Protein AF-0000000079682772 (afdb_homodimer)

InterPro domains:
  IPR018971 Protein of unknown function DUF1997 [PF09366] (91-247)

Organism: Gossypium tomentosum (NCBI:txid34277)

Secondary structure (DSSP, 8-state):
------------------------------------------------------TT-EEEEEEEEEEEEEEPPP----S--SSS-S-TT-HHHHHHSHHHHHHHHTGGG-SEEEEEETTEEEEEPPPEEETTEEEEEEEEEEEEE-SSEEEEEEEEEEEEESHHHHHGGGGEEEEEEEEEEEE-SSSS-EEEEEEEEEEEEEE-STTGGGS-THHHHHHHHHHHHHHHHHHHHHHHHHHHHHHHHHHHHHHHHH-/------------------------------------------------------TT-EEEEEEEEEEEEEEPPP----S--SSS-S-TT-HHHHHHSHHHHHHHHTGGG-SEEEEEETTEEEEEPPPEEETTEEEEEEEEEEEEE-SSEEEEEEEEEEEEESHHHHHGGGGEEEEEEEEEEEE-SSSS-EEEEEEEEEEEEEE-STTGGGS-THHHHHHHHHHHHHHHHHHHHHHHHHHHHHHHHHHHHHHHHH-

Nearest PDB structures (foldseek):
  3p9v-assembly1_B-2  TM=6.094E-01  e=1.409E-07  Marinobacter nauticus VT8
  2ns9-assembly1_B  TM=6.885E-01  e=2.352E-06  Aeropyrum pernix
  5or6-assembly1_A  TM=5.157E-01  e=6.584E-05  Arabidopsis thaliana
  5mmq-assembly1_B  TM=5.093E-01  e=4.664E-05  Citrus sinensis
  3zvu-assembly1_A  TM=5.557E-01  e=3.289E-04  Arabidopsis thaliana

Structure (mmCIF, N/CA/C/O backbone):
data_AF-0000000079682772-model_v1
#
loop_
_entity.id
_entity.type
_entity.pdbx_description
1 polymer 'DUF1997 family protein'
#
loop_
_atom_site.group_PDB
_atom_site.id
_atom_site.type_symbol
_atom_site.label_atom_id
_atom_site.label_alt_id
_atom_site.label_comp_id
_atom_site.label_asym_id
_atom_site.label_entity_id
_atom_site.label_seq_id
_atom_site.pdbx_PDB_ins_code
_atom_site.Cartn_x
_atom_site.Cartn_y
_atom_site.Cartn_z
_atom_site.occupancy
_atom_site.B_iso_or_equiv
_atom_site.auth_seq_id
_atom_site.auth_comp_id
_atom_site.auth_asym_id
_atom_site.auth_atom_id
_atom_site.pdbx_PDB_model_num
ATOM 1 N N . MET A 1 1 ? 11.797 18.703 -49 1 19.67 1 MET A N 1
ATOM 2 C CA . MET A 1 1 ? 10.508 18.078 -49.25 1 19.67 1 MET A CA 1
ATOM 3 C C . MET A 1 1 ? 9.664 18.062 -47.969 1 19.67 1 MET A C 1
ATOM 5 O O . MET A 1 1 ? 10.102 17.562 -46.938 1 19.67 1 MET A O 1
ATOM 9 N N . LYS A 1 2 ? 8.648 19.094 -47.844 1 18.64 2 LYS A N 1
ATOM 10 C CA . LYS A 1 2 ? 7.965 19.734 -46.719 1 18.64 2 LYS A CA 1
ATOM 11 C C . LYS A 1 2 ? 6.953 18.781 -46.094 1 18.64 2 LYS A C 1
ATOM 13 O O . LYS A 1 2 ? 5.887 18.531 -46.656 1 18.64 2 LYS A O 1
ATOM 18 N N . ILE A 1 3 ? 7.434 17.594 -45.688 1 20.61 3 ILE A N 1
ATOM 19 C CA . ILE A 1 3 ? 6.504 16.5 -45.375 1 20.61 3 ILE A CA 1
ATOM 20 C C . ILE A 1 3 ? 5.531 16.938 -44.281 1 20.61 3 ILE A C 1
ATOM 22 O O . ILE A 1 3 ? 5.945 17.266 -43.188 1 20.61 3 ILE A O 1
ATOM 26 N N . VAL A 1 4 ? 4.398 17.578 -44.594 1 19.28 4 VAL A N 1
ATOM 27 C CA . VAL A 1 4 ? 3.309 18.266 -43.906 1 19.28 4 VAL A CA 1
ATOM 28 C C . VAL A 1 4 ? 2.562 17.281 -43 1 19.28 4 VAL A C 1
ATOM 30 O O . VAL A 1 4 ? 1.869 16.391 -43.5 1 19.28 4 VAL A O 1
ATOM 33 N N . ALA A 1 5 ? 3.203 16.547 -42.094 1 19.89 5 ALA A N 1
ATOM 34 C CA . ALA A 1 5 ? 2.592 15.445 -41.344 1 19.89 5 ALA A CA 1
ATOM 35 C C . ALA A 1 5 ? 1.388 15.938 -40.531 1 19.89 5 ALA A C 1
ATOM 37 O O . ALA A 1 5 ? 1.523 16.797 -39.656 1 19.89 5 ALA A O 1
ATOM 38 N N . THR A 1 6 ? 0.292 16.234 -41.125 1 17.83 6 THR A N 1
ATOM 39 C CA . THR A 1 6 ? -0.917 16.891 -40.625 1 17.83 6 THR A CA 1
ATOM 40 C C . THR A 1 6 ? -1.566 16.078 -39.531 1 17.83 6 THR A C 1
ATOM 42 O O . THR A 1 6 ? -2.18 15.039 -39.781 1 17.83 6 THR A O 1
ATOM 45 N N . ALA A 1 7 ? -0.787 15.586 -38.562 1 21.83 7 ALA A N 1
ATOM 46 C CA . ALA A 1 7 ? -1.278 14.641 -37.562 1 21.83 7 ALA A CA 1
ATOM 47 C C . ALA A 1 7 ? -2.492 15.203 -36.844 1 21.83 7 ALA A C 1
ATOM 49 O O . ALA A 1 7 ? -2.463 16.344 -36.344 1 21.83 7 ALA A O 1
ATOM 50 N N . SER A 1 8 ? -3.691 14.891 -37.312 1 19.47 8 SER A N 1
ATOM 51 C CA . SER A 1 8 ? -5.027 15.352 -36.938 1 19.47 8 SER A CA 1
ATOM 52 C C . SER A 1 8 ? -5.246 15.328 -35.438 1 19.47 8 SER A C 1
ATOM 54 O O . SER A 1 8 ? -4.906 14.344 -34.781 1 19.47 8 SER A O 1
ATOM 56 N N . ASN A 1 9 ? -5.301 16.453 -34.75 1 19.47 9 ASN A N 1
ATOM 57 C CA . ASN A 1 9 ? -5.195 17.125 -33.469 1 19.47 9 ASN A CA 1
ATOM 58 C C . ASN A 1 9 ? -6.379 16.781 -32.562 1 19.47 9 ASN A C 1
ATOM 60 O O . ASN A 1 9 ? -7.289 17.594 -32.375 1 19.47 9 ASN A O 1
ATOM 64 N N . ASN A 1 10 ? -7.066 15.633 -32.906 1 21.36 10 ASN A N 1
ATOM 65 C CA . ASN A 1 10 ? -8.359 15.57 -32.219 1 21.36 10 ASN A CA 1
ATOM 66 C C . ASN A 1 10 ? -8.195 15.719 -30.703 1 21.36 10 ASN A C 1
ATOM 68 O O . ASN A 1 10 ? -7.598 14.859 -30.047 1 21.36 10 ASN A O 1
ATOM 72 N N . GLY A 1 11 ? -7.879 16.906 -30.234 1 19.22 11 GLY A N 1
ATOM 73 C CA . GLY A 1 11 ? -7.453 17.469 -28.969 1 19.22 11 GLY A CA 1
ATOM 74 C C . GLY A 1 11 ? -8.492 17.312 -27.875 1 19.22 11 GLY A C 1
ATOM 75 O O . GLY A 1 11 ? -9.672 17.578 -28.094 1 19.22 11 GLY A O 1
ATOM 76 N N . TRP A 1 12 ? -8.359 16.297 -27.156 1 20 12 TRP A N 1
ATOM 77 C CA . TRP A 1 12 ? -9.266 15.977 -26.047 1 20 12 TRP A CA 1
ATOM 78 C C . TRP A 1 12 ? -9.328 17.125 -25.047 1 20 12 TRP A C 1
ATOM 80 O O . TRP A 1 12 ? -8.297 17.594 -24.578 1 20 12 TRP A O 1
ATOM 90 N N . ARG A 1 13 ? -10.211 18.094 -25.297 1 22.19 13 ARG A N 1
ATOM 91 C CA . ARG A 1 13 ? -10.344 19.359 -24.578 1 22.19 13 ARG A CA 1
ATOM 92 C C . ARG A 1 13 ? -10.719 19.141 -23.125 1 22.19 13 ARG A C 1
ATOM 94 O O . ARG A 1 13 ? -11.719 18.484 -22.828 1 22.19 13 ARG A O 1
ATOM 101 N N . TRP A 1 14 ? -9.75 19.109 -22.328 1 19.59 14 TRP A N 1
ATOM 102 C CA . TRP A 1 14 ? -9.844 19.031 -20.875 1 19.59 14 TRP A CA 1
ATOM 103 C C . TRP A 1 14 ? -10.523 20.281 -20.312 1 19.59 14 TRP A C 1
ATOM 105 O O . TRP A 1 14 ? -10.031 21.391 -20.484 1 19.59 14 TRP A O 1
ATOM 115 N N . SER A 1 15 ? -11.805 20.422 -20.516 1 20.22 15 SER A N 1
ATOM 116 C CA . SER A 1 15 ? -12.391 21.703 -20.125 1 20.22 15 SER A CA 1
ATOM 117 C C . SER A 1 15 ? -12.438 21.844 -18.609 1 20.22 15 SER A C 1
ATOM 119 O O . SER A 1 15 ? -12.977 20.984 -17.906 1 20.22 15 SER A O 1
ATOM 121 N N . PHE A 1 16 ? -11.359 22.25 -18.047 1 20.81 16 PHE A N 1
ATOM 122 C CA . PHE A 1 16 ? -11.336 22.688 -16.656 1 20.81 16 PHE A CA 1
ATOM 123 C C . PHE A 1 16 ? -12.359 23.797 -16.422 1 20.81 16 PHE A C 1
ATOM 125 O O . PHE A 1 16 ? -12.273 24.859 -17.031 1 20.81 16 PHE A O 1
ATOM 132 N N . LEU A 1 17 ? -13.578 23.422 -16.312 1 21.62 17 LEU A N 1
ATOM 133 C CA . LEU A 1 17 ? -14.5 24.547 -16.109 1 21.62 17 LEU A CA 1
ATOM 134 C C . LEU A 1 17 ? -14.219 25.234 -14.781 1 21.62 17 LEU A C 1
ATOM 136 O O . LEU A 1 17 ? -14.109 24.578 -13.742 1 21.62 17 LEU A O 1
ATOM 140 N N . PHE A 1 18 ? -13.391 26.172 -14.75 1 20.78 18 PHE A N 1
ATOM 141 C CA . PHE A 1 18 ? -13.586 27.141 -13.68 1 20.78 18 PHE A CA 1
ATOM 142 C C . PHE A 1 18 ? -15.039 27.609 -13.633 1 20.78 18 PHE A C 1
ATOM 144 O O . PHE A 1 18 ? -15.656 27.844 -14.68 1 20.78 18 PHE A O 1
ATOM 151 N N . PRO A 1 19 ? -15.789 27.266 -12.547 1 23.33 19 PRO A N 1
ATOM 152 C CA . PRO A 1 19 ? -17.172 27.75 -12.445 1 23.33 19 PRO A CA 1
ATOM 153 C C . PRO A 1 19 ? -17.297 29.219 -12.828 1 23.33 19 PRO A C 1
ATOM 155 O O . PRO A 1 19 ? -16.672 30.094 -12.219 1 23.33 19 PRO A O 1
ATOM 158 N N . HIS A 1 20 ? -17.125 29.516 -14.125 1 20.5 20 HIS A N 1
ATOM 159 C CA . HIS A 1 20 ? -17.703 30.844 -14.281 1 20.5 20 HIS A CA 1
ATOM 160 C C . HIS A 1 20 ? -19.188 30.844 -13.875 1 20.5 20 HIS A C 1
ATOM 162 O O . HIS A 1 20 ? -19.875 29.844 -14.016 1 20.5 20 HIS A O 1
ATOM 168 N N . LEU A 1 21 ? -19.688 31.906 -13.125 1 20.95 21 LEU A N 1
ATOM 169 C CA . LEU A 1 21 ? -20.938 32.312 -12.508 1 20.95 21 LEU A CA 1
ATOM 170 C C . LEU A 1 21 ? -22.062 32.344 -13.523 1 20.95 21 LEU A C 1
ATOM 172 O O . LEU A 1 21 ? -23.188 32.75 -13.211 1 20.95 21 LEU A O 1
ATOM 176 N N . SER A 1 22 ? -21.797 31.828 -14.836 1 19.27 22 SER A N 1
ATOM 177 C CA . SER A 1 22 ? -22.875 32.469 -15.609 1 19.27 22 SER A CA 1
ATOM 178 C C . SER A 1 22 ? -24.219 31.828 -15.305 1 19.27 22 SER A C 1
ATOM 180 O O . SER A 1 22 ? -24.281 30.688 -14.82 1 19.27 22 SER A O 1
ATOM 182 N N . SER A 1 23 ? -25.359 32.562 -15.719 1 19.03 23 SER A N 1
ATOM 183 C CA . SER A 1 23 ? -26.781 32.75 -15.469 1 19.03 23 SER A CA 1
ATOM 184 C C . SER A 1 23 ? -27.594 31.547 -15.953 1 19.03 23 SER A C 1
ATOM 186 O O . SER A 1 23 ? -28.406 31 -15.203 1 19.03 23 SER A O 1
ATOM 188 N N . SER A 1 24 ? -27.875 31.438 -17.328 1 17.55 24 SER A N 1
ATOM 189 C CA . SER A 1 24 ? -29.281 31.5 -17.719 1 17.55 24 SER A CA 1
ATOM 190 C C . SER A 1 24 ? -29.906 30.125 -17.75 1 17.55 24 SER A C 1
ATOM 192 O O . SER A 1 24 ? -30.984 29.922 -17.188 1 17.55 24 SER A O 1
ATOM 194 N N . SER A 1 25 ? -29.719 29.234 -18.906 1 19.33 25 SER A N 1
ATOM 195 C CA . SER A 1 25 ? -30.844 28.844 -19.734 1 19.33 25 SER A CA 1
ATOM 196 C C . SER A 1 25 ? -31.516 27.578 -19.219 1 19.33 25 SER A C 1
ATOM 198 O O . SER A 1 25 ? -30.875 26.781 -18.531 1 19.33 25 SER A O 1
ATOM 200 N N . ARG A 1 26 ? -32.875 27.406 -19.547 1 22.16 26 ARG A N 1
ATOM 201 C CA . ARG A 1 26 ? -34.094 26.719 -19.234 1 22.16 26 ARG A CA 1
ATOM 202 C C . ARG A 1 26 ? -34.062 25.266 -19.719 1 22.16 26 ARG A C 1
ATOM 204 O O . ARG A 1 26 ? -34.219 24.984 -20.906 1 22.16 26 ARG A O 1
ATOM 211 N N . PHE A 1 27 ? -32.969 24.5 -19.422 1 20.09 27 PHE A N 1
ATOM 212 C CA . PHE A 1 27 ? -32.875 23.219 -20.109 1 20.09 27 PHE A CA 1
ATOM 213 C C . PHE A 1 27 ? -34.062 22.328 -19.766 1 20.09 27 PHE A C 1
ATOM 215 O O . PHE A 1 27 ? -34.375 22.125 -18.578 1 20.09 27 PHE A O 1
ATOM 222 N N . ILE A 1 28 ? -35 22.219 -20.75 1 19.92 28 ILE A N 1
ATOM 223 C CA . ILE A 1 28 ? -36.281 21.484 -20.828 1 19.92 28 ILE A CA 1
ATOM 224 C C . ILE A 1 28 ? -36.031 20 -20.594 1 19.92 28 ILE A C 1
ATOM 226 O O . ILE A 1 28 ? -35.188 19.391 -21.281 1 19.92 28 ILE A O 1
ATOM 230 N N . LEU A 1 29 ? -36.312 19.578 -19.484 1 19.27 29 LEU A N 1
ATOM 231 C CA . LEU A 1 29 ? -36.156 18.266 -18.859 1 19.27 29 LEU A CA 1
ATOM 232 C C . LEU A 1 29 ? -37.062 17.25 -19.531 1 19.27 29 LEU A C 1
ATOM 234 O O . LEU A 1 29 ? -38.281 17.281 -19.344 1 19.27 29 LEU A O 1
ATOM 238 N N . ARG A 1 30 ? -36.969 17.125 -21 1 19.11 30 ARG A N 1
ATOM 239 C CA . ARG A 1 30 ? -37.906 16.156 -21.516 1 19.11 30 ARG A CA 1
ATOM 240 C C . ARG A 1 30 ? -37.781 14.82 -20.797 1 19.11 30 ARG A C 1
ATOM 242 O O . ARG A 1 30 ? -36.656 14.406 -20.469 1 19.11 30 ARG A O 1
ATOM 249 N N . LYS A 1 31 ? -38.844 14.242 -20.406 1 20.31 31 LYS A N 1
ATOM 250 C CA . LYS A 1 31 ? -39.281 13.117 -19.578 1 20.31 31 LYS A CA 1
ATOM 251 C C . LYS A 1 31 ? -39 11.781 -20.266 1 20.31 31 LYS A C 1
ATOM 253 O O . LYS A 1 31 ? -39.75 11.344 -21.125 1 20.31 31 LYS A O 1
ATOM 258 N N . ALA A 1 32 ? -37.812 11.617 -21 1 19.3 32 ALA A N 1
ATOM 259 C CA . ALA A 1 32 ? -37.812 10.383 -21.766 1 19.3 32 ALA A CA 1
ATOM 260 C C . ALA A 1 32 ? -38.062 9.172 -20.875 1 19.3 32 ALA A C 1
ATOM 262 O O . ALA A 1 32 ? -37.531 9.086 -19.766 1 19.3 32 ALA A O 1
ATOM 263 N N . THR A 1 33 ? -39.219 8.539 -21.094 1 20.7 33 THR A N 1
ATOM 264 C CA . THR A 1 33 ? -39.875 7.41 -20.438 1 20.7 33 THR A CA 1
ATOM 265 C C . THR A 1 33 ? -39.062 6.129 -20.641 1 20.7 33 THR A C 1
ATOM 267 O O . THR A 1 33 ? -38.875 5.672 -21.766 1 20.7 33 THR A O 1
ATOM 270 N N . LEU A 1 34 ? -37.844 6.16 -20.25 1 20.44 34 LEU A N 1
ATOM 271 C CA . LEU A 1 34 ? -37 5.008 -20.531 1 20.44 34 LEU A CA 1
ATOM 272 C C . LEU A 1 34 ? -37.656 3.717 -20.062 1 20.44 34 LEU A C 1
ATOM 274 O O . LEU A 1 34 ? -38.219 3.674 -18.953 1 20.44 34 LEU A O 1
ATOM 278 N N . PRO A 1 35 ? -37.875 2.832 -21.047 1 21.14 35 PRO A N 1
ATOM 279 C CA . PRO A 1 35 ? -38.656 1.595 -21.031 1 21.14 35 PRO A CA 1
ATOM 280 C C . PRO A 1 35 ? -38.25 0.656 -19.891 1 21.14 35 PRO A C 1
ATOM 282 O O . PRO A 1 35 ? -37.281 0.914 -19.188 1 21.14 35 PRO A O 1
ATOM 285 N N . LEU A 1 36 ? -38.188 -0.676 -20.344 1 22.08 36 LEU A N 1
ATOM 286 C CA . LEU A 1 36 ? -38.688 -1.95 -19.875 1 22.08 36 LEU A CA 1
ATOM 287 C C . LEU A 1 36 ? -37.781 -2.547 -18.797 1 22.08 36 LEU A C 1
ATOM 289 O O . LEU A 1 36 ? -36.562 -2.482 -18.906 1 22.08 36 LEU A O 1
ATOM 293 N N . PRO A 1 37 ? -38.344 -2.77 -17.656 1 21.67 37 PRO A N 1
ATOM 294 C CA . PRO A 1 37 ? -37.656 -3.139 -16.422 1 21.67 37 PRO A CA 1
ATOM 295 C C . PRO A 1 37 ? -37.031 -4.531 -16.484 1 21.67 37 PRO A C 1
ATOM 297 O O . PRO A 1 37 ? -37.719 -5.504 -16.812 1 21.67 37 PRO A O 1
ATOM 300 N N . ILE A 1 38 ? -36 -4.762 -17.344 1 19.55 38 ILE A N 1
ATOM 301 C CA . ILE A 1 38 ? -35.438 -6.105 -17.281 1 19.55 38 ILE A CA 1
ATOM 302 C C . ILE A 1 38 ? -35.219 -6.516 -15.836 1 19.55 38 ILE A C 1
ATOM 304 O O . ILE A 1 38 ? -34.5 -5.828 -15.086 1 19.55 38 ILE A O 1
ATOM 308 N N . LYS A 1 39 ? -36.156 -7.176 -15.414 1 22.23 39 LYS A N 1
ATOM 309 C CA . LYS A 1 39 ? -36.062 -7.746 -14.07 1 22.23 39 LYS A CA 1
ATOM 310 C C . LYS A 1 39 ? -34.844 -8.625 -13.93 1 22.23 39 LYS A C 1
ATOM 312 O O . LYS A 1 39 ? -34.719 -9.672 -14.562 1 22.23 39 LYS A O 1
ATOM 317 N N . LEU A 1 40 ? -33.688 -8 -14.078 1 19.48 40 LEU A N 1
ATOM 318 C CA . LEU A 1 40 ? -32.5 -8.797 -13.797 1 19.48 40 LEU A CA 1
ATOM 319 C C . LEU A 1 40 ? -32.625 -9.508 -12.453 1 19.48 40 LEU A C 1
ATOM 321 O O . LEU A 1 40 ? -32.906 -8.883 -11.438 1 19.48 40 LEU A O 1
ATOM 325 N N . ARG A 1 41 ? -33.188 -10.75 -12.57 1 24.44 41 ARG A N 1
ATOM 326 C CA . ARG A 1 41 ? -33.188 -11.555 -11.359 1 24.44 41 ARG A CA 1
ATOM 327 C C . ARG A 1 41 ? -31.797 -11.578 -10.719 1 24.44 41 ARG A C 1
ATOM 329 O O . ARG A 1 41 ? -30.875 -12.156 -11.273 1 24.44 41 ARG A O 1
ATOM 336 N N . LEU A 1 42 ? -31.453 -10.359 -10.344 1 21.97 42 LEU A N 1
ATOM 337 C CA . LEU A 1 42 ? -30.234 -10.312 -9.539 1 21.97 42 LEU A CA 1
ATOM 338 C C . LEU A 1 42 ? -30.328 -11.273 -8.359 1 21.97 42 LEU A C 1
ATOM 340 O O . LEU A 1 42 ? -31.203 -11.117 -7.5 1 21.97 42 LEU A O 1
ATOM 344 N N . HIS A 1 43 ? -30.266 -12.547 -8.703 1 23.47 43 HIS A N 1
ATOM 345 C CA . HIS A 1 43 ? -30.125 -13.305 -7.465 1 23.47 43 HIS A CA 1
ATOM 346 C C . HIS A 1 43 ? -29.094 -12.672 -6.547 1 23.47 43 HIS A C 1
ATOM 348 O O . HIS A 1 43 ? -28.031 -12.234 -7.008 1 23.47 43 HIS A O 1
ATOM 354 N N . PRO A 1 44 ? -29.625 -12.148 -5.539 1 24.84 44 PRO A N 1
ATOM 355 C CA . PRO A 1 44 ? -28.719 -11.492 -4.598 1 24.84 44 PRO A CA 1
ATOM 356 C C . PRO A 1 44 ? -27.484 -12.328 -4.285 1 24.84 44 PRO A C 1
ATOM 358 O O . PRO A 1 44 ? -27.594 -13.5 -3.928 1 24.84 44 PRO A O 1
ATOM 361 N N . PHE A 1 45 ? -26.516 -12.391 -5.227 1 26.23 45 PHE A N 1
ATOM 362 C CA . PHE A 1 45 ? -25.234 -12.953 -4.793 1 26.23 45 PHE A CA 1
ATOM 363 C C . PHE A 1 45 ? -24.938 -12.555 -3.352 1 26.23 45 PHE A C 1
ATOM 365 O O . PHE A 1 45 ? -24.859 -11.367 -3.031 1 26.23 45 PHE A O 1
ATOM 372 N N . LYS A 1 46 ? -25.5 -13.43 -2.484 1 26.56 46 LYS A N 1
ATOM 373 C CA . LYS A 1 46 ? -25.062 -13.25 -1.104 1 26.56 46 LYS A CA 1
ATOM 374 C C . LYS A 1 46 ? -23.547 -13.195 -1.016 1 26.56 46 LYS A C 1
ATOM 376 O O . LYS A 1 46 ? -22.859 -14.18 -1.293 1 26.56 46 LYS A O 1
ATOM 381 N N . ALA A 1 47 ? -22.922 -12.227 -1.52 1 30.2 47 ALA A N 1
ATOM 382 C CA . ALA A 1 47 ? -21.547 -11.906 -1.2 1 30.2 47 ALA A CA 1
ATOM 383 C C . ALA A 1 47 ? -21.219 -12.273 0.246 1 30.2 47 ALA A C 1
ATOM 385 O O . ALA A 1 47 ? -21.719 -11.648 1.18 1 30.2 47 ALA A O 1
ATOM 386 N N . ASN A 1 48 ? -21.094 -13.562 0.512 1 29.08 48 ASN A N 1
ATOM 387 C CA . ASN A 1 48 ? -20.578 -13.906 1.836 1 29.08 48 ASN A CA 1
ATOM 388 C C . ASN A 1 48 ? -19.359 -13.07 2.199 1 29.08 48 ASN A C 1
ATOM 390 O O . ASN A 1 48 ? -18.312 -13.195 1.575 1 29.08 48 ASN A O 1
ATOM 394 N N . ASN A 1 49 ? -19.531 -11.797 2.439 1 31.17 49 ASN A N 1
ATOM 395 C CA . ASN A 1 49 ? -18.594 -10.922 3.135 1 31.17 49 ASN A CA 1
ATOM 396 C C . ASN A 1 49 ? -17.922 -11.633 4.309 1 31.17 49 ASN A C 1
ATOM 398 O O . ASN A 1 49 ? -18.5 -11.727 5.395 1 31.17 49 ASN A O 1
ATOM 402 N N . ASN A 1 50 ? -17.406 -12.859 4.109 1 31.09 50 ASN A N 1
ATOM 403 C CA . ASN A 1 50 ? -16.703 -13.5 5.219 1 31.09 50 ASN A CA 1
ATOM 404 C C . ASN A 1 50 ? -15.703 -12.547 5.871 1 31.09 50 ASN A C 1
ATOM 406 O O . ASN A 1 50 ? -14.531 -12.508 5.488 1 31.09 50 ASN A O 1
ATOM 410 N N . ILE A 1 51 ? -16.062 -11.328 6.168 1 36.31 51 ILE A N 1
ATOM 411 C CA . ILE A 1 51 ? -15.359 -10.57 7.199 1 36.31 51 ILE A CA 1
ATOM 412 C C . ILE A 1 51 ? -15.312 -11.375 8.492 1 36.31 51 ILE A C 1
ATOM 414 O O . ILE A 1 51 ? -16.359 -11.664 9.086 1 36.31 51 ILE A O 1
ATOM 418 N N . VAL A 1 52 ? -14.516 -12.438 8.703 1 31.64 52 VAL A N 1
ATOM 419 C CA . VAL A 1 52 ? -14.273 -12.984 10.031 1 31.64 52 VAL A CA 1
ATOM 420 C C . VAL A 1 52 ? -13.969 -11.844 11.008 1 31.64 52 VAL A C 1
ATOM 422 O O . VAL A 1 52 ? -12.922 -11.203 10.914 1 31.64 52 VAL A O 1
ATOM 425 N N . ALA A 1 53 ? -14.82 -11.117 11.469 1 35.38 53 ALA A N 1
ATOM 426 C CA . ALA A 1 53 ? -14.703 -10.242 12.633 1 35.38 53 ALA A CA 1
ATOM 427 C C . ALA A 1 53 ? -14.148 -11 13.836 1 35.38 53 ALA A C 1
ATOM 429 O O . ALA A 1 53 ? -14.914 -11.57 14.625 1 35.38 53 ALA A O 1
ATOM 430 N N . SER A 1 54 ? -13.312 -12.094 13.875 1 38.28 54 SER A N 1
ATOM 431 C CA . SER A 1 54 ? -12.875 -12.594 15.172 1 38.28 54 SER A CA 1
ATOM 432 C C . SER A 1 54 ? -12.133 -11.523 15.961 1 38.28 54 SER A C 1
ATOM 434 O O . SER A 1 54 ? -11.477 -10.664 15.375 1 38.28 54 SER A O 1
ATOM 436 N N . SER A 1 55 ? -12.516 -11.234 17.234 1 48.59 55 SER A N 1
ATOM 437 C CA . SER A 1 55 ? -11.891 -10.539 18.359 1 48.59 55 SER A CA 1
ATOM 438 C C . SER A 1 55 ? -10.375 -10.461 18.188 1 48.59 55 SER A C 1
ATOM 440 O O . SER A 1 55 ? -9.734 -9.547 18.703 1 48.59 55 SER A O 1
ATOM 442 N N . ASN A 1 56 ? -9.781 -11.383 17.375 1 60.44 56 ASN A N 1
ATOM 443 C CA . ASN A 1 56 ? -8.328 -11.438 17.359 1 60.44 56 ASN A CA 1
ATOM 444 C C . ASN A 1 56 ? -7.766 -10.961 16.031 1 60.44 56 ASN A C 1
ATOM 446 O O . ASN A 1 56 ? -6.805 -11.531 15.508 1 60.44 56 ASN A O 1
ATOM 450 N N . ALA A 1 57 ? -8.453 -9.938 15.453 1 75.19 57 ALA A N 1
ATOM 451 C CA . ALA A 1 57 ? -7.883 -9.469 14.188 1 75.19 57 ALA A CA 1
ATOM 452 C C . ALA A 1 57 ? -6.488 -8.891 14.406 1 75.19 57 ALA A C 1
ATOM 454 O O . ALA A 1 57 ? -6.238 -8.195 15.398 1 75.19 57 ALA A O 1
ATOM 455 N N . LYS A 1 58 ? -5.66 -9.227 13.508 1 90.19 58 LYS A N 1
ATOM 456 C CA . LYS A 1 58 ? -4.309 -8.68 13.523 1 90.19 58 LYS A CA 1
ATOM 457 C C . LYS A 1 58 ? -4.328 -7.164 13.328 1 90.19 58 LYS A C 1
ATOM 459 O O . LYS A 1 58 ? -5.16 -6.641 12.586 1 90.19 58 LYS A O 1
ATOM 464 N N . GLN A 1 59 ? -3.6 -6.531 14.188 1 94.62 59 GLN A N 1
ATOM 465 C CA . GLN A 1 59 ? -3.48 -5.082 14.078 1 94.62 59 GLN A CA 1
ATOM 466 C C . GLN A 1 59 ? -2.104 -4.68 13.555 1 94.62 59 GLN A C 1
ATOM 468 O O . GLN A 1 59 ? -1.083 -5.172 14.047 1 94.62 59 GLN A O 1
ATOM 473 N N . ALA A 1 60 ? -2.139 -3.883 12.547 1 95.88 60 ALA A N 1
ATOM 474 C CA . ALA A 1 60 ? -0.898 -3.293 12.047 1 95.88 60 ALA A CA 1
ATOM 475 C C . ALA A 1 60 ? -0.717 -1.871 12.57 1 95.88 60 ALA A C 1
ATOM 477 O O . ALA A 1 60 ? -1.65 -1.066 12.531 1 95.88 60 ALA A O 1
ATOM 478 N N . ASN A 1 61 ? 0.475 -1.591 13.086 1 97.62 61 ASN A N 1
ATOM 479 C CA . ASN A 1 61 ? 0.797 -0.257 13.578 1 97.62 61 ASN A CA 1
ATOM 480 C C . ASN A 1 61 ? 1.826 0.437 12.695 1 97.62 61 ASN A C 1
ATOM 482 O O . ASN A 1 61 ? 2.898 -0.113 12.43 1 97.62 61 ASN A O 1
ATOM 486 N N . LEU A 1 62 ? 1.455 1.571 12.227 1 97.19 62 LEU A N 1
ATOM 487 C CA . LEU A 1 62 ? 2.334 2.387 11.398 1 97.19 62 LEU A CA 1
ATOM 488 C C . LEU A 1 62 ? 2.801 3.627 12.148 1 97.19 62 LEU A C 1
ATOM 490 O O . LEU A 1 62 ? 2.086 4.137 13.016 1 97.19 62 LEU A O 1
ATOM 494 N N . PHE A 1 63 ? 3.992 4.047 11.812 1 98.31 63 PHE A N 1
ATOM 495 C CA . PHE A 1 63 ? 4.57 5.219 12.461 1 98.31 63 PHE A CA 1
ATOM 496 C C . PHE A 1 63 ? 5.398 6.031 11.469 1 98.31 63 PHE A C 1
ATOM 498 O O . PHE A 1 63 ? 6.074 5.465 10.609 1 98.31 63 PHE A O 1
ATOM 505 N N . ALA A 1 64 ? 5.266 7.355 11.547 1 97.88 64 ALA A N 1
ATOM 506 C CA . ALA A 1 64 ? 6.109 8.273 10.789 1 97.88 64 ALA A CA 1
ATOM 507 C C . ALA A 1 64 ? 6.395 9.547 11.594 1 97.88 64 ALA A C 1
ATOM 509 O O . ALA A 1 64 ? 5.605 9.93 12.453 1 97.88 64 ALA A O 1
ATOM 510 N N . SER A 1 65 ? 7.531 10.141 11.352 1 98.62 65 SER A N 1
ATOM 511 C CA . SER A 1 65 ? 7.895 11.383 12.031 1 98.62 65 SER A CA 1
ATOM 512 C C . SER A 1 65 ? 8.789 12.25 11.148 1 98.62 65 SER A C 1
ATOM 514 O O . SER A 1 65 ? 9.461 11.742 10.242 1 98.62 65 SER A O 1
ATOM 516 N N . ARG A 1 66 ? 8.688 13.555 11.398 1 98.31 66 ARG A N 1
ATOM 517 C CA . ARG A 1 66 ? 9.531 14.492 10.664 1 98.31 66 ARG A CA 1
ATOM 518 C C . ARG A 1 66 ? 9.727 15.781 11.453 1 98.31 66 ARG A C 1
ATOM 520 O O . ARG A 1 66 ? 8.758 16.359 11.945 1 98.31 66 ARG A O 1
ATOM 527 N N . THR A 1 67 ? 10.938 16.109 11.609 1 98.44 67 THR A N 1
ATOM 528 C CA . THR A 1 67 ? 11.305 17.406 12.148 1 98.44 67 THR A CA 1
ATOM 529 C C . THR A 1 67 ? 11.82 18.328 11.047 1 98.44 67 THR A C 1
ATOM 531 O O . THR A 1 67 ? 12.586 17.891 10.18 1 98.44 67 THR A O 1
ATOM 534 N N . GLN A 1 68 ? 11.281 19.562 11.023 1 98.12 68 GLN A N 1
ATOM 535 C CA . GLN A 1 68 ? 11.656 20.516 9.984 1 98.12 68 GLN A CA 1
ATOM 536 C C . GLN A 1 68 ? 11.844 21.922 10.562 1 98.12 68 GLN A C 1
ATOM 538 O O . GLN A 1 68 ? 11.07 22.344 11.422 1 98.12 68 GLN A O 1
ATOM 543 N N . ARG A 1 69 ? 12.898 22.547 10.078 1 97.31 69 ARG A N 1
ATOM 544 C CA . ARG A 1 69 ? 13.195 23.922 10.477 1 97.31 69 ARG A CA 1
ATOM 545 C C . ARG A 1 69 ? 13.203 24.859 9.273 1 97.31 69 ARG A C 1
ATOM 547 O O . ARG A 1 69 ? 13.633 24.469 8.188 1 97.31 69 ARG A O 1
ATOM 554 N N . VAL A 1 70 ? 12.695 26 9.484 1 97.62 70 VAL A N 1
ATOM 555 C CA . VAL A 1 70 ? 12.727 27.016 8.445 1 97.62 70 VAL A CA 1
ATOM 556 C C . VAL A 1 70 ? 13.102 28.375 9.047 1 97.62 70 VAL A C 1
ATOM 558 O O . VAL A 1 70 ? 12.859 28.625 10.234 1 97.62 70 VAL A O 1
ATOM 561 N N . LYS A 1 71 ? 13.711 29.219 8.297 1 96.12 71 LYS A N 1
ATOM 562 C CA . LYS A 1 71 ? 14.102 30.562 8.742 1 96.12 71 LYS A CA 1
ATOM 563 C C . LYS A 1 71 ? 12.875 31.453 8.938 1 96.12 71 LYS A C 1
ATOM 565 O O . LYS A 1 71 ? 11.953 31.422 8.125 1 96.12 71 LYS A O 1
ATOM 570 N N . LEU A 1 72 ? 12.922 32.188 10.016 1 94.69 72 LEU A N 1
ATOM 571 C CA . LEU A 1 72 ? 11.883 33.156 10.281 1 94.69 72 LEU A CA 1
ATOM 572 C C . LEU A 1 72 ? 12.336 34.562 9.82 1 94.69 72 LEU A C 1
ATOM 574 O O . LEU A 1 72 ? 13.492 34.938 10.016 1 94.69 72 LEU A O 1
ATOM 578 N N . PRO A 1 73 ? 11.43 35.219 9.156 1 91.12 73 PRO A N 1
ATOM 579 C CA . PRO A 1 73 ? 11.781 36.594 8.82 1 91.12 73 PRO A CA 1
ATOM 580 C C . PRO A 1 73 ? 11.953 37.469 10.055 1 91.12 73 PRO A C 1
ATOM 582 O O . PRO A 1 73 ? 11.266 37.281 11.062 1 91.12 73 PRO A O 1
ATOM 585 N N . VAL A 1 74 ? 12.898 38.469 9.953 1 84.62 74 VAL A N 1
ATOM 586 C CA . VAL A 1 74 ? 13.141 39.406 11.023 1 84.62 74 VAL A CA 1
ATOM 587 C C . VAL A 1 74 ? 12.492 40.75 10.672 1 84.62 74 VAL A C 1
ATOM 589 O O . VAL A 1 74 ? 12.664 41.281 9.57 1 84.62 74 VAL A O 1
ATOM 592 N N . TYR A 1 75 ? 11.68 41.156 11.5 1 81.12 75 TYR A N 1
ATOM 593 C CA . TYR A 1 75 ? 11.031 42.438 11.25 1 81.12 75 TYR A CA 1
ATOM 594 C C . TYR A 1 75 ? 11.523 43.5 12.234 1 81.12 75 TYR A C 1
ATOM 596 O O . TYR A 1 75 ? 11.766 43.188 13.406 1 81.12 75 TYR A O 1
ATOM 604 N N . ASP A 1 76 ? 12.328 44.594 11.758 1 65.31 76 ASP A N 1
ATOM 605 C CA . ASP A 1 76 ? 12.891 45.719 12.516 1 65.31 76 ASP A CA 1
ATOM 606 C C . ASP A 1 76 ? 11.844 46.312 13.445 1 65.31 76 ASP A C 1
ATOM 608 O O . ASP A 1 76 ? 10.664 46.406 13.086 1 65.31 76 ASP A O 1
ATOM 612 N N . ASP A 1 77 ? 12.008 46.125 14.742 1 55.59 77 ASP A N 1
ATOM 613 C CA . ASP A 1 77 ? 11.234 46.75 15.82 1 55.59 77 ASP A CA 1
ATOM 614 C C . ASP A 1 77 ? 11.062 48.25 15.586 1 55.59 77 ASP A C 1
ATOM 616 O O . ASP A 1 77 ? 11.227 49.031 16.5 1 55.59 77 ASP A O 1
ATOM 620 N N . THR A 1 78 ? 11.25 48.812 14.5 1 49.62 78 THR A N 1
ATOM 621 C CA . THR A 1 78 ? 11.18 50.281 14.602 1 49.62 78 THR A CA 1
ATOM 622 C C . THR A 1 78 ? 9.914 50.688 15.344 1 49.62 78 THR A C 1
ATOM 624 O O . THR A 1 78 ? 9.781 51.844 15.734 1 49.62 78 THR A O 1
ATOM 627 N N . PHE A 1 79 ? 8.805 50.062 15.172 1 47.88 79 PHE A N 1
ATOM 628 C CA . PHE A 1 79 ? 7.668 50.594 15.906 1 47.88 79 PHE A CA 1
ATOM 629 C C . PHE A 1 79 ? 7.621 50.031 17.328 1 47.88 79 PHE A C 1
ATOM 631 O O . PHE A 1 79 ? 7.121 48.938 17.547 1 47.88 79 PHE A O 1
ATOM 638 N N . ARG A 1 80 ? 8.641 50.219 18.062 1 46.94 80 ARG A N 1
ATOM 639 C CA . ARG A 1 80 ? 8.578 50.031 19.516 1 46.94 80 ARG A CA 1
ATOM 640 C C . ARG A 1 80 ? 7.297 50.625 20.094 1 46.94 80 ARG A C 1
ATOM 642 O O . ARG A 1 80 ? 7.102 51.812 20.078 1 46.94 80 ARG A O 1
ATOM 649 N N . ASP A 1 81 ? 6.176 50.062 19.875 1 45.88 81 ASP A N 1
ATOM 650 C CA . ASP A 1 81 ? 5.176 50.594 20.781 1 45.88 81 ASP A CA 1
ATOM 651 C C . ASP A 1 81 ? 5.715 50.719 22.203 1 45.88 81 ASP A C 1
ATOM 653 O O . ASP A 1 81 ? 6.469 49.844 22.656 1 45.88 81 ASP A O 1
ATOM 657 N N . LYS A 1 82 ? 5.754 51.875 22.766 1 47.16 82 LYS A N 1
ATOM 658 C CA . LYS A 1 82 ? 6.168 52.312 24.094 1 47.16 82 LYS A CA 1
ATOM 659 C C . LYS A 1 82 ? 5.887 51.25 25.156 1 47.16 82 LYS A C 1
ATOM 661 O O . LYS A 1 82 ? 6.473 51.281 26.234 1 47.16 82 LYS A O 1
ATOM 666 N N . GLY A 1 83 ? 4.59 50.719 25.219 1 41.97 83 GLY A N 1
ATOM 667 C CA . GLY A 1 83 ? 4.234 50.156 26.5 1 41.97 83 GLY A CA 1
ATOM 668 C C . GLY A 1 83 ? 4.914 48.812 26.781 1 41.97 83 GLY A C 1
ATOM 669 O O . GLY A 1 83 ? 6.004 48.781 27.359 1 41.97 83 GLY A O 1
ATOM 670 N N . ASP A 1 84 ? 4.172 47.625 26.688 1 44.88 84 ASP A N 1
ATOM 671 C CA . ASP A 1 84 ? 4.426 46.406 27.438 1 44.88 84 ASP A CA 1
ATOM 672 C C . ASP A 1 84 ? 5.555 45.594 26.797 1 44.88 84 ASP A C 1
ATOM 674 O O . ASP A 1 84 ? 5.324 44.812 25.859 1 44.88 84 ASP A O 1
ATOM 678 N N . GLY A 1 85 ? 6.867 46.031 26.594 1 50.06 85 GLY A N 1
ATOM 679 C CA . GLY A 1 85 ? 8.18 45.469 26.359 1 50.06 85 GLY A CA 1
ATOM 680 C C . GLY A 1 85 ? 8.188 44.375 25.281 1 50.06 85 GLY A C 1
ATOM 681 O O . GLY A 1 85 ? 9.219 43.75 25.047 1 50.06 85 GLY A O 1
ATOM 682 N N . GLY A 1 86 ? 7.172 43.75 24.781 1 56.59 86 GLY A N 1
ATOM 683 C CA . GLY A 1 86 ? 7.336 42.594 2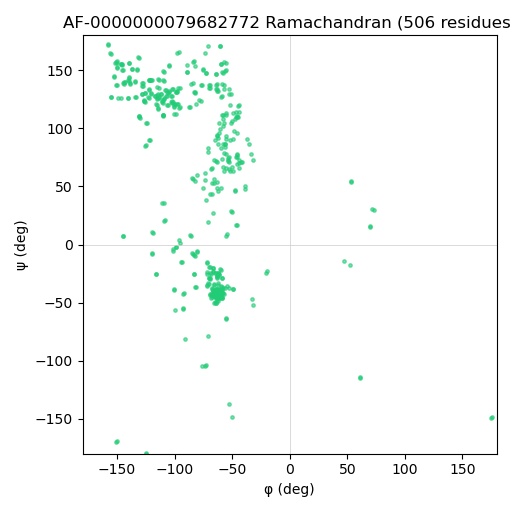3.906 1 56.59 86 GLY A CA 1
ATOM 684 C C . GLY A 1 86 ? 7.535 42.969 22.453 1 56.59 86 GLY A C 1
ATOM 685 O O . GLY A 1 86 ? 7.281 44.125 22.062 1 56.59 86 GLY A O 1
ATOM 686 N N . GLN A 1 87 ? 8.453 42.344 21.656 1 63.28 87 GLN A N 1
ATOM 687 C CA . GLN A 1 87 ? 8.703 42.531 20.234 1 63.28 87 GLN A CA 1
ATOM 688 C C . GLN A 1 87 ? 7.402 42.594 19.453 1 63.28 87 GLN A C 1
ATOM 690 O O . GLN A 1 87 ? 6.562 41.719 19.531 1 63.28 87 GLN A O 1
ATOM 695 N N . PRO A 1 88 ? 7.098 43.812 18.844 1 77.94 88 PRO A N 1
ATOM 696 C CA . PRO A 1 88 ? 5.898 43.938 18.016 1 77.94 88 PRO A CA 1
ATOM 697 C C . PRO A 1 88 ? 5.836 42.844 16.938 1 77.94 88 PRO A C 1
ATOM 699 O O . PRO A 1 88 ? 6.871 42.406 16.422 1 77.94 88 PRO A O 1
ATOM 702 N N . TYR A 1 89 ? 4.73 42.125 16.812 1 87.06 89 TYR A N 1
ATOM 703 C CA . TYR A 1 89 ? 4.379 41.156 15.773 1 87.06 89 TYR A CA 1
ATOM 704 C C . TYR A 1 89 ? 5.172 39.875 15.945 1 87.06 89 TYR A C 1
ATOM 706 O O . TYR A 1 89 ? 5.684 39.312 14.969 1 87.06 89 TYR A O 1
ATOM 714 N N . HIS A 1 90 ? 5.504 39.562 17.109 1 91.06 90 HIS A N 1
ATOM 715 C CA . HIS A 1 90 ? 6.203 38.312 17.422 1 91.06 90 HIS A CA 1
ATOM 716 C C . HIS A 1 90 ? 5.43 37.125 16.906 1 91.06 90 HIS A C 1
ATOM 718 O O . HIS A 1 90 ? 4.195 37.125 16.906 1 91.06 90 HIS A O 1
ATOM 724 N N . ILE A 1 91 ? 6.09 36 16.531 1 95.19 91 ILE A N 1
ATOM 725 C CA . ILE A 1 91 ? 5.508 34.781 15.969 1 95.19 91 ILE A CA 1
ATOM 726 C C . ILE A 1 91 ? 4.508 34.188 16.953 1 95.19 91 ILE A C 1
ATOM 728 O O . ILE A 1 91 ? 3.484 33.625 16.547 1 95.19 91 ILE A O 1
ATOM 732 N N . SER A 1 92 ? 4.809 34.312 18.25 1 95.06 92 SER A N 1
ATOM 733 C CA . SER A 1 92 ? 3.902 33.781 19.266 1 95.06 92 SER A CA 1
ATOM 734 C C . SER A 1 92 ? 2.549 34.469 19.219 1 95.06 92 SER A C 1
ATOM 736 O O . SER A 1 92 ? 1.513 33.844 19.453 1 95.06 92 SER A O 1
ATOM 738 N N . GLN A 1 93 ? 2.527 35.75 18.906 1 94.31 93 GLN A N 1
ATOM 739 C CA . GLN A 1 93 ? 1.28 36.5 18.766 1 94.31 93 GLN A CA 1
ATOM 740 C C . GLN A 1 93 ? 0.471 36 17.578 1 94.31 93 GLN A C 1
ATOM 742 O O . GLN A 1 93 ? -0.749 35.844 17.656 1 94.31 93 GLN A O 1
ATOM 747 N N . PHE A 1 94 ? 1.2 35.781 16.562 1 96.56 94 PHE A N 1
ATOM 748 C CA . PHE A 1 94 ? 0.554 35.281 15.352 1 96.56 94 PHE A CA 1
ATOM 749 C C . PHE A 1 94 ? -0.06 33.906 15.609 1 96.56 94 PHE A C 1
ATOM 751 O O . PHE A 1 94 ? -1.224 33.656 15.281 1 96.56 94 PHE A O 1
ATOM 758 N N . LEU A 1 95 ? 0.681 32.969 16.234 1 97.31 95 LEU A N 1
ATOM 759 C CA . LEU A 1 95 ? 0.238 31.594 16.422 1 97.31 95 LEU A CA 1
ATOM 760 C C . LEU A 1 95 ? -0.946 31.531 17.375 1 97.31 95 LEU A C 1
ATOM 762 O O . LEU A 1 95 ? -1.691 30.547 17.391 1 97.31 95 LEU A O 1
ATOM 766 N N . SER A 1 96 ? -1.087 32.625 18.188 1 95.56 96 SER A N 1
ATOM 767 C CA . SER A 1 96 ? -2.223 32.688 19.094 1 95.56 96 SER A CA 1
ATOM 768 C C . SER A 1 96 ? -3.391 33.438 18.469 1 95.56 96 SER A C 1
ATOM 770 O O . SER A 1 96 ? -4.504 33.438 19 1 95.56 96 SER A O 1
ATOM 772 N N . HIS A 1 97 ? -3.133 34.156 17.391 1 94.62 97 HIS A N 1
ATOM 773 C CA . HIS A 1 97 ? -4.145 34.938 16.688 1 94.62 97 HIS A CA 1
ATOM 774 C C . HIS A 1 97 ? -5.055 34.031 15.867 1 94.62 97 HIS A C 1
ATOM 776 O O . HIS A 1 97 ? -4.621 33 15.375 1 94.62 97 HIS A O 1
ATOM 782 N N . PRO A 1 98 ? -6.309 34.438 15.664 1 94.56 98 PRO A N 1
ATOM 783 C CA . PRO A 1 98 ? -7.215 33.625 14.828 1 94.56 98 PRO A CA 1
ATOM 784 C C . PRO A 1 98 ? -6.641 33.344 13.438 1 94.56 98 PRO A C 1
ATOM 786 O O . PRO A 1 98 ? -6.789 32.25 12.93 1 94.56 98 PRO A O 1
ATOM 789 N N . SER A 1 99 ? -5.949 34.312 12.914 1 95.69 99 SER A N 1
ATOM 790 C CA . SER A 1 99 ? -5.34 34.094 11.602 1 95.69 99 SER A CA 1
ATOM 791 C C . SER A 1 99 ? -4.238 33.062 11.664 1 95.69 99 SER A C 1
ATOM 793 O O . SER A 1 99 ? -4.035 32.281 10.711 1 95.69 99 SER A O 1
ATOM 795 N N . GLY A 1 100 ? -3.473 33.062 12.742 1 97.19 100 GLY A N 1
ATOM 796 C CA . GLY A 1 100 ? -2.443 32.062 12.93 1 97.19 100 GLY A CA 1
ATOM 797 C C . GLY A 1 100 ? -3 30.656 13.078 1 97.19 100 GLY A C 1
ATOM 798 O O . GLY A 1 100 ? -2.463 29.703 12.5 1 97.19 100 GLY A O 1
ATOM 799 N N . ILE A 1 101 ? -4.102 30.531 13.836 1 96.69 101 ILE A N 1
ATOM 800 C CA . ILE A 1 101 ? -4.766 29.25 14.023 1 96.69 101 ILE A CA 1
ATOM 801 C C . ILE A 1 101 ? -5.25 28.703 12.68 1 96.69 101 ILE A C 1
ATOM 803 O O . ILE A 1 101 ? -5.051 27.531 12.359 1 96.69 101 ILE A O 1
ATOM 807 N N . GLN A 1 102 ? -5.848 29.562 11.922 1 96.69 102 GLN A N 1
ATOM 808 C CA . GLN A 1 102 ? -6.309 29.188 10.594 1 96.69 102 GLN A CA 1
ATOM 809 C C . GLN A 1 102 ? -5.141 28.75 9.711 1 96.69 102 GLN A C 1
ATOM 811 O O . GLN A 1 102 ? -5.273 27.844 8.898 1 96.69 102 GLN A O 1
ATOM 816 N N . ALA A 1 103 ? -4.023 29.438 9.82 1 97.56 103 ALA A N 1
ATOM 817 C CA . ALA A 1 103 ? -2.83 29.094 9.047 1 97.56 103 ALA A CA 1
ATOM 818 C C . ALA A 1 103 ? -2.285 27.719 9.453 1 97.56 103 ALA A C 1
ATOM 820 O O . ALA A 1 103 ? -1.91 26.922 8.602 1 97.56 103 ALA A O 1
ATOM 821 N N . ILE A 1 104 ? -2.234 27.469 10.781 1 97.88 104 ILE A N 1
ATOM 822 C CA . ILE A 1 104 ? -1.75 26.203 11.312 1 97.88 104 ILE A CA 1
ATOM 823 C C . ILE A 1 104 ? -2.604 25.062 10.781 1 97.88 104 ILE A C 1
ATOM 825 O O . ILE A 1 104 ? -2.076 24.016 10.383 1 97.88 104 ILE A O 1
ATOM 829 N N . LEU A 1 105 ? -3.938 25.281 10.727 1 97.19 105 LEU A N 1
ATOM 830 C CA . LEU A 1 105 ? -4.883 24.266 10.289 1 97.19 105 LEU A CA 1
ATOM 831 C C . LEU A 1 105 ? -4.973 24.219 8.766 1 97.19 105 LEU A C 1
ATOM 833 O O . LEU A 1 105 ? -5.547 23.281 8.203 1 97.19 105 LEU A O 1
ATOM 837 N N . ASN A 1 106 ? -4.402 25.141 8.133 1 95.94 106 ASN A N 1
ATOM 838 C CA . ASN A 1 106 ? -4.465 25.266 6.684 1 95.94 106 ASN A CA 1
ATOM 839 C C . ASN A 1 106 ? -5.906 25.25 6.18 1 95.94 106 ASN A C 1
ATOM 841 O O . ASN A 1 106 ? -6.262 24.453 5.309 1 95.94 106 ASN A O 1
ATOM 845 N N . THR A 1 107 ? -6.742 26.109 6.68 1 95.44 107 THR A N 1
ATOM 846 C CA . THR A 1 107 ? -8.18 26.109 6.43 1 95.44 107 THR A CA 1
ATOM 847 C C . THR A 1 107 ? -8.469 26.359 4.953 1 95.44 107 THR A C 1
ATOM 849 O O . THR A 1 107 ? -9.5 25.922 4.434 1 95.44 107 THR A O 1
ATOM 852 N N . ARG A 1 108 ? -7.625 27.047 4.199 1 92 108 ARG A N 1
ATOM 853 C CA . ARG A 1 108 ? -7.828 27.344 2.785 1 92 108 ARG A CA 1
ATOM 854 C C . ARG A 1 108 ? -7.891 26.062 1.96 1 92 108 ARG A C 1
ATOM 856 O O . ARG A 1 108 ? -8.508 26.031 0.896 1 92 108 ARG A O 1
ATOM 863 N N . ALA A 1 109 ? -7.301 25.031 2.459 1 91.19 109 ALA A N 1
ATOM 864 C CA . ALA A 1 109 ? -7.227 23.781 1.71 1 91.19 109 ALA A CA 1
ATOM 865 C C . ALA A 1 109 ? -8.305 22.797 2.172 1 91.19 109 ALA A C 1
ATOM 867 O O . ALA A 1 109 ? -8.422 21.703 1.635 1 91.19 109 ALA A O 1
ATOM 868 N N . LEU A 1 110 ? -9.055 23.156 3.125 1 94.75 110 LEU A N 1
ATOM 869 C CA . LEU A 1 110 ? -10.055 22.266 3.697 1 94.75 110 LEU A CA 1
ATOM 870 C C . LEU A 1 110 ? -11.383 22.391 2.957 1 94.75 110 LEU A C 1
ATOM 872 O O . LEU A 1 110 ? -11.68 23.438 2.371 1 94.75 110 LEU A O 1
ATOM 876 N N . GLU A 1 111 ? -12.07 21.312 2.914 1 94.94 111 GLU A N 1
ATOM 877 C CA . GLU A 1 111 ? -13.453 21.359 2.441 1 94.94 111 GLU A CA 1
ATOM 878 C C . GLU A 1 111 ? -14.344 22.094 3.436 1 94.94 111 GLU A C 1
ATOM 880 O O . GLU A 1 111 ? -15.258 22.828 3.039 1 94.94 111 GLU A O 1
ATOM 885 N N . ASN A 1 112 ? -14.172 21.828 4.66 1 95.38 112 ASN A N 1
ATOM 886 C CA . ASN A 1 112 ? -14.93 22.469 5.734 1 95.38 112 ASN A CA 1
ATOM 887 C C . ASN A 1 112 ? -14.117 22.562 7.02 1 95.38 112 ASN A C 1
ATOM 889 O O . ASN A 1 112 ? -13.156 21.812 7.207 1 95.38 112 ASN A O 1
ATOM 893 N N . PHE A 1 113 ? -14.523 23.531 7.836 1 93.12 113 PHE A N 1
ATOM 894 C CA . PHE A 1 113 ? -13.844 23.812 9.102 1 93.12 113 PHE A CA 1
ATOM 895 C C . PHE A 1 113 ? -14.844 24.281 10.148 1 93.12 113 PHE A C 1
ATOM 897 O O . PHE A 1 113 ? -15.641 25.188 9.891 1 93.12 113 PHE A O 1
ATOM 904 N N . GLU A 1 114 ? -14.82 23.594 11.281 1 95.81 114 GLU A N 1
ATOM 905 C CA . GLU A 1 114 ? -15.766 24 12.328 1 95.81 114 GLU A CA 1
ATOM 906 C C . GLU A 1 114 ? -15.109 23.953 13.703 1 95.81 114 GLU A C 1
ATOM 908 O O . GLU A 1 114 ? -14.289 23.078 13.977 1 95.81 114 GLU A O 1
ATOM 913 N N . LEU A 1 115 ? -15.453 24.859 14.578 1 95.12 115 LEU A N 1
ATOM 914 C CA . LEU A 1 115 ? -15.031 24.844 15.977 1 95.12 115 LEU A CA 1
ATOM 915 C C . LEU A 1 115 ? -15.852 23.859 16.797 1 95.12 115 LEU A C 1
ATOM 917 O O . LEU A 1 115 ? -17.078 23.875 16.75 1 95.12 115 LEU A O 1
ATOM 921 N N . LEU A 1 116 ? -15.219 22.969 17.438 1 95.31 116 LEU A N 1
ATOM 922 C CA . LEU A 1 116 ? -15.898 21.953 18.25 1 95.31 116 LEU A CA 1
ATOM 923 C C . LEU A 1 116 ? -16.016 22.406 19.688 1 95.31 116 LEU A C 1
ATOM 925 O O . LEU A 1 116 ? -17.094 22.297 20.297 1 95.31 116 LEU A O 1
ATOM 929 N N . ASP A 1 117 ? -14.984 22.75 20.328 1 89.44 117 ASP A N 1
ATOM 930 C CA . ASP A 1 117 ? -14.836 23.188 21.703 1 89.44 117 ASP A CA 1
ATOM 931 C C . ASP A 1 117 ? -13.648 24.141 21.859 1 89.44 117 ASP A C 1
ATOM 933 O O . ASP A 1 117 ? -13.078 24.594 20.859 1 89.44 117 ASP A O 1
ATOM 937 N N . THR A 1 118 ? -13.375 24.375 23.188 1 89 118 THR A N 1
ATOM 938 C CA . THR A 1 118 ? -12.25 25.266 23.438 1 89 118 THR A CA 1
ATOM 939 C C . THR A 1 118 ? -10.977 24.734 22.797 1 89 118 THR A C 1
ATOM 941 O O . THR A 1 118 ? -10.484 23.672 23.188 1 89 118 THR A O 1
ATOM 944 N N . ASN A 1 119 ? -10.469 25.375 21.781 1 92.81 119 ASN A N 1
ATOM 945 C CA . ASN A 1 119 ? -9.227 25.109 21.062 1 92.81 119 ASN A CA 1
ATOM 946 C C . ASN A 1 119 ? -9.297 23.828 20.25 1 92.81 119 ASN A C 1
ATOM 948 O O . ASN A 1 119 ? -8.273 23.219 19.938 1 92.81 119 ASN A O 1
ATOM 952 N N . ALA A 1 120 ? -10.523 23.281 20.031 1 97.5 120 ALA A N 1
ATOM 953 C CA . ALA A 1 120 ? -10.711 22.062 19.25 1 97.5 120 ALA A CA 1
ATOM 954 C C . ALA A 1 120 ? -11.477 22.344 17.953 1 97.5 120 ALA A C 1
ATOM 956 O O . ALA A 1 120 ? -12.477 23.062 17.969 1 97.5 120 ALA A O 1
ATOM 957 N N . TYR A 1 121 ? -10.984 21.781 16.891 1 98.12 121 TYR A N 1
ATOM 958 C CA . TYR A 1 121 ? -11.523 22.078 15.562 1 98.12 121 TYR A CA 1
ATOM 959 C C . TYR A 1 121 ? -11.727 20.812 14.758 1 98.12 121 TYR A C 1
ATOM 961 O O . TYR A 1 121 ? -10.906 19.891 14.82 1 98.12 121 TYR A O 1
ATOM 969 N N . ARG A 1 122 ? -12.812 20.75 14.031 1 98.38 122 ARG A N 1
ATOM 970 C CA . ARG A 1 122 ? -13.039 19.688 13.055 1 98.38 122 ARG A CA 1
ATOM 971 C C . ARG A 1 122 ? -12.719 20.172 11.648 1 98.38 122 ARG A C 1
ATOM 973 O O . ARG A 1 122 ? -13.32 21.125 11.156 1 98.38 122 ARG A O 1
ATOM 980 N N . CYS A 1 123 ? -11.781 19.469 11.07 1 98.19 123 CYS A N 1
ATOM 981 C CA . CYS A 1 123 ? -11.32 19.812 9.734 1 98.19 123 CYS A CA 1
ATOM 982 C C . CYS A 1 123 ? -11.664 18.719 8.734 1 98.19 123 CYS A C 1
ATOM 984 O O . CYS A 1 123 ? -11.219 17.578 8.875 1 98.19 123 CYS A O 1
ATOM 986 N N . THR A 1 124 ? -12.477 19.031 7.766 1 97.75 124 THR A N 1
ATOM 987 C CA . THR A 1 124 ? -12.805 18.094 6.699 1 97.75 124 THR A CA 1
ATOM 988 C C . THR A 1 124 ? -11.945 18.359 5.465 1 97.75 124 THR A C 1
ATOM 990 O O . THR A 1 124 ? -11.977 19.453 4.902 1 97.75 124 THR A O 1
ATOM 993 N N . LEU A 1 125 ? -11.195 17.312 5.09 1 95.62 125 LEU A N 1
ATOM 994 C CA . LEU A 1 125 ? -10.336 17.438 3.918 1 95.62 125 LEU A CA 1
ATOM 995 C C . LEU A 1 125 ? -11.125 17.172 2.639 1 95.62 125 LEU A C 1
ATOM 997 O O . LEU A 1 125 ? -12.203 16.578 2.678 1 95.62 125 LEU A O 1
ATOM 1001 N N . PRO A 1 126 ? -10.602 17.719 1.527 1 91.06 126 PRO A N 1
ATOM 1002 C CA . PRO A 1 126 ? -11.227 17.375 0.251 1 91.06 126 PRO A CA 1
ATOM 1003 C C . PRO A 1 126 ? -11.297 15.867 0.013 1 91.06 126 PRO A C 1
ATOM 1005 O O . PRO A 1 126 ? -10.461 15.117 0.528 1 91.06 126 PRO A O 1
ATOM 1008 N N . LYS A 1 127 ? -12.211 15.547 -0.79 1 89.88 127 LYS A N 1
ATOM 1009 C CA . LYS A 1 127 ? -12.453 14.141 -1.102 1 89.88 127 LYS A CA 1
ATOM 1010 C C . LYS A 1 127 ? -11.242 13.516 -1.8 1 89.88 127 LYS A C 1
ATOM 1012 O O . LYS A 1 127 ? -10.656 14.133 -2.693 1 89.88 127 LYS A O 1
ATOM 1017 N N . LEU A 1 128 ? -10.93 12.375 -1.298 1 85.69 128 LEU A N 1
ATOM 1018 C CA . LEU A 1 128 ? -9.922 11.539 -1.949 1 85.69 128 LEU A CA 1
ATOM 1019 C C . LEU A 1 128 ? -10.586 10.422 -2.754 1 85.69 128 LEU A C 1
ATOM 1021 O O . LEU A 1 128 ? -11.586 9.844 -2.316 1 85.69 128 LEU A O 1
ATOM 1025 N N . ALA A 1 129 ? -10.102 10.258 -3.951 1 77.88 129 ALA A N 1
ATOM 1026 C CA . ALA A 1 129 ? -10.664 9.203 -4.797 1 77.88 129 ALA A CA 1
ATOM 1027 C C . ALA A 1 129 ? -9.625 8.133 -5.105 1 77.88 129 ALA A C 1
ATOM 1029 O O . ALA A 1 129 ? -8.484 8.445 -5.449 1 77.88 129 ALA A O 1
ATOM 1030 N N . LEU A 1 130 ? -9.93 6.934 -4.832 1 74.5 130 LEU A N 1
ATOM 1031 C CA . LEU A 1 130 ? -9.133 5.766 -5.199 1 74.5 130 LEU A CA 1
ATOM 1032 C C . LEU A 1 130 ? -10.008 4.699 -5.855 1 74.5 130 LEU A C 1
ATOM 1034 O O . LEU A 1 130 ? -10.805 4.039 -5.184 1 74.5 130 LEU A O 1
ATOM 1038 N N . PHE A 1 131 ? -9.789 4.52 -7.133 1 70.31 131 PHE A N 1
ATOM 1039 C CA . PHE A 1 131 ? -10.648 3.643 -7.914 1 70.31 131 PHE A CA 1
ATOM 1040 C C . PHE A 1 131 ? -12.086 4.145 -7.898 1 70.31 131 PHE A C 1
ATOM 1042 O O . PHE A 1 131 ? -12.367 5.258 -8.344 1 70.31 131 PHE A O 1
ATOM 1049 N N . ASN A 1 132 ? -12.969 3.355 -7.293 1 66.25 132 ASN A N 1
ATOM 1050 C CA . ASN A 1 132 ? -14.367 3.785 -7.32 1 66.25 132 ASN A CA 1
ATOM 1051 C C . ASN A 1 132 ? -14.836 4.25 -5.949 1 66.25 132 ASN A C 1
ATOM 1053 O O . ASN A 1 132 ? -16.047 4.309 -5.688 1 66.25 132 ASN A O 1
ATOM 1057 N N . PHE A 1 133 ? -13.844 4.574 -5.223 1 74.75 133 PHE A N 1
ATOM 1058 C CA . PHE A 1 133 ? -14.164 5.059 -3.885 1 74.75 133 PHE A CA 1
ATOM 1059 C C . PHE A 1 133 ? -13.867 6.547 -3.762 1 74.75 133 PHE A C 1
ATOM 1061 O O . PHE A 1 133 ? -12.891 7.039 -4.34 1 74.75 133 PHE A O 1
ATOM 1068 N N . GLU A 1 134 ? -14.773 7.082 -3.064 1 84.38 134 GLU A N 1
ATOM 1069 C CA . GLU A 1 134 ? -14.547 8.469 -2.664 1 84.38 134 GLU A CA 1
ATOM 1070 C C . GLU A 1 134 ? -14.734 8.648 -1.16 1 84.38 134 GLU A C 1
ATOM 1072 O O . GLU A 1 134 ? -15.695 8.125 -0.582 1 84.38 134 GLU A O 1
ATOM 1077 N N . ALA A 1 135 ? -13.742 9.273 -0.574 1 89.94 135 ALA A N 1
ATOM 1078 C CA . ALA A 1 135 ? -13.805 9.484 0.87 1 89.94 135 ALA A CA 1
ATOM 1079 C C . ALA A 1 135 ? -13.219 10.836 1.257 1 89.94 135 ALA A C 1
ATOM 1081 O O . ALA A 1 135 ? -12.211 11.266 0.686 1 89.94 135 ALA A O 1
ATOM 1082 N N . SER A 1 136 ? -13.875 11.445 2.186 1 94.5 136 SER A N 1
ATOM 1083 C CA . SER A 1 136 ? -13.336 12.672 2.758 1 94.5 136 SER A CA 1
ATOM 1084 C C . SER A 1 136 ? -12.797 12.438 4.164 1 94.5 136 SER A C 1
ATOM 1086 O O . SER A 1 136 ? -13.547 12.055 5.066 1 94.5 136 SER A O 1
ATOM 1088 N N . PRO A 1 137 ? -11.578 12.664 4.387 1 95.62 137 PRO A N 1
ATOM 1089 C CA . PRO A 1 137 ? -11.07 12.562 5.754 1 95.62 137 PRO A CA 1
ATOM 1090 C C . PRO A 1 137 ? -11.578 13.68 6.66 1 95.62 137 PRO A C 1
ATOM 1092 O O . PRO A 1 137 ? -11.617 14.844 6.25 1 95.62 137 PRO A O 1
ATOM 1095 N N . VAL A 1 138 ? -11.969 13.336 7.762 1 98 138 VAL A N 1
ATOM 1096 C CA . VAL A 1 138 ? -12.398 14.273 8.789 1 98 138 VAL A CA 1
ATOM 1097 C C . VAL A 1 138 ? -11.453 14.195 9.992 1 98 138 VAL A C 1
ATOM 1099 O O . VAL A 1 138 ? -11.336 13.148 10.625 1 98 138 VAL A O 1
ATOM 1102 N N . LEU A 1 139 ? -10.844 15.289 10.297 1 98.38 139 LEU A N 1
ATOM 1103 C CA . LEU A 1 139 ? -9.859 15.359 11.367 1 98.38 139 LEU A CA 1
ATOM 1104 C C . LEU A 1 139 ? -10.352 16.25 12.508 1 98.38 139 LEU A C 1
ATOM 1106 O O . LEU A 1 139 ? -10.789 17.375 12.281 1 98.38 139 LEU A O 1
ATOM 1110 N N . ASP A 1 140 ? -10.297 15.766 13.719 1 98.31 140 ASP A N 1
ATOM 1111 C CA . ASP A 1 140 ? -10.484 16.594 14.898 1 98.31 140 ASP A CA 1
ATOM 1112 C C . ASP A 1 140 ? -9.148 16.953 15.539 1 98.31 140 ASP A C 1
ATOM 1114 O O . ASP A 1 140 ? -8.422 16.062 16 1 98.31 140 ASP A O 1
ATOM 1118 N N . LEU A 1 141 ? -8.898 18.219 15.562 1 98.5 141 LEU A N 1
ATOM 1119 C CA . LEU A 1 141 ? -7.594 18.719 15.984 1 98.5 141 LEU A CA 1
ATOM 1120 C C . LEU A 1 141 ? -7.73 19.672 17.172 1 98.5 141 LEU A C 1
ATOM 1122 O O . LEU A 1 141 ? -8.68 20.453 17.234 1 98.5 141 LEU A O 1
ATOM 1126 N N . ARG A 1 142 ? -6.809 19.594 18.094 1 98.12 142 ARG A N 1
ATOM 1127 C CA . ARG A 1 142 ? -6.668 20.562 19.188 1 98.12 142 ARG A CA 1
ATOM 1128 C C . ARG A 1 142 ? -5.43 21.422 19 1 98.12 142 ARG A C 1
ATOM 1130 O O . ARG A 1 142 ? -4.344 20.906 18.719 1 98.12 142 ARG A O 1
ATOM 1137 N N . VAL A 1 143 ? -5.633 22.688 19.016 1 98.06 143 VAL A N 1
ATOM 1138 C CA . VAL A 1 143 ? -4.535 23.641 18.859 1 98.06 143 VAL A CA 1
ATOM 1139 C C . VAL A 1 143 ? -4.301 24.375 20.188 1 98.06 143 VAL A C 1
ATOM 1141 O O . VAL A 1 143 ? -5.199 25.047 20.688 1 98.06 143 VAL A O 1
ATOM 1144 N N . ILE A 1 144 ? -3.047 24.281 20.734 1 97.62 144 ILE A N 1
ATOM 1145 C CA . ILE A 1 144 ? -2.729 24.859 22.047 1 97.62 144 ILE A CA 1
ATOM 1146 C C . ILE A 1 144 ? -1.53 25.797 21.922 1 97.62 144 ILE A C 1
ATOM 1148 O O . ILE A 1 144 ? -0.394 25.391 22.188 1 97.62 144 ILE A O 1
ATOM 1152 N N . PRO A 1 145 ? -1.807 27.016 21.547 1 97.06 145 PRO A N 1
ATOM 1153 C CA . PRO A 1 145 ? -0.718 27.984 21.5 1 97.06 145 PRO A CA 1
ATOM 1154 C C . PRO A 1 145 ? -0.307 28.484 22.875 1 97.06 145 PRO A C 1
ATOM 1156 O O . PRO A 1 145 ? -1.158 28.656 23.75 1 97.06 145 PRO A O 1
ATOM 1159 N N . THR A 1 146 ? 0.979 28.609 23.141 1 95.38 146 THR A N 1
ATOM 1160 C CA . THR A 1 146 ? 1.538 29.281 24.312 1 95.38 146 THR A CA 1
ATOM 1161 C C . THR A 1 146 ? 2.527 30.359 23.906 1 95.38 146 THR A C 1
ATOM 1163 O O . THR A 1 146 ? 2.66 30.672 22.719 1 95.38 146 THR A O 1
ATOM 1166 N N . LYS A 1 147 ? 3.131 31.062 24.922 1 92.88 147 LYS A N 1
ATOM 1167 C CA . LYS A 1 147 ? 4.125 32.094 24.625 1 92.88 147 LYS A CA 1
ATOM 1168 C C . LYS A 1 147 ? 5.43 31.469 24.141 1 92.88 147 LYS A C 1
ATOM 1170 O O . LYS A 1 147 ? 6.25 32.156 23.516 1 92.88 147 LYS A O 1
ATOM 1175 N N . GLU A 1 148 ? 5.621 30.141 24.344 1 94.25 148 GLU A N 1
ATOM 1176 C CA . GLU A 1 148 ? 6.91 29.516 24.047 1 94.25 148 GLU A CA 1
ATOM 1177 C C . GLU A 1 148 ? 6.785 28.484 22.938 1 94.25 148 GLU A C 1
ATOM 1179 O O . GLU A 1 148 ? 7.777 28.141 22.281 1 94.25 148 GLU A O 1
ATOM 1184 N N . ASP A 1 149 ? 5.625 27.938 22.766 1 97.81 149 ASP A N 1
ATOM 1185 C CA . ASP A 1 149 ? 5.418 26.906 21.75 1 97.81 149 ASP A CA 1
ATOM 1186 C C . ASP A 1 149 ? 3.943 26.812 21.375 1 97.81 149 ASP A C 1
ATOM 1188 O O . ASP A 1 149 ? 3.115 27.578 21.859 1 97.81 149 ASP A O 1
ATOM 1192 N N . CYS A 1 150 ? 3.645 26.031 20.344 1 98.44 150 CYS A N 1
ATOM 1193 C CA . CYS A 1 150 ? 2.293 25.672 19.938 1 98.44 150 CYS A CA 1
ATOM 1194 C C . CYS A 1 150 ? 2.197 24.172 19.656 1 98.44 150 CYS A C 1
ATOM 1196 O O . CYS A 1 150 ? 3.006 23.625 18.906 1 98.44 150 CYS A O 1
ATOM 1198 N N . ILE A 1 151 ? 1.239 23.516 20.281 1 98.5 151 ILE A N 1
ATOM 1199 C CA . ILE A 1 151 ? 1.056 22.078 20.094 1 98.5 151 ILE A CA 1
ATOM 1200 C C . ILE A 1 151 ? -0.249 21.828 19.344 1 98.5 151 ILE A C 1
ATOM 1202 O O . ILE A 1 151 ? -1.294 22.375 19.688 1 98.5 151 ILE A O 1
ATOM 1206 N N . VAL A 1 152 ? -0.17 21.047 18.312 1 98.56 152 VAL A N 1
ATOM 1207 C CA . VAL A 1 152 ? -1.343 20.594 17.562 1 98.56 152 VAL A CA 1
ATOM 1208 C C . VAL A 1 152 ? -1.503 19.078 17.734 1 98.56 152 VAL A C 1
ATOM 1210 O O . VAL A 1 152 ? -0.576 18.312 17.453 1 98.56 152 VAL A O 1
ATOM 1213 N N . GLU A 1 153 ? -2.662 18.719 18.156 1 98.38 153 GLU A N 1
ATOM 1214 C CA . GLU A 1 153 ? -2.92 17.312 18.422 1 98.38 153 GLU A CA 1
ATOM 1215 C C . GLU A 1 153 ? -4.102 16.797 17.594 1 98.38 153 GLU A C 1
ATOM 1217 O O . GLU A 1 153 ? -5.188 17.375 17.641 1 98.38 153 GLU A O 1
ATOM 1222 N N . LEU A 1 154 ? -3.889 15.703 16.828 1 98.56 154 LEU A N 1
ATOM 1223 C CA . LEU A 1 154 ? -4.973 14.945 16.203 1 98.56 154 LEU A CA 1
ATOM 1224 C C . LEU A 1 154 ? -5.512 13.883 17.156 1 98.56 154 LEU A C 1
ATOM 1226 O O . LEU A 1 154 ? -4.797 12.945 17.516 1 98.56 154 LEU A O 1
ATOM 1230 N N . PHE A 1 155 ? -6.77 14.047 17.469 1 95.69 155 PHE A N 1
ATOM 1231 C CA . PHE A 1 155 ? -7.262 13.094 18.469 1 95.69 155 PHE A CA 1
ATOM 1232 C C . PHE A 1 155 ? -8.406 12.266 17.906 1 95.69 155 PHE A C 1
ATOM 1234 O O . PHE A 1 155 ? -8.859 11.305 18.531 1 95.69 155 PHE A O 1
ATOM 1241 N N . SER A 1 156 ? -8.914 12.57 16.734 1 96.94 156 SER A N 1
ATOM 1242 C CA . SER A 1 156 ? -9.891 11.758 16.016 1 96.94 156 SER A CA 1
ATOM 1243 C C . SER A 1 156 ? -9.734 11.914 14.516 1 96.94 156 SER A C 1
ATOM 1245 O O . SER A 1 156 ? -9.484 13.016 14.016 1 96.94 156 SER A O 1
ATOM 1247 N N . CYS A 1 157 ? -9.828 10.797 13.836 1 97.81 157 CYS A N 1
ATOM 1248 C CA . CYS A 1 157 ? -9.773 10.781 12.383 1 97.81 157 CYS A CA 1
ATOM 1249 C C . CYS A 1 157 ? -10.773 9.773 11.812 1 97.81 157 CYS A C 1
ATOM 1251 O O . CYS A 1 157 ? -10.734 8.594 12.156 1 97.81 157 CYS A O 1
ATOM 1253 N N . LYS A 1 158 ? -11.594 10.281 10.922 1 97.06 158 LYS A N 1
ATOM 1254 C CA . LYS A 1 158 ? -12.609 9.438 10.297 1 97.06 158 LYS A CA 1
ATOM 1255 C C . LYS A 1 158 ? -12.742 9.766 8.805 1 97.06 158 LYS A C 1
ATOM 1257 O O . LYS A 1 158 ? -12.391 10.859 8.375 1 97.06 158 LYS A O 1
ATOM 1262 N N . PHE A 1 159 ? -13.234 8.758 8.078 1 94.62 159 PHE A N 1
ATOM 1263 C CA . PHE A 1 159 ? -13.555 8.984 6.676 1 94.62 159 PHE A CA 1
ATOM 1264 C C . PHE A 1 159 ? -15.062 9.148 6.492 1 94.62 159 PHE A C 1
ATOM 1266 O O . PHE A 1 159 ? -15.844 8.344 7 1 94.62 159 PHE A O 1
ATOM 1273 N N . LYS A 1 160 ? -15.375 10.219 5.844 1 96.12 160 LYS A N 1
ATOM 1274 C CA . LYS A 1 160 ? -16.766 10.422 5.426 1 96.12 160 LYS A CA 1
ATOM 1275 C C . LYS A 1 160 ? -16.969 10.016 3.971 1 96.12 160 LYS A C 1
ATOM 1277 O O . LYS A 1 160 ? -16.141 10.336 3.111 1 96.12 160 LYS A O 1
ATOM 1282 N N . GLY A 1 161 ? -17.984 9.234 3.656 1 92.94 161 GLY A N 1
ATOM 1283 C CA . GLY A 1 161 ? -18.297 8.766 2.314 1 92.94 161 GLY A CA 1
ATOM 1284 C C . GLY A 1 161 ? -19.453 7.797 2.273 1 92.94 161 GLY A C 1
ATOM 1285 O O . GLY A 1 161 ? -20.453 7.977 2.992 1 92.94 161 GLY A O 1
ATOM 1286 N N . SER A 1 162 ? -19.375 6.855 1.274 1 88.94 162 SER A N 1
ATOM 1287 C CA . SER A 1 162 ? -20.391 5.812 1.185 1 88.94 162 SER A CA 1
ATOM 1288 C C . SER A 1 162 ? -20.422 4.953 2.445 1 88.94 162 SER A C 1
ATOM 1290 O O . SER A 1 162 ? -19.516 5.047 3.283 1 88.94 162 SER A O 1
ATOM 1292 N N . GLU A 1 163 ? -21.406 4.141 2.518 1 88.88 163 GLU A N 1
ATOM 1293 C CA . GLU A 1 163 ? -21.531 3.252 3.666 1 88.88 163 GLU A CA 1
ATOM 1294 C C . GLU A 1 163 ? -20.312 2.344 3.807 1 88.88 163 GLU A C 1
ATOM 1296 O O . GLU A 1 163 ? -19.812 2.133 4.914 1 88.88 163 GLU A O 1
ATOM 1301 N N . VAL A 1 164 ? -19.938 1.907 2.746 1 82.81 164 VAL A N 1
ATOM 1302 C CA . VAL A 1 164 ? -18.797 1.004 2.74 1 82.81 164 VAL A CA 1
ATOM 1303 C C . VAL A 1 164 ? -17.562 1.734 3.26 1 82.81 164 VAL A C 1
ATOM 1305 O O . VAL A 1 164 ? -16.75 1.158 3.992 1 82.81 164 VAL A O 1
ATOM 1308 N N . VAL A 1 165 ? -17.406 2.914 2.914 1 87 165 VAL A N 1
ATOM 1309 C CA . VAL A 1 165 ? -16.281 3.734 3.355 1 87 165 VAL A CA 1
ATOM 1310 C C . VAL A 1 165 ? -16.391 3.994 4.855 1 87 165 VAL A C 1
ATOM 1312 O O . VAL A 1 165 ? -15.414 3.828 5.594 1 87 165 VAL A O 1
ATOM 1315 N N . GLU A 1 166 ? -17.484 4.316 5.273 1 92 166 GLU A N 1
ATOM 1316 C CA . GLU A 1 166 ? -17.672 4.703 6.668 1 92 166 GLU A CA 1
ATOM 1317 C C . GLU A 1 166 ? -17.516 3.502 7.598 1 92 166 GLU A C 1
ATOM 1319 O O . GLU A 1 166 ? -17.109 3.65 8.75 1 92 166 GLU A O 1
ATOM 1324 N N . ARG A 1 167 ? -17.812 2.375 7.105 1 88.25 167 ARG A N 1
ATOM 1325 C CA . ARG A 1 167 ? -17.609 1.168 7.902 1 88.25 167 ARG A CA 1
ATOM 1326 C C . ARG A 1 167 ? -16.125 0.942 8.195 1 88.25 167 ARG A C 1
ATOM 1328 O O . ARG A 1 167 ? -15.773 0.346 9.219 1 88.25 167 ARG A O 1
ATOM 1335 N N . GLN A 1 168 ? -15.328 1.456 7.379 1 88.44 168 GLN A N 1
ATOM 1336 C CA . GLN A 1 168 ? -13.898 1.295 7.586 1 88.44 168 GLN A CA 1
ATOM 1337 C C . GLN A 1 168 ? -13.438 2.031 8.844 1 88.44 168 GLN A C 1
ATOM 1339 O O . GLN A 1 168 ? -12.391 1.707 9.406 1 88.44 168 GLN A O 1
ATOM 1344 N N . ASN A 1 169 ? -14.148 2.963 9.219 1 94.12 169 ASN A N 1
ATOM 1345 C CA . ASN A 1 169 ? -13.773 3.76 10.375 1 94.12 169 ASN A CA 1
ATOM 1346 C C . ASN A 1 169 ? -13.664 2.902 11.633 1 94.12 169 ASN A C 1
ATOM 1348 O O . ASN A 1 169 ? -12.977 3.275 12.586 1 94.12 169 ASN A O 1
ATOM 1352 N N . ASP A 1 170 ? -14.289 1.802 11.633 1 92.69 170 ASP A N 1
ATOM 1353 C CA . ASP A 1 170 ? -14.242 0.902 12.781 1 92.69 170 ASP A CA 1
ATOM 1354 C C . ASP A 1 170 ? -12.961 0.076 12.781 1 92.69 170 ASP A C 1
ATOM 1356 O O . ASP A 1 170 ? -12.648 -0.607 13.758 1 92.69 170 ASP A O 1
ATOM 1360 N N . HIS A 1 171 ? -12.211 0.221 11.695 1 91.31 171 HIS A N 1
ATOM 1361 C CA . HIS A 1 171 ? -11.086 -0.695 11.523 1 91.31 171 HIS A CA 1
ATOM 1362 C C . HIS A 1 171 ? -9.758 0.057 11.492 1 91.31 171 HIS A C 1
ATOM 1364 O O . HIS A 1 171 ? -8.727 -0.514 11.133 1 91.31 171 HIS A O 1
ATOM 1370 N N . PHE A 1 172 ? -9.82 1.311 11.82 1 94.19 172 PHE A N 1
ATOM 1371 C CA . PHE A 1 172 ? -8.547 2.012 11.906 1 94.19 172 PHE A CA 1
ATOM 1372 C C . PHE A 1 172 ? -8.648 3.207 12.844 1 94.19 172 PHE A C 1
ATOM 1374 O O . PHE A 1 172 ? -9.75 3.637 13.195 1 94.19 172 PHE A O 1
ATOM 1381 N N . SER A 1 173 ? -7.473 3.721 13.258 1 96.38 173 SER A N 1
ATOM 1382 C CA . SER A 1 173 ? -7.355 4.953 14.023 1 96.38 173 SER A CA 1
ATOM 1383 C C . SER A 1 173 ? -6.023 5.648 13.75 1 96.38 173 SER A C 1
ATOM 1385 O O . SER A 1 173 ? -5.066 5.016 13.305 1 96.38 173 SER A O 1
ATOM 1387 N N . ALA A 1 174 ? -6.074 6.93 14.008 1 97.69 174 ALA A N 1
ATOM 1388 C CA . ALA A 1 174 ? -4.867 7.73 13.812 1 97.69 174 ALA A CA 1
ATOM 1389 C C . ALA A 1 174 ? -4.703 8.766 14.922 1 97.69 174 ALA A C 1
ATOM 1391 O O . ALA A 1 174 ? -5.691 9.344 15.383 1 97.69 174 ALA A O 1
ATOM 1392 N N . THR A 1 175 ? -3.479 8.977 15.344 1 98.06 175 THR A N 1
ATOM 1393 C CA . THR A 1 175 ? -3.113 10.047 16.266 1 98.06 175 THR A CA 1
ATOM 1394 C C . THR A 1 175 ? -1.879 10.797 15.758 1 98.06 175 THR A C 1
ATOM 1396 O O . THR A 1 175 ? -1.041 10.219 15.062 1 98.06 175 THR A O 1
ATOM 1399 N N . MET A 1 176 ? -1.806 12.023 16.094 1 98.62 176 MET A N 1
ATOM 1400 C CA . MET A 1 176 ? -0.667 12.828 15.664 1 98.62 176 MET A CA 1
ATOM 1401 C C . MET A 1 176 ? -0.397 13.961 16.656 1 98.62 176 MET A C 1
ATOM 1403 O O . MET A 1 176 ? -1.33 14.531 17.219 1 98.62 176 MET A O 1
ATOM 1407 N N . ILE A 1 177 ? 0.893 14.281 16.828 1 98.75 177 ILE A N 1
ATOM 1408 C CA . ILE A 1 177 ? 1.322 15.461 17.562 1 98.75 177 ILE A CA 1
ATOM 1409 C C . ILE A 1 177 ? 2.27 16.297 16.703 1 98.75 177 ILE A C 1
ATOM 1411 O O . ILE A 1 177 ? 3.229 15.766 16.141 1 98.75 177 ILE A O 1
ATOM 1415 N N . ASN A 1 178 ? 1.961 17.453 16.516 1 98.69 178 ASN A N 1
ATOM 1416 C CA . ASN A 1 178 ? 2.83 18.453 15.906 1 98.69 178 ASN A CA 1
ATOM 1417 C C . ASN A 1 178 ? 3.281 19.5 16.922 1 98.69 178 ASN A C 1
ATOM 1419 O O . ASN A 1 178 ? 2.471 20.297 17.391 1 98.69 178 ASN A O 1
ATOM 1423 N N . HIS A 1 179 ? 4.516 19.5 17.25 1 98.88 179 HIS A N 1
ATOM 1424 C CA . HIS A 1 179 ? 5.09 20.453 18.188 1 98.88 179 HIS A CA 1
ATOM 1425 C C . HIS A 1 179 ? 5.816 21.578 17.438 1 98.88 179 HIS A C 1
ATOM 1427 O O . HIS A 1 179 ? 6.867 21.344 16.844 1 98.88 179 HIS A O 1
ATOM 1433 N N . ILE A 1 180 ? 5.301 22.766 17.516 1 98.62 180 ILE A N 1
ATOM 1434 C CA . ILE A 1 180 ? 5.859 23.922 16.844 1 98.62 180 ILE A CA 1
ATOM 1435 C C . ILE A 1 180 ? 6.641 24.781 17.844 1 98.62 180 ILE A C 1
ATOM 1437 O O . ILE A 1 180 ? 6.102 25.188 18.875 1 98.62 180 ILE A O 1
ATOM 1441 N N . THR A 1 181 ? 7.855 25.016 17.562 1 98.25 181 THR A N 1
ATOM 1442 C CA . THR A 1 181 ? 8.719 25.844 18.391 1 98.25 181 THR A CA 1
ATOM 1443 C C . THR A 1 181 ? 9.461 26.859 17.547 1 98.25 181 THR A C 1
ATOM 1445 O O . THR A 1 181 ? 9.469 26.781 16.312 1 98.25 181 THR A O 1
ATOM 1448 N N . TRP A 1 182 ? 9.969 27.906 18.188 1 97.06 182 TRP A N 1
ATOM 1449 C CA . TRP A 1 182 ? 10.727 28.953 17.5 1 97.06 182 TRP A CA 1
ATOM 1450 C C . TRP A 1 182 ? 11.828 29.516 18.391 1 97.06 182 TRP A C 1
ATOM 1452 O O . TRP A 1 182 ? 11.812 29.312 19.609 1 97.06 182 TRP A O 1
ATOM 1462 N N . ASP A 1 183 ? 12.828 30.047 17.797 1 94.25 183 ASP A N 1
ATOM 1463 C CA . ASP A 1 183 ? 13.859 30.844 18.469 1 94.25 183 ASP A CA 1
ATOM 1464 C C . ASP A 1 183 ? 14.109 32.156 17.719 1 94.25 183 ASP A C 1
ATOM 1466 O O . ASP A 1 183 ? 14.688 32.156 16.641 1 94.25 183 ASP A O 1
ATOM 1470 N N . THR A 1 184 ? 13.68 33.219 18.344 1 89.62 184 THR A N 1
ATOM 1471 C CA . THR A 1 184 ? 13.781 34.531 17.688 1 89.62 184 THR A CA 1
ATOM 1472 C C . THR A 1 184 ? 14.977 35.312 18.234 1 89.62 184 THR A C 1
ATOM 1474 O O . THR A 1 184 ? 15.258 36.406 17.781 1 89.62 184 THR A O 1
ATOM 1477 N N . ASN A 1 185 ? 15.68 34.844 19.188 1 85.56 185 ASN A N 1
ATOM 1478 C CA . ASN A 1 185 ? 16.75 35.562 19.859 1 85.56 185 ASN A CA 1
ATOM 1479 C C . ASN A 1 185 ? 18.109 35.219 19.266 1 85.56 185 ASN A C 1
ATOM 1481 O O . ASN A 1 185 ? 19.141 35.75 19.719 1 85.56 185 ASN A O 1
ATOM 1485 N N . MET A 1 186 ? 18.078 34.438 18.328 1 84 186 MET A N 1
ATOM 1486 C CA . MET A 1 186 ? 19.344 34.062 17.703 1 84 186 MET A CA 1
ATOM 1487 C C . MET A 1 186 ? 19.625 34.906 16.469 1 84 186 MET A C 1
ATOM 1489 O O . MET A 1 186 ? 18.75 35.656 16.016 1 84 186 MET A O 1
ATOM 1493 N N . SER A 1 187 ? 20.797 34.875 16.016 1 85.94 187 SER A N 1
ATOM 1494 C CA . SER A 1 187 ? 21.219 35.625 14.836 1 85.94 187 SER A CA 1
ATOM 1495 C C . SER A 1 187 ? 20.359 35.281 13.625 1 85.94 187 SER A C 1
ATOM 1497 O O . SER A 1 187 ? 19.984 36.125 12.844 1 85.94 187 SER A O 1
ATOM 1499 N N . GLU A 1 188 ? 20.016 33.969 13.578 1 91.12 188 GLU A N 1
ATOM 1500 C CA . GLU A 1 188 ? 19.125 33.5 12.516 1 91.12 188 GLU A CA 1
ATOM 1501 C C . GLU A 1 188 ? 17.875 32.875 13.102 1 91.12 188 GLU A C 1
ATOM 1503 O O . GLU A 1 188 ? 17.828 31.641 13.312 1 91.12 188 GLU A O 1
ATOM 1508 N N . PRO A 1 189 ? 16.891 33.719 13.297 1 93.06 189 PRO A N 1
ATOM 1509 C CA . PRO A 1 189 ? 15.664 33.188 13.883 1 93.06 189 PRO A CA 1
ATOM 1510 C C . PRO A 1 189 ? 15.047 32.062 13.039 1 93.06 189 PRO A C 1
ATOM 1512 O O . PRO A 1 189 ? 15.164 32.094 11.805 1 93.06 189 PRO A O 1
ATOM 1515 N N . PHE A 1 190 ? 14.398 31.125 13.727 1 96.62 190 PHE A N 1
ATOM 1516 C CA . PHE A 1 190 ? 13.836 30.016 12.969 1 96.62 190 PHE A CA 1
ATOM 1517 C C . PHE A 1 190 ? 12.531 29.531 13.609 1 96.62 190 PHE A C 1
ATOM 1519 O O . PHE A 1 190 ? 12.258 29.828 14.766 1 96.62 190 PHE A O 1
ATOM 1526 N N . LEU A 1 191 ? 11.711 28.938 12.812 1 97.62 191 LEU A N 1
ATOM 1527 C CA . LEU A 1 191 ? 10.539 28.156 13.195 1 97.62 191 LEU A CA 1
ATOM 1528 C C . LEU A 1 191 ? 10.781 26.672 12.953 1 97.62 191 LEU A C 1
ATOM 1530 O O . LEU A 1 191 ? 11.352 26.281 11.93 1 97.62 191 LEU A O 1
ATOM 1534 N N . GLU A 1 192 ? 10.422 25.844 13.992 1 98.12 192 GLU A N 1
ATOM 1535 C CA . GLU A 1 192 ? 10.648 24.406 13.891 1 98.12 192 GLU A CA 1
ATOM 1536 C C . GLU A 1 192 ? 9.383 23.625 14.203 1 98.12 192 GLU A C 1
ATOM 1538 O O . GLU A 1 192 ? 8.633 23.984 15.117 1 98.12 192 GLU A O 1
ATOM 1543 N N . VAL A 1 193 ? 9.148 22.594 13.43 1 98.62 193 VAL A N 1
ATOM 1544 C CA . VAL A 1 193 ? 8.031 21.703 13.711 1 98.62 193 VAL A CA 1
ATOM 1545 C C . VAL A 1 193 ? 8.555 20.281 13.922 1 98.62 193 VAL A C 1
ATOM 1547 O O . VAL A 1 193 ? 9.516 19.859 13.273 1 98.62 193 VAL A O 1
ATOM 1550 N N . ASP A 1 194 ? 8.016 19.578 14.812 1 98.75 194 ASP A N 1
ATOM 1551 C CA . ASP A 1 194 ? 8.25 18.172 15.078 1 98.75 194 ASP A CA 1
ATOM 1552 C C . ASP A 1 194 ? 6.945 17.375 15.039 1 98.75 194 ASP A C 1
ATOM 1554 O O . ASP A 1 194 ? 6.16 17.406 15.984 1 98.75 194 ASP A O 1
ATOM 1558 N N . VAL A 1 195 ? 6.797 16.656 13.961 1 98.75 195 VAL A N 1
ATOM 1559 C CA . VAL A 1 195 ? 5.547 15.945 13.734 1 98.75 195 VAL A CA 1
ATOM 1560 C C . VAL A 1 195 ? 5.746 14.453 13.984 1 98.75 195 VAL A C 1
ATOM 1562 O O . VAL A 1 195 ? 6.707 13.859 13.484 1 98.75 195 VAL A O 1
ATOM 1565 N N . LYS A 1 196 ? 4.898 13.852 14.742 1 98.75 196 LYS A N 1
ATOM 1566 C CA . LYS A 1 196 ? 4.832 12.414 14.977 1 98.75 196 LYS A CA 1
ATOM 1567 C C . LYS A 1 196 ? 3.436 11.867 14.68 1 98.75 196 LYS A C 1
ATOM 1569 O O . LYS A 1 196 ? 2.455 12.305 15.281 1 98.75 196 LYS A O 1
ATOM 1574 N N . LEU A 1 197 ? 3.365 10.938 13.805 1 98.56 197 LEU A N 1
ATOM 1575 C CA . LEU A 1 197 ? 2.102 10.359 13.352 1 98.56 197 LEU A CA 1
ATOM 1576 C C . LEU A 1 197 ? 2.057 8.859 13.633 1 98.56 197 LEU A C 1
ATOM 1578 O O . LEU A 1 197 ? 3.016 8.141 13.344 1 98.56 197 LEU A O 1
ATOM 1582 N N . ASN A 1 198 ? 0.984 8.414 14.25 1 98.38 198 ASN A N 1
ATOM 1583 C CA . ASN A 1 198 ? 0.724 7.004 14.516 1 98.38 198 ASN A CA 1
ATOM 1584 C C . ASN A 1 198 ? -0.594 6.551 13.891 1 98.38 198 ASN A C 1
ATOM 1586 O O . ASN A 1 198 ? -1.609 7.238 14.016 1 98.38 198 ASN A O 1
ATOM 1590 N N . LEU A 1 199 ? -0.549 5.434 13.227 1 97.5 199 LEU A N 1
ATOM 1591 C CA . LEU A 1 199 ? -1.747 4.836 12.641 1 97.5 199 LEU A CA 1
ATOM 1592 C C . LEU A 1 199 ? -1.891 3.381 13.07 1 97.5 199 LEU A C 1
ATOM 1594 O O . LEU A 1 199 ? -0.904 2.643 13.117 1 97.5 199 LEU A O 1
ATOM 1598 N N . CYS A 1 200 ? -3.078 3.035 13.414 1 97.12 200 CYS A N 1
ATOM 1599 C CA . CYS A 1 200 ? -3.416 1.646 13.711 1 97.12 200 CYS A CA 1
ATOM 1600 C C . CYS A 1 200 ? -4.445 1.115 12.719 1 97.12 200 CYS A C 1
ATOM 1602 O O . CYS A 1 200 ? -5.508 1.714 12.539 1 97.12 200 CYS A O 1
ATOM 1604 N N . LEU A 1 201 ? -4.141 -0.04 12.094 1 95.38 201 LEU A N 1
ATOM 1605 C CA . LEU A 1 201 ? -5.008 -0.637 11.086 1 95.38 201 LEU A CA 1
ATOM 1606 C C . LEU A 1 201 ? -5.348 -2.078 11.445 1 95.38 201 LEU A C 1
ATOM 1608 O O . LEU A 1 201 ? -4.461 -2.863 11.789 1 95.38 201 LEU A O 1
ATOM 1612 N N . GLU A 1 202 ? -6.57 -2.314 11.375 1 93.31 202 GLU A N 1
ATOM 1613 C CA . GLU A 1 202 ? -6.98 -3.711 11.477 1 93.31 202 GLU A CA 1
ATOM 1614 C C . GLU A 1 202 ? -6.855 -4.426 10.133 1 93.31 202 GLU A C 1
ATOM 1616 O O . GLU A 1 202 ? -7.273 -3.896 9.102 1 93.31 202 GLU A O 1
ATOM 1621 N N . ILE A 1 203 ? -6.238 -5.559 10.188 1 89.88 203 ILE A N 1
ATOM 1622 C CA . ILE A 1 203 ? -6.094 -6.371 8.984 1 89.88 203 ILE A CA 1
ATOM 1623 C C . ILE A 1 203 ? -7.195 -7.43 8.938 1 89.88 203 ILE A C 1
ATOM 1625 O O . ILE A 1 203 ? -7.207 -8.352 9.758 1 89.88 203 ILE A O 1
ATOM 1629 N N . TYR A 1 204 ? -7.996 -7.312 7.914 1 83.06 204 TYR A N 1
ATOM 1630 C CA . TYR A 1 204 ? -9.133 -8.234 7.941 1 83.06 204 TYR A CA 1
ATOM 1631 C C . TYR A 1 204 ? -9.492 -8.695 6.535 1 83.06 204 TYR A C 1
ATOM 1633 O O . TYR A 1 204 ? -10.531 -9.336 6.332 1 83.06 204 TYR A O 1
ATOM 1641 N N . THR A 1 205 ? -8.648 -8.312 5.633 1 78.62 205 THR A N 1
ATOM 1642 C CA . THR A 1 205 ? -8.922 -8.695 4.25 1 78.62 205 THR A CA 1
ATOM 1643 C C . THR A 1 205 ? -7.863 -9.672 3.744 1 78.62 205 THR A C 1
ATOM 1645 O O . THR A 1 205 ? -6.68 -9.539 4.066 1 78.62 205 THR A O 1
ATOM 1648 N N . ARG A 1 206 ? -8.312 -10.625 2.984 1 79.62 206 ARG A N 1
ATOM 1649 C CA . ARG A 1 206 ? -7.371 -11.477 2.262 1 79.62 206 ARG A CA 1
ATOM 1650 C C . ARG A 1 206 ? -6.73 -10.719 1.104 1 79.62 206 ARG A C 1
ATOM 1652 O O . ARG A 1 206 ? -7.367 -9.875 0.477 1 79.62 206 ARG A O 1
ATOM 1659 N N . PRO A 1 207 ? -5.523 -10.969 0.724 1 78 207 PRO A N 1
ATOM 1660 C CA . PRO A 1 207 ? -4.676 -12.016 1.303 1 78 207 PRO A CA 1
ATOM 1661 C C . PRO A 1 207 ? -3.922 -11.547 2.543 1 78 207 PRO A C 1
ATOM 1663 O O . PRO A 1 207 ? -3.09 -12.281 3.082 1 78 207 PRO A O 1
ATOM 1666 N N . PHE A 1 208 ? -4.18 -10.367 3.061 1 85.5 208 PHE A N 1
ATOM 1667 C CA . PHE A 1 208 ? -3.332 -9.742 4.07 1 85.5 208 PHE A CA 1
ATOM 1668 C C . PHE A 1 208 ? -3.473 -10.461 5.41 1 85.5 208 PHE A C 1
ATOM 1670 O O . PHE A 1 208 ? -2.539 -10.469 6.215 1 85.5 208 PHE A O 1
ATOM 1677 N N . ILE A 1 209 ? -4.605 -11.094 5.574 1 85.19 209 ILE A N 1
ATOM 1678 C CA . ILE A 1 209 ? -4.812 -11.797 6.832 1 85.19 209 ILE A CA 1
ATOM 1679 C C . ILE A 1 209 ? -3.865 -12.992 6.922 1 85.19 209 ILE A C 1
ATOM 1681 O O . ILE A 1 209 ? -3.604 -13.508 8.008 1 85.19 209 ILE A O 1
ATOM 1685 N N . LEU A 1 210 ? -3.475 -13.469 5.754 1 82.75 210 LEU A N 1
ATOM 1686 C CA . LEU A 1 210 ? -2.631 -14.656 5.711 1 82.75 210 LEU A CA 1
ATOM 1687 C C . LEU A 1 210 ? -1.163 -14.289 5.898 1 82.75 210 LEU A C 1
ATOM 1689 O O . LEU A 1 210 ? -0.314 -15.164 6.066 1 82.75 210 LEU A O 1
ATOM 1693 N N . LEU A 1 211 ? -0.812 -13.023 5.914 1 87.81 211 LEU A N 1
ATOM 1694 C CA . LEU A 1 211 ? 0.558 -12.531 6.012 1 87.81 211 LEU A CA 1
ATOM 1695 C C . LEU A 1 211 ? 0.847 -12 7.41 1 87.81 211 LEU A C 1
ATOM 1697 O O . LEU A 1 211 ? -0.077 -11.648 8.148 1 87.81 211 LEU A O 1
ATOM 1701 N N . PRO A 1 212 ? 2.145 -12.023 7.797 1 90.5 212 PRO A N 1
ATOM 1702 C CA . PRO A 1 212 ? 2.475 -11.328 9.047 1 90.5 212 PRO A CA 1
ATOM 1703 C C . PRO A 1 212 ? 2.137 -9.844 9 1 90.5 212 PRO A C 1
ATOM 1705 O O . PRO A 1 212 ? 2.059 -9.258 7.914 1 90.5 212 PRO A O 1
ATOM 1708 N N . THR A 1 213 ? 1.914 -9.266 10.125 1 92.81 213 THR A N 1
ATOM 1709 C CA . THR A 1 213 ? 1.548 -7.855 10.18 1 92.81 213 THR A CA 1
ATOM 1710 C C . THR A 1 213 ? 2.629 -6.988 9.539 1 92.81 213 THR A C 1
ATOM 1712 O O . THR A 1 213 ? 2.334 -5.926 8.992 1 92.81 213 THR A O 1
ATOM 1715 N N . SER A 1 214 ? 3.826 -7.488 9.617 1 91.75 214 SER A N 1
ATOM 1716 C CA . SER A 1 214 ? 4.949 -6.738 9.062 1 91.75 214 SER A CA 1
ATOM 1717 C C . SER A 1 214 ? 4.785 -6.516 7.562 1 91.75 214 SER A C 1
ATOM 1719 O O . SER A 1 214 ? 5.309 -5.547 7.012 1 91.75 214 SER A O 1
ATOM 1721 N N . ALA A 1 215 ? 4.066 -7.367 6.953 1 89.75 215 ALA A N 1
ATOM 1722 C CA . ALA A 1 215 ? 3.826 -7.242 5.52 1 89.75 215 ALA A CA 1
ATOM 1723 C C . ALA A 1 215 ? 2.922 -6.051 5.215 1 89.75 215 ALA A C 1
ATOM 1725 O O . ALA A 1 215 ? 2.887 -5.562 4.082 1 89.75 215 ALA A O 1
ATOM 1726 N N . VAL A 1 216 ? 2.223 -5.594 6.195 1 90.12 216 VAL A N 1
ATOM 1727 C CA . VAL A 1 216 ? 1.396 -4.398 6.055 1 90.12 216 VAL A CA 1
ATOM 1728 C C . VAL A 1 216 ? 2.121 -3.197 6.656 1 90.12 216 VAL A C 1
ATOM 1730 O O . VAL A 1 216 ? 2.139 -2.115 6.062 1 90.12 216 VAL A O 1
ATOM 1733 N N . GLU A 1 217 ? 2.775 -3.449 7.727 1 95 217 GLU A N 1
ATOM 1734 C CA . GLU A 1 217 ? 3.457 -2.369 8.438 1 95 217 GLU A CA 1
ATOM 1735 C C . GLU A 1 217 ? 4.629 -1.826 7.625 1 95 217 GLU A C 1
ATOM 1737 O O . GLU A 1 217 ? 4.82 -0.612 7.535 1 95 217 GLU A O 1
ATOM 1742 N N . GLY A 1 218 ? 5.355 -2.729 7.066 1 93.06 218 GLY A N 1
ATOM 1743 C CA . GLY A 1 218 ? 6.5 -2.301 6.277 1 93.06 218 GLY A CA 1
ATOM 1744 C C . GLY A 1 218 ? 6.133 -1.331 5.172 1 93.06 218 GLY A C 1
ATOM 1745 O O . GLY A 1 218 ? 6.531 -0.165 5.203 1 93.06 218 GLY A O 1
ATOM 1746 N N . PRO A 1 219 ? 5.312 -1.786 4.199 1 91.06 219 PRO A N 1
ATOM 1747 C CA . PRO A 1 219 ? 4.875 -0.907 3.113 1 91.06 219 PRO A CA 1
ATOM 1748 C C . PRO A 1 219 ? 4.152 0.341 3.619 1 91.06 219 PRO A C 1
ATOM 1750 O O . PRO A 1 219 ? 4.355 1.435 3.086 1 91.06 219 PRO A O 1
ATOM 1753 N N . GLY A 1 220 ? 3.324 0.19 4.578 1 93.69 220 GLY A N 1
ATOM 1754 C CA . GLY A 1 220 ? 2.605 1.323 5.137 1 93.69 220 GLY A CA 1
ATOM 1755 C C . GLY A 1 220 ? 3.521 2.391 5.703 1 93.69 220 GLY A C 1
ATOM 1756 O O . GLY A 1 220 ? 3.322 3.582 5.461 1 93.69 220 GLY A O 1
ATOM 1757 N N . ASN A 1 221 ? 4.531 1.972 6.461 1 95.75 221 ASN A N 1
ATOM 1758 C CA . ASN A 1 221 ? 5.484 2.904 7.055 1 95.75 221 ASN A CA 1
ATOM 1759 C C . ASN A 1 221 ? 6.227 3.701 5.988 1 95.75 221 ASN A C 1
ATOM 1761 O O . ASN A 1 221 ? 6.418 4.91 6.129 1 95.75 221 ASN A O 1
ATOM 1765 N N . ILE A 1 222 ? 6.609 3.027 4.984 1 93 222 ILE A N 1
ATOM 1766 C CA . ILE A 1 222 ? 7.312 3.697 3.895 1 93 222 ILE A CA 1
ATOM 1767 C C . ILE A 1 222 ? 6.398 4.742 3.258 1 93 222 ILE A C 1
ATOM 1769 O O . ILE A 1 222 ? 6.828 5.867 2.984 1 93 222 ILE A O 1
ATOM 1773 N N . MET A 1 223 ? 5.191 4.371 3.049 1 91.56 223 MET A N 1
ATOM 1774 C CA . MET A 1 223 ? 4.238 5.25 2.379 1 91.56 223 MET A CA 1
ATOM 1775 C C . MET A 1 223 ? 3.955 6.492 3.223 1 91.56 223 MET A C 1
ATOM 1777 O O . MET A 1 223 ? 4.035 7.617 2.727 1 91.56 223 MET A O 1
ATOM 1781 N N . ILE A 1 224 ? 3.643 6.34 4.48 1 95.44 224 ILE A N 1
ATOM 1782 C CA . ILE A 1 224 ? 3.258 7.48 5.301 1 95.44 224 ILE A CA 1
ATOM 1783 C C . ILE A 1 224 ? 4.477 8.359 5.562 1 95.44 224 ILE A C 1
ATOM 1785 O O . ILE A 1 224 ? 4.355 9.586 5.664 1 95.44 224 ILE A O 1
ATOM 1789 N N . GLN A 1 225 ? 5.617 7.762 5.668 1 96.38 225 GLN A N 1
ATOM 1790 C CA . GLN A 1 225 ? 6.836 8.555 5.812 1 96.38 225 GLN A CA 1
ATOM 1791 C C . GLN A 1 225 ? 7.066 9.438 4.59 1 96.38 225 GLN A C 1
ATOM 1793 O O . GLN A 1 225 ? 7.441 10.602 4.723 1 96.38 225 GLN A O 1
ATOM 1798 N N . ALA A 1 226 ? 6.812 8.836 3.451 1 92.75 226 ALA A N 1
ATOM 1799 C CA . ALA A 1 226 ? 6.969 9.609 2.219 1 92.75 226 ALA A CA 1
ATOM 1800 C C . ALA A 1 226 ? 6.004 10.797 2.189 1 92.75 226 ALA A C 1
ATOM 1802 O O . ALA A 1 226 ? 6.363 11.883 1.742 1 92.75 226 ALA A O 1
ATOM 1803 N N . LEU A 1 227 ? 4.863 10.586 2.629 1 92.38 227 LEU A N 1
ATOM 1804 C CA . LEU A 1 227 ? 3.869 11.656 2.68 1 92.38 227 LEU A CA 1
ATOM 1805 C C . LEU A 1 227 ? 4.301 12.758 3.641 1 92.38 227 LEU A C 1
ATOM 1807 O O . LEU A 1 227 ? 4.246 13.938 3.297 1 92.38 227 LEU A O 1
ATOM 1811 N N . LEU A 1 228 ? 4.777 12.352 4.805 1 96.56 228 LEU A N 1
ATOM 1812 C CA . LEU A 1 228 ? 5.215 13.344 5.785 1 96.56 228 LEU A CA 1
ATOM 1813 C C . LEU A 1 228 ? 6.414 14.133 5.266 1 96.56 228 LEU A C 1
ATOM 1815 O O . LEU A 1 228 ? 6.508 15.344 5.48 1 96.56 228 LEU A O 1
ATOM 1819 N N . ASP A 1 229 ? 7.258 13.438 4.598 1 95.31 229 ASP A N 1
ATOM 1820 C CA . ASP A 1 229 ? 8.461 14.07 4.066 1 95.31 229 ASP A CA 1
ATOM 1821 C C . ASP A 1 229 ? 8.102 15.148 3.041 1 95.31 229 ASP A C 1
ATOM 1823 O O . ASP A 1 229 ? 8.836 16.125 2.885 1 95.31 229 ASP A O 1
ATOM 1827 N N . ARG A 1 230 ? 7.043 14.945 2.436 1 92.25 230 ARG A N 1
ATOM 1828 C CA . ARG A 1 230 ? 6.633 15.898 1.406 1 92.25 230 ARG A CA 1
ATOM 1829 C C . ARG A 1 230 ? 5.746 16.984 1.992 1 92.25 230 ARG A C 1
ATOM 1831 O O . ARG A 1 230 ? 5.949 18.172 1.718 1 92.25 230 ARG A O 1
ATOM 1838 N N . LEU A 1 231 ? 4.863 16.641 2.824 1 93.25 231 LEU A N 1
ATOM 1839 C CA . LEU A 1 231 ? 3.803 17.547 3.252 1 93.25 231 LEU A CA 1
ATOM 1840 C C . LEU A 1 231 ? 4.297 18.484 4.352 1 93.25 231 LEU A C 1
ATOM 1842 O O . LEU A 1 231 ? 3.916 19.656 4.395 1 93.25 231 LEU A O 1
ATOM 1846 N N . VAL A 1 232 ? 5.129 18.031 5.242 1 96.88 232 VAL A N 1
ATOM 1847 C CA . VAL A 1 232 ? 5.535 18.812 6.41 1 96.88 232 VAL A CA 1
ATOM 1848 C C . VAL A 1 232 ? 6.297 20.062 5.961 1 96.88 232 VAL A C 1
ATOM 1850 O O . VAL A 1 232 ? 5.973 21.172 6.367 1 96.88 232 VAL A O 1
ATOM 1853 N N . PRO A 1 233 ? 7.324 19.922 5.086 1 96.56 233 PRO A N 1
ATOM 1854 C CA . PRO A 1 233 ? 8.016 21.125 4.637 1 96.56 233 PRO A CA 1
ATOM 1855 C C . PRO A 1 233 ? 7.078 22.109 3.938 1 96.56 233 PRO A C 1
ATOM 1857 O O . PRO A 1 233 ? 7.211 23.328 4.113 1 96.56 233 PRO A O 1
ATOM 1860 N N . LEU A 1 234 ? 6.16 21.625 3.16 1 94.38 234 LEU A N 1
ATOM 1861 C CA . LEU A 1 234 ? 5.223 22.469 2.436 1 94.38 234 LEU A CA 1
ATOM 1862 C C . LEU A 1 234 ? 4.336 23.25 3.4 1 94.38 234 LEU A C 1
ATOM 1864 O O . LEU A 1 234 ? 4.117 24.453 3.223 1 94.38 234 LEU A O 1
ATOM 1868 N N . LEU A 1 235 ? 3.863 22.562 4.359 1 95.62 235 LEU A N 1
ATOM 1869 C CA . LEU A 1 235 ? 2.971 23.188 5.324 1 95.62 235 LEU A CA 1
ATOM 1870 C C . LEU A 1 235 ? 3.717 24.219 6.16 1 95.62 235 LEU A C 1
ATOM 1872 O O . LEU A 1 235 ? 3.168 25.281 6.484 1 95.62 235 LEU A O 1
ATOM 1876 N N . LEU A 1 236 ? 4.953 23.938 6.527 1 97.88 236 LEU A N 1
ATOM 1877 C CA . LEU A 1 236 ? 5.766 24.859 7.316 1 97.88 236 LEU A CA 1
ATOM 1878 C C . LEU A 1 236 ? 6.09 26.125 6.512 1 97.88 236 LEU A C 1
ATOM 1880 O O . LEU A 1 236 ? 6.043 27.234 7.043 1 97.88 236 LEU A O 1
ATOM 1884 N N . GLN A 1 237 ? 6.426 25.938 5.293 1 97.12 237 GLN A N 1
ATOM 1885 C CA . GLN A 1 237 ? 6.695 27.078 4.422 1 97.12 237 GLN A CA 1
ATOM 1886 C C . GLN A 1 237 ? 5.461 27.953 4.281 1 97.12 237 GLN A C 1
ATOM 1888 O O . GLN A 1 237 ? 5.566 29.188 4.312 1 97.12 237 GLN A O 1
ATOM 1893 N N . GLN A 1 238 ? 4.387 27.328 4.102 1 96.69 238 GLN A N 1
ATOM 1894 C CA . GLN A 1 238 ? 3.135 28.062 4.004 1 96.69 238 GLN A CA 1
ATOM 1895 C C . GLN A 1 238 ? 2.85 28.844 5.285 1 96.69 238 GLN A C 1
ATOM 1897 O O . GLN A 1 238 ? 2.348 29.969 5.242 1 96.69 238 GLN A O 1
ATOM 1902 N N . LEU A 1 239 ? 3.129 28.266 6.398 1 97.88 239 LEU A N 1
ATOM 1903 C CA . LEU A 1 239 ? 2.91 28.906 7.691 1 97.88 239 LEU A CA 1
ATOM 1904 C C . LEU A 1 239 ? 3.752 30.156 7.82 1 97.88 239 LEU A C 1
ATOM 1906 O O . LEU A 1 239 ? 3.262 31.203 8.281 1 97.88 239 LEU A O 1
ATOM 1910 N N . VAL A 1 240 ? 4.977 30.078 7.414 1 97.62 240 VAL A N 1
ATOM 1911 C CA . VAL A 1 240 ? 5.879 31.219 7.484 1 97.62 240 VAL A CA 1
ATOM 1912 C C . VAL A 1 240 ? 5.387 32.312 6.551 1 97.62 240 VAL A C 1
ATOM 1914 O O . VAL A 1 240 ? 5.453 33.5 6.887 1 97.62 240 VAL A O 1
ATOM 1917 N N . GLN A 1 241 ? 4.941 31.938 5.418 1 97.44 241 GLN A N 1
ATOM 1918 C CA . GLN A 1 241 ? 4.387 32.906 4.484 1 97.44 241 GLN A CA 1
ATOM 1919 C C . GLN A 1 241 ? 3.16 33.594 5.07 1 97.44 241 GLN A C 1
ATOM 1921 O O . GLN A 1 241 ? 3 34.812 4.934 1 97.44 241 GLN A O 1
ATOM 1926 N N . ASP A 1 242 ? 2.326 32.844 5.648 1 97.56 242 ASP A N 1
ATOM 1927 C CA . ASP A 1 242 ? 1.144 33.406 6.289 1 97.56 242 ASP A CA 1
ATOM 1928 C C . ASP A 1 242 ? 1.532 34.375 7.414 1 97.56 242 ASP A C 1
ATOM 1930 O O . ASP A 1 242 ? 0.882 35.406 7.613 1 97.56 242 ASP A O 1
ATOM 1934 N N . TYR A 1 243 ? 2.527 34.031 8.164 1 97.12 243 TYR A N 1
ATOM 1935 C CA . TYR A 1 243 ? 3.047 34.906 9.211 1 97.12 243 TYR A CA 1
ATOM 1936 C C . TYR A 1 243 ? 3.51 36.25 8.625 1 97.12 243 TYR A C 1
ATOM 1938 O O . TYR A 1 243 ? 3.168 37.312 9.148 1 97.12 243 TYR A O 1
ATOM 1946 N N . SER A 1 244 ? 4.25 36.188 7.52 1 96 244 SER A N 1
ATOM 1947 C CA . SER A 1 244 ? 4.738 37.406 6.855 1 96 244 SER A CA 1
ATOM 1948 C C . SER A 1 244 ? 3.588 38.281 6.387 1 96 244 SER A C 1
ATOM 1950 O O . SER A 1 244 ? 3.629 39.5 6.551 1 96 244 SER A O 1
ATOM 1952 N N . ASN A 1 245 ? 2.629 37.625 5.848 1 95.88 245 ASN A N 1
ATOM 1953 C CA . ASN A 1 245 ? 1.453 38.375 5.395 1 95.88 245 ASN A CA 1
ATOM 1954 C C . ASN A 1 245 ? 0.725 39.031 6.562 1 95.88 245 ASN A C 1
ATOM 1956 O O . ASN A 1 245 ? 0.245 40.156 6.438 1 95.88 245 ASN A O 1
ATOM 1960 N N . TRP A 1 246 ? 0.609 38.344 7.562 1 95.62 246 TRP A N 1
ATOM 1961 C CA . TRP A 1 246 ? -0.046 38.875 8.758 1 95.62 246 TRP A CA 1
ATOM 1962 C C . TRP A 1 246 ? 0.69 40.094 9.305 1 95.62 246 TRP A C 1
ATOM 1964 O O . TRP A 1 246 ? 0.065 41.062 9.688 1 95.62 246 TRP A O 1
ATOM 1974 N N . VAL A 1 247 ? 1.991 40.031 9.383 1 93.19 247 VAL A N 1
ATOM 1975 C CA . VAL A 1 247 ? 2.793 41.156 9.875 1 93.19 247 VAL A CA 1
ATOM 1976 C C . VAL A 1 247 ? 2.582 42.375 8.984 1 93.19 247 VAL A C 1
ATOM 1978 O O . VAL A 1 247 ? 2.414 43.5 9.477 1 93.19 247 VAL A O 1
ATOM 1981 N N . GLN A 1 248 ? 2.619 42.125 7.734 1 92.25 248 GLN A N 1
ATOM 1982 C CA . GLN A 1 248 ? 2.434 43.219 6.789 1 92.25 248 GLN A CA 1
ATOM 1983 C C . GLN A 1 248 ? 1.066 43.875 6.973 1 92.25 248 GLN A C 1
ATOM 1985 O O . GLN A 1 248 ? 0.946 45.125 6.91 1 92.25 248 GLN A O 1
ATOM 1990 N N . LEU A 1 249 ? 0.103 43.094 7.141 1 91.06 249 LEU A N 1
ATOM 1991 C CA . LEU A 1 249 ? -1.245 43.594 7.348 1 91.06 249 LEU A CA 1
ATOM 1992 C C . LEU A 1 249 ? -1.331 44.406 8.648 1 91.06 249 LEU A C 1
ATOM 1994 O O . LEU A 1 249 ? -2.006 45.438 8.703 1 91.06 249 LEU A O 1
ATOM 1998 N N . GLN A 1 250 ? -0.694 43.906 9.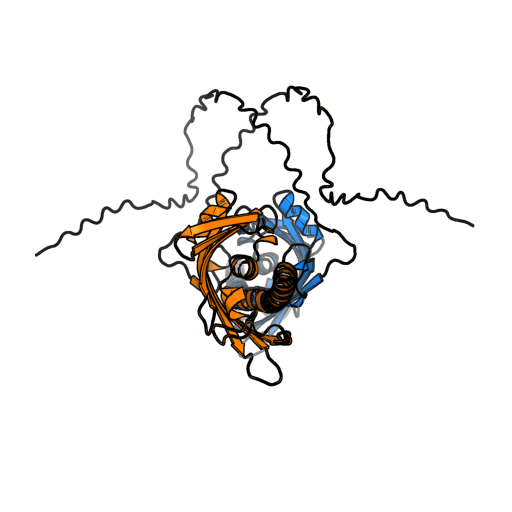703 1 87.94 250 GLN A N 1
ATOM 1999 C CA . GLN A 1 250 ? -0.708 44.594 10.992 1 87.94 250 GLN A CA 1
ATOM 2000 C C . GLN A 1 250 ? -0.019 45.969 10.898 1 87.94 250 GLN A C 1
ATOM 2002 O O . GLN A 1 250 ? -0.455 46.938 11.523 1 87.94 250 GLN A O 1
ATOM 2007 N N . LYS A 1 251 ? 1.04 46.031 10.164 1 85.31 251 LYS A N 1
ATOM 2008 C CA . LYS A 1 251 ? 1.772 47.281 9.984 1 85.31 251 LYS A CA 1
ATOM 2009 C C . LYS A 1 251 ? 0.927 48.312 9.234 1 85.31 251 LYS A C 1
ATOM 2011 O O . LYS A 1 251 ? 1.023 49.531 9.492 1 85.31 251 LYS A O 1
ATOM 2016 N N . GLN A 1 252 ? 0.174 47.906 8.391 1 85.75 252 GLN A N 1
ATOM 2017 C CA . GLN A 1 252 ? -0.68 48.812 7.617 1 85.75 252 GLN A CA 1
ATOM 2018 C C . GLN A 1 252 ? -1.808 49.375 8.484 1 85.75 252 GLN A C 1
ATOM 2020 O O . GLN A 1 252 ? -2.277 50.469 8.25 1 85.75 252 GLN A O 1
ATOM 2025 N N . LEU A 1 253 ? -2.26 48.562 9.344 1 80.06 253 LEU A N 1
ATOM 2026 C CA . LEU A 1 253 ? -3.344 49 10.211 1 80.06 253 LEU A CA 1
ATOM 2027 C C . LEU A 1 253 ? -2.854 50.062 11.195 1 80.06 253 LEU A C 1
ATOM 2029 O O . LEU A 1 253 ? -3.637 50.906 11.656 1 80.06 253 LEU A O 1
ATOM 2033 N N . ILE A 1 254 ? -1.688 50.094 11.594 1 70.12 254 ILE A N 1
ATOM 2034 C CA . ILE A 1 254 ? -1.148 51.094 12.523 1 70.12 254 ILE A CA 1
ATOM 2035 C C . ILE A 1 254 ? -0.761 52.344 11.758 1 70.12 254 ILE A C 1
ATOM 2037 O O . ILE A 1 254 ? -0.908 53.469 12.273 1 70.12 254 ILE A O 1
ATOM 2041 N N . ASN A 1 255 ? -0.464 52.312 10.531 1 60.03 255 ASN A N 1
ATOM 2042 C CA . ASN A 1 255 ? -0.187 53.531 9.766 1 60.03 255 ASN A CA 1
ATOM 2043 C C . ASN A 1 255 ? -1.466 54.125 9.203 1 60.03 255 ASN A C 1
ATOM 2045 O O . ASN A 1 255 ? -1.586 55.344 9.109 1 60.03 255 ASN A O 1
ATOM 2049 N N . MET B 1 1 ? -24.531 -14.984 45.344 1 19.14 1 MET B N 1
ATOM 2050 C CA . MET B 1 1 ? -25.688 -14.523 44.562 1 19.14 1 MET B CA 1
ATOM 2051 C C . MET B 1 1 ? -25.391 -14.586 43.062 1 19.14 1 MET B C 1
ATOM 2053 O O . MET B 1 1 ? -24.359 -14.086 42.594 1 19.14 1 MET B O 1
ATOM 2057 N N . LYS B 1 2 ? -26.016 -15.711 42.344 1 19.08 2 LYS B N 1
ATOM 2058 C CA . LYS B 1 2 ? -25.781 -16.391 41.094 1 19.08 2 LYS B CA 1
ATOM 2059 C C . LYS B 1 2 ? -26.047 -15.461 39.906 1 19.08 2 LYS B C 1
ATOM 2061 O O . LYS B 1 2 ? -27.203 -15.203 39.562 1 19.08 2 LYS B O 1
ATOM 2066 N N . ILE B 1 3 ? -25.391 -14.227 39.906 1 20.73 3 ILE B N 1
ATOM 2067 C CA . ILE B 1 3 ? -25.875 -13.203 39 1 20.73 3 ILE B CA 1
ATOM 2068 C C . ILE B 1 3 ? -25.781 -13.695 37.562 1 20.73 3 ILE B C 1
ATOM 2070 O O . ILE B 1 3 ? -24.672 -13.969 37.062 1 20.73 3 ILE B O 1
ATOM 2074 N N . VAL B 1 4 ? -26.75 -14.477 37.031 1 18.64 4 VAL B N 1
ATOM 2075 C CA . VAL B 1 4 ? -26.922 -15.227 35.781 1 18.64 4 VAL B CA 1
ATOM 2076 C C . VAL B 1 4 ? -26.922 -14.273 34.594 1 18.64 4 VAL B C 1
ATOM 2078 O O . VAL B 1 4 ? -27.875 -13.508 34.438 1 18.64 4 VAL B O 1
ATOM 2081 N N . ALA B 1 5 ? -25.938 -13.344 34.5 1 20.5 5 ALA B N 1
ATOM 2082 C CA . ALA B 1 5 ? -26.078 -12.32 33.469 1 20.5 5 ALA B CA 1
ATOM 2083 C C . ALA B 1 5 ? -26.234 -12.945 32.062 1 20.5 5 ALA B C 1
ATOM 2085 O O . ALA B 1 5 ? -25.406 -13.758 31.656 1 20.5 5 ALA B O 1
ATOM 2086 N N . THR B 1 6 ? -27.406 -13.328 31.656 1 17.67 6 THR B N 1
ATOM 2087 C CA . THR B 1 6 ? -27.875 -14.039 30.469 1 17.67 6 THR B CA 1
ATOM 2088 C C . THR B 1 6 ? -27.516 -13.273 29.203 1 17.67 6 THR B C 1
ATOM 2090 O O . THR B 1 6 ? -28.094 -12.227 28.906 1 17.67 6 THR B O 1
ATOM 2093 N N . ALA B 1 7 ? -26.297 -12.859 29.078 1 21.05 7 ALA B N 1
ATOM 2094 C CA . ALA B 1 7 ? -25.859 -11.992 27.984 1 21.05 7 ALA B CA 1
ATOM 2095 C C . ALA B 1 7 ? -26.203 -12.609 26.641 1 21.05 7 ALA B C 1
ATOM 2097 O O . ALA B 1 7 ? -25.859 -13.766 26.375 1 21.05 7 ALA B O 1
ATOM 2098 N N . SER B 1 8 ? -27.406 -12.281 26.109 1 19 8 SER B N 1
ATOM 2099 C CA . SER B 1 8 ? -28.109 -12.797 24.938 1 19 8 SER B CA 1
ATOM 2100 C C . SER B 1 8 ? -27.203 -12.789 23.719 1 19 8 SER B C 1
ATOM 2102 O O . SER B 1 8 ? -26.531 -11.789 23.438 1 19 8 SER B O 1
ATOM 2104 N N . ASN B 1 9 ? -26.672 -13.906 23.266 1 19.7 9 ASN B N 1
ATOM 2105 C CA . ASN B 1 9 ? -25.688 -14.562 22.422 1 19.7 9 ASN B CA 1
ATOM 2106 C C . ASN B 1 9 ? -25.969 -14.328 20.938 1 19.7 9 ASN B C 1
ATOM 2108 O O . ASN B 1 9 ? -26.484 -15.211 20.266 1 19.7 9 ASN B O 1
ATOM 2112 N N . ASN B 1 10 ? -26.656 -13.133 20.641 1 21.14 10 ASN B N 1
ATOM 2113 C CA . ASN B 1 10 ? -27.156 -13.117 19.266 1 21.14 10 ASN B CA 1
ATOM 2114 C C . ASN B 1 10 ? -26.031 -13.352 18.266 1 21.14 10 ASN B C 1
ATOM 2116 O O . ASN B 1 10 ? -25.141 -12.516 18.125 1 21.14 10 ASN B O 1
ATOM 2120 N N . GLY B 1 11 ? -25.453 -14.523 18.281 1 19.45 11 GLY B N 1
ATOM 2121 C CA . GLY B 1 11 ? -24.281 -15.094 17.625 1 19.45 11 GLY B CA 1
ATOM 2122 C C . GLY B 1 11 ? -24.391 -15.078 16.109 1 19.45 11 GLY B C 1
ATOM 2123 O O . GLY B 1 11 ? -25.438 -15.375 15.547 1 19.45 11 GLY B O 1
ATOM 2124 N N . TRP B 1 12 ? -23.75 -14.102 15.555 1 20.06 12 TRP B N 1
ATOM 2125 C CA . TRP B 1 12 ? -23.734 -13.914 14.109 1 20.06 12 TRP B CA 1
ATOM 2126 C C . TRP B 1 12 ? -23.219 -15.164 13.406 1 20.06 12 TRP B C 1
ATOM 2128 O O . TRP B 1 12 ? -22.172 -15.695 13.758 1 20.06 12 TRP B O 1
ATOM 2138 N N . ARG B 1 13 ? -24.109 -16.094 13.125 1 20.67 13 ARG B N 1
ATOM 2139 C CA . ARG B 1 13 ? -23.859 -17.438 12.617 1 20.67 13 ARG B CA 1
ATOM 2140 C C . ARG B 1 13 ? -23.203 -17.375 11.242 1 20.67 13 ARG B C 1
ATOM 2142 O O . ARG B 1 13 ? -23.75 -16.781 10.305 1 20.67 13 ARG B O 1
ATOM 2149 N N . TRP B 1 14 ? -21.906 -17.375 11.242 1 19.55 14 TRP B N 1
ATOM 2150 C CA . TRP B 1 14 ? -21.047 -17.422 10.07 1 19.55 14 TRP B CA 1
ATOM 2151 C C . TRP B 1 14 ? -21.25 -18.719 9.297 1 19.55 14 TRP B C 1
ATOM 2153 O O . TRP B 1 14 ? -21.031 -19.812 9.828 1 19.55 14 TRP B O 1
ATOM 2163 N N . SER B 1 15 ? -22.391 -18.891 8.633 1 20.3 15 SER B N 1
ATOM 2164 C CA . SER B 1 15 ? -22.625 -20.203 8.047 1 20.3 15 SER B CA 1
ATOM 2165 C C . SER B 1 15 ? -21.703 -20.453 6.859 1 20.3 15 SER B C 1
ATOM 2167 O O . SER B 1 15 ? -21.656 -19.656 5.926 1 20.3 15 SER B O 1
ATOM 2169 N N . PHE B 1 16 ? -20.516 -20.797 7.137 1 21 16 PHE B N 1
ATOM 2170 C CA . PHE B 1 16 ? -19.641 -21.297 6.086 1 21 16 PHE B CA 1
ATOM 2171 C C . PHE B 1 16 ? -20.25 -22.5 5.395 1 21 16 PHE B C 1
ATOM 2173 O O . PHE B 1 16 ? -20.516 -23.531 6.031 1 21 16 PHE B O 1
ATOM 2180 N N . LEU B 1 17 ? -21.172 -22.25 4.512 1 21.88 17 LEU B N 1
ATOM 2181 C CA . LEU B 1 17 ? -21.75 -23.438 3.873 1 21.88 17 LEU B CA 1
ATOM 2182 C C . LEU B 1 17 ? -20.672 -24.203 3.104 1 21.88 17 LEU B C 1
ATOM 2184 O O . LEU B 1 17 ? -19.938 -23.609 2.299 1 21.88 17 LEU B O 1
ATOM 2188 N N . PHE B 1 18 ? -20 -25.031 3.717 1 21.22 18 PHE B N 1
ATOM 2189 C CA . PHE B 1 18 ? -19.422 -26.078 2.873 1 21.22 18 PHE B CA 1
ATOM 2190 C C . PHE B 1 18 ? -20.5 -26.703 1.982 1 21.22 18 PHE B C 1
ATOM 2192 O O . PHE B 1 18 ? -21.594 -27.016 2.447 1 21.22 18 PHE B O 1
ATOM 2199 N N . PRO B 1 19 ? -20.469 -26.359 0.667 1 23.33 19 PRO B N 1
ATOM 2200 C CA . PRO B 1 19 ? -21.469 -26.969 -0.215 1 23.33 19 PRO B CA 1
ATOM 2201 C C . PRO B 1 19 ? -21.641 -28.469 0.04 1 23.33 19 PRO B C 1
ATOM 2203 O O . PRO B 1 19 ? -20.672 -29.219 -0.06 1 23.33 19 PRO B O 1
ATOM 2206 N N . HIS B 1 20 ? -22.281 -28.766 1.17 1 21.34 20 HIS B N 1
ATOM 2207 C CA . HIS B 1 20 ? -22.719 -30.141 1.012 1 21.34 20 HIS B CA 1
ATOM 2208 C C . HIS B 1 20 ? -23.594 -30.312 -0.223 1 21.34 20 HIS B C 1
ATOM 2210 O O . HIS B 1 20 ? -24.312 -29.375 -0.611 1 21.34 20 HIS B O 1
ATOM 2216 N N . LEU B 1 21 ? -23.406 -31.391 -1.018 1 21.23 21 LEU B N 1
ATOM 2217 C CA . LEU B 1 21 ? -23.984 -31.922 -2.246 1 21.23 21 LEU B CA 1
ATOM 2218 C C . LEU B 1 21 ? -25.5 -32.062 -2.111 1 21.23 21 LEU B C 1
ATOM 2220 O O . LEU B 1 21 ? -26.156 -32.625 -2.998 1 21.23 21 LEU B O 1
ATOM 2224 N N . SER B 1 22 ? -26.141 -31.5 -0.953 1 19.92 22 SER B N 1
ATOM 2225 C CA . SER B 1 22 ? -27.438 -32.188 -0.938 1 19.92 22 SER B CA 1
ATOM 2226 C C . SER B 1 22 ? -28.328 -31.703 -2.062 1 19.92 22 SER B C 1
ATOM 2228 O O . SER B 1 22 ? -28.141 -30.609 -2.592 1 19.92 22 SER B O 1
ATOM 2230 N N . SER B 1 23 ? -29.547 -32.469 -2.25 1 19.28 23 SER B N 1
ATOM 2231 C CA . SER B 1 23 ? -30.531 -32.781 -3.283 1 19.28 23 SER B CA 1
ATOM 2232 C C . SER B 1 23 ? -31.438 -31.578 -3.568 1 19.28 23 SER B C 1
ATOM 2234 O O . SER B 1 23 ? -31.547 -31.141 -4.715 1 19.28 23 SER B O 1
ATOM 2236 N N . SER B 1 24 ? -32.75 -31.578 -3.062 1 18.34 24 SER B N 1
ATOM 2237 C CA . SER B 1 24 ? -33.969 -31.609 -3.861 1 18.34 24 SER B CA 1
ATOM 2238 C C . SER B 1 24 ? -34.594 -30.219 -4.016 1 18.34 24 SER B C 1
ATOM 2240 O O . SER B 1 24 ? -35.188 -29.906 -5.051 1 18.34 24 SER B O 1
ATOM 2242 N N . SER B 1 25 ? -34.938 -29.438 -2.885 1 20.2 25 SER B N 1
ATOM 2243 C CA . SER B 1 25 ? -36.344 -29.031 -2.854 1 20.2 25 SER B CA 1
ATOM 2244 C C . SER B 1 25 ? -36.594 -27.797 -3.721 1 20.2 25 SER B C 1
ATOM 2246 O O . SER B 1 25 ? -35.688 -27.031 -3.977 1 20.2 25 SER B O 1
ATOM 2248 N N . ARG B 1 26 ? -37.906 -27.641 -4.238 1 22.45 26 ARG B N 1
ATOM 2249 C CA . ARG B 1 26 ? -38.75 -26.984 -5.234 1 22.45 26 ARG B CA 1
ATOM 2250 C C . ARG B 1 26 ? -38.969 -25.516 -4.883 1 22.45 26 ARG B C 1
ATOM 2252 O O . ARG B 1 26 ? -39.656 -25.188 -3.916 1 22.45 26 ARG B O 1
ATOM 2259 N N . PHE B 1 27 ? -37.875 -24.688 -4.816 1 20.59 27 PHE B N 1
ATOM 2260 C CA . PHE B 1 27 ? -37.969 -23.328 -4.328 1 20.59 27 PHE B CA 1
ATOM 2261 C C . PHE B 1 27 ? -38.906 -22.516 -5.207 1 20.59 27 PHE B C 1
ATOM 2263 O O . PHE B 1 27 ? -38.719 -22.438 -6.426 1 20.59 27 PHE B O 1
ATOM 2270 N N . ILE B 1 28 ? -40.219 -22.422 -4.746 1 19.94 28 ILE B N 1
ATOM 2271 C CA . ILE B 1 28 ? -41.344 -21.719 -5.324 1 19.94 28 ILE B CA 1
ATOM 2272 C C . ILE B 1 28 ? -41 -20.234 -5.473 1 19.94 28 ILE B C 1
ATOM 2274 O O . ILE B 1 28 ? -40.562 -19.594 -4.512 1 19.94 28 ILE B O 1
ATOM 2278 N N . LEU B 1 29 ? -40.812 -19.828 -6.637 1 19.73 29 LEU B N 1
ATOM 2279 C CA . LEU B 1 29 ? -40.406 -18.578 -7.254 1 19.73 29 LEU B CA 1
ATOM 2280 C C . LEU B 1 29 ? -41.469 -17.5 -7.066 1 19.73 29 LEU B C 1
ATOM 2282 O O . LEU B 1 29 ? -42.5 -17.5 -7.773 1 19.73 29 LEU B O 1
ATOM 2286 N N . ARG B 1 30 ? -42.094 -17.391 -5.742 1 19.89 30 ARG B N 1
ATOM 2287 C CA . ARG B 1 30 ? -43.156 -16.406 -5.82 1 19.89 30 ARG B CA 1
ATOM 2288 C C . ARG B 1 30 ? -42.625 -15.062 -6.305 1 19.89 30 ARG B C 1
ATOM 2290 O O . ARG B 1 30 ? -41.531 -14.672 -5.949 1 19.89 30 ARG B O 1
ATOM 2297 N N . LYS B 1 31 ? -43.312 -14.438 -7.25 1 20.78 31 LYS B N 1
ATOM 2298 C CA . LYS B 1 31 ? -43.219 -13.281 -8.141 1 20.78 31 LYS B CA 1
ATOM 2299 C C . LYS B 1 31 ? -43.312 -11.977 -7.359 1 20.78 31 LYS B C 1
ATOM 2301 O O . LYS B 1 31 ? -44.406 -11.586 -6.941 1 20.78 31 LYS B O 1
ATOM 2306 N N . ALA B 1 32 ? -42.625 -11.805 -6.164 1 19.8 32 ALA B N 1
ATOM 2307 C CA . ALA B 1 32 ? -42.938 -10.586 -5.43 1 19.8 32 ALA B CA 1
ATOM 2308 C C . ALA B 1 32 ? -42.719 -9.352 -6.305 1 19.8 32 ALA B C 1
ATOM 2310 O O . ALA B 1 32 ? -41.719 -9.242 -7 1 19.8 32 ALA B O 1
ATOM 2311 N N . THR B 1 33 ? -43.812 -8.656 -6.668 1 20.98 33 THR B N 1
ATOM 2312 C CA . THR B 1 33 ? -44.062 -7.484 -7.5 1 20.98 33 THR B CA 1
ATOM 2313 C C . THR B 1 33 ? -43.438 -6.242 -6.887 1 20.98 33 THR B C 1
ATOM 2315 O O . THR B 1 33 ? -43.75 -5.863 -5.758 1 20.98 33 THR B O 1
ATOM 2318 N N . LEU B 1 34 ? -42.156 -6.156 -6.941 1 21.08 34 LEU B N 1
ATOM 2319 C CA . LEU B 1 34 ? -41.344 -5.086 -6.355 1 21.08 34 LEU B CA 1
ATOM 2320 C C . LEU B 1 34 ? -41.781 -3.727 -6.891 1 21.08 34 LEU B C 1
ATOM 2322 O O . LEU B 1 34 ? -41.906 -3.543 -8.102 1 21.08 34 LEU B O 1
ATOM 2326 N N . PRO B 1 35 ? -42.5 -2.984 -6.023 1 21.41 35 PRO B N 1
ATOM 2327 C CA . PRO B 1 35 ? -43.125 -1.704 -6.379 1 21.41 35 PRO B CA 1
ATOM 2328 C C . PRO B 1 35 ? -42.156 -0.749 -7.059 1 21.41 35 PRO B C 1
ATOM 2330 O O . PRO B 1 35 ? -40.938 -1.021 -7.105 1 21.41 35 PRO B O 1
ATOM 2333 N N . LEU B 1 36 ? -42.469 0.639 -6.754 1 22.38 36 LEU B N 1
ATOM 2334 C CA . LEU B 1 36 ? -42.562 1.876 -7.523 1 22.38 36 LEU B CA 1
ATOM 2335 C C . LEU B 1 36 ? -41.156 2.49 -7.699 1 22.38 36 LEU B C 1
ATOM 2337 O O . LEU B 1 36 ? -40.344 2.402 -6.805 1 22.38 36 LEU B O 1
ATOM 2341 N N . PRO B 1 37 ? -40.844 2.848 -8.938 1 22.47 37 PRO B N 1
ATOM 2342 C CA . PRO B 1 37 ? -39.562 3.275 -9.492 1 22.47 37 PRO B CA 1
ATOM 2343 C C . PRO B 1 37 ? -39.094 4.641 -8.977 1 22.47 37 PRO B C 1
ATOM 2345 O O . PRO B 1 37 ? -39.844 5.617 -9.078 1 22.47 37 PRO B O 1
ATOM 2348 N N . ILE B 1 38 ? -38.781 4.797 -7.66 1 19.92 38 ILE B N 1
ATOM 2349 C CA . ILE B 1 38 ? -38.312 6.129 -7.293 1 19.92 38 ILE B CA 1
ATOM 2350 C C . ILE B 1 38 ? -37.219 6.582 -8.273 1 19.92 38 ILE B C 1
ATOM 2352 O O . ILE B 1 38 ? -36.219 5.906 -8.438 1 19.92 38 ILE B O 1
ATOM 2356 N N . LYS B 1 39 ? -37.688 7.336 -9.18 1 23.2 39 LYS B N 1
ATOM 2357 C CA . LYS B 1 39 ? -36.781 7.973 -10.141 1 23.2 39 LYS B CA 1
ATOM 2358 C C . LYS B 1 39 ? -35.75 8.82 -9.438 1 23.2 39 LYS B C 1
ATOM 2360 O O . LYS B 1 39 ? -36.062 9.844 -8.828 1 23.2 39 LYS B O 1
ATOM 2365 N N . LEU B 1 40 ? -34.875 8.164 -8.688 1 19.64 40 LEU B N 1
ATOM 2366 C CA . LEU B 1 40 ? -33.75 8.922 -8.141 1 19.64 40 LEU B CA 1
ATOM 2367 C C . LEU B 1 40 ? -33.031 9.703 -9.234 1 19.64 40 LEU B C 1
ATOM 2369 O O . LEU B 1 40 ? -32.625 9.125 -10.242 1 19.64 40 LEU B O 1
ATOM 2373 N N . ARG B 1 41 ? -33.531 10.961 -9.422 1 25 41 ARG B N 1
ATOM 2374 C CA . ARG B 1 41 ? -32.781 11.82 -10.328 1 25 41 ARG B CA 1
ATOM 2375 C C . ARG B 1 41 ? -31.328 11.875 -9.945 1 25 41 ARG B C 1
ATOM 2377 O O . ARG B 1 41 ? -30.969 12.445 -8.906 1 25 41 ARG B O 1
ATOM 2384 N N . LEU B 1 42 ? -30.766 10.688 -10.047 1 22.14 42 LEU B N 1
ATOM 2385 C CA . LEU B 1 42 ? -29.312 10.688 -9.898 1 22.14 42 LEU B CA 1
ATOM 2386 C C . LEU B 1 42 ? -28.672 11.688 -10.859 1 22.14 42 LEU B C 1
ATOM 2388 O O . LEU B 1 42 ? -28.797 11.547 -12.078 1 22.14 42 LEU B O 1
ATOM 2392 N N . HIS B 1 43 ? -28.859 12.961 -10.516 1 23.59 43 HIS B N 1
ATOM 2393 C CA . HIS B 1 43 ? -27.984 13.773 -11.375 1 23.59 43 HIS B CA 1
ATOM 2394 C C . HIS B 1 43 ? -26.578 13.188 -11.445 1 23.59 43 HIS B C 1
ATOM 2396 O O . HIS B 1 43 ? -26.031 12.75 -10.438 1 23.59 43 HIS B O 1
ATOM 2402 N N . PRO B 1 44 ? -26.359 12.711 -12.586 1 24.92 44 PRO B N 1
ATOM 2403 C CA . PRO B 1 44 ? -25.047 12.094 -12.789 1 24.92 44 PRO B CA 1
ATOM 2404 C C . PRO B 1 44 ? -23.891 12.961 -12.266 1 24.92 44 PRO B C 1
ATOM 2406 O O . PRO B 1 44 ? -23.797 14.141 -12.609 1 24.92 44 PRO B O 1
ATOM 2409 N N . PHE B 1 45 ? -23.688 13.031 -10.938 1 25.81 45 PHE B N 1
ATOM 2410 C CA . PHE B 1 45 ? -22.453 13.633 -10.484 1 25.81 45 PHE B CA 1
ATOM 2411 C C . PHE B 1 45 ? -21.297 13.266 -11.414 1 25.81 45 PHE B C 1
ATOM 2413 O O . PHE B 1 45 ? -21.031 12.078 -11.641 1 25.81 45 PHE B O 1
ATOM 2420 N N . LYS B 1 46 ? -21.156 14.156 -12.391 1 27.09 46 LYS B N 1
ATOM 2421 C CA . LYS B 1 46 ? -19.969 14.016 -13.219 1 27.09 46 LYS B CA 1
ATOM 2422 C C . LYS B 1 46 ? -18.703 13.961 -12.359 1 27.09 46 LYS B C 1
ATOM 2424 O O . LYS B 1 46 ? -18.328 14.953 -11.734 1 27.09 46 LYS B O 1
ATOM 2429 N N . ALA B 1 47 ? -18.531 12.992 -11.578 1 30.19 47 ALA B N 1
ATOM 2430 C CA . ALA B 1 47 ? -17.234 12.688 -11.008 1 30.19 47 ALA B CA 1
ATOM 2431 C C . ALA B 1 47 ? -16.109 13.023 -12 1 30.19 47 ALA B C 1
ATOM 2433 O O . ALA B 1 47 ? -16.016 12.398 -13.062 1 30.19 47 ALA B O 1
ATOM 2434 N N . ASN B 1 48 ? -15.789 14.281 -12.117 1 29.19 48 ASN B N 1
ATOM 2435 C CA . ASN B 1 48 ? -14.586 14.594 -12.891 1 29.19 48 ASN B CA 1
ATOM 2436 C C . ASN B 1 48 ? -13.43 13.664 -12.531 1 29.19 48 ASN B C 1
ATOM 2438 O O . ASN B 1 48 ? -12.891 13.742 -11.43 1 29.19 48 ASN B O 1
ATOM 2442 N N . ASN B 1 49 ? -13.531 12.391 -12.82 1 31.2 49 ASN B N 1
ATOM 2443 C CA . ASN B 1 49 ? -12.43 11.43 -12.875 1 31.2 49 ASN B CA 1
ATOM 2444 C C . ASN B 1 49 ? -11.18 12.047 -13.484 1 31.2 49 ASN B C 1
ATOM 2446 O O . ASN B 1 49 ? -11.055 12.133 -14.703 1 31.2 49 ASN B O 1
ATOM 2450 N N . ASN B 1 50 ? -10.742 13.219 -13.016 1 31.17 50 ASN B N 1
ATOM 2451 C CA . ASN B 1 50 ? -9.5 13.766 -13.539 1 31.17 50 ASN B CA 1
ATOM 2452 C C . ASN B 1 50 ? -8.391 12.719 -13.57 1 31.17 50 ASN B C 1
ATOM 2454 O O . ASN B 1 50 ? -7.629 12.586 -12.609 1 31.17 50 ASN B O 1
ATOM 2458 N N . ILE B 1 51 ? -8.633 11.547 -14.039 1 37 51 ILE B N 1
ATOM 2459 C CA . ILE B 1 51 ? -7.547 10.703 -14.531 1 37 51 ILE B CA 1
ATOM 2460 C C . ILE B 1 51 ? -6.723 11.477 -15.562 1 37 51 ILE B C 1
ATOM 2462 O O . ILE B 1 51 ? -7.227 11.844 -16.625 1 37 51 ILE B O 1
ATOM 2466 N N . VAL B 1 52 ? -5.844 12.453 -15.25 1 32.47 52 VAL B N 1
ATOM 2467 C CA . VAL B 1 52 ? -4.867 12.977 -16.203 1 32.47 52 VAL B CA 1
ATOM 2468 C C . VAL B 1 52 ? -4.18 11.82 -16.922 1 32.47 52 VAL B C 1
ATOM 2470 O O . VAL B 1 52 ? -3.41 11.07 -16.312 1 32.47 52 VAL B O 1
ATOM 2473 N N . ALA B 1 53 ? -4.691 11.203 -17.812 1 35.72 53 ALA B N 1
ATOM 2474 C CA . ALA B 1 53 ? -4.035 10.32 -18.766 1 35.72 53 ALA B CA 1
ATOM 2475 C C . ALA B 1 53 ? -2.84 11.008 -19.422 1 35.72 53 ALA B C 1
ATOM 2477 O O . ALA B 1 53 ? -2.971 11.617 -20.484 1 35.72 53 ALA B O 1
ATOM 2478 N N . SER B 1 54 ? -2.012 11.992 -18.938 1 38.47 54 SER B N 1
ATOM 2479 C CA . SER B 1 54 ? -0.883 12.445 -19.75 1 38.47 54 SER B CA 1
ATOM 2480 C C . SER B 1 54 ? 0.073 11.289 -20.047 1 38.47 54 SER B C 1
ATOM 2482 O O . SER B 1 54 ? 0.214 10.367 -19.25 1 38.47 54 SER B O 1
ATOM 2484 N N . SER B 1 55 ? 0.414 11.031 -21.344 1 48.84 55 SER B N 1
ATOM 2485 C CA . SER B 1 55 ? 1.493 10.266 -21.969 1 48.84 55 SER B CA 1
ATOM 2486 C C . SER B 1 55 ? 2.656 10.07 -21 1 48.84 55 SER B C 1
ATOM 2488 O O . SER B 1 55 ? 3.396 9.086 -21.094 1 48.84 55 SER B O 1
ATOM 2490 N N . ASN B 1 56 ? 2.797 10.961 -20 1 60.81 56 ASN B N 1
ATOM 2491 C CA . ASN B 1 56 ? 4.004 10.898 -19.172 1 60.81 56 ASN B CA 1
ATOM 2492 C C . ASN B 1 56 ? 3.695 10.398 -17.766 1 60.81 56 ASN B C 1
ATOM 2494 O O . ASN B 1 56 ? 4.277 10.883 -16.797 1 60.81 56 ASN B O 1
ATOM 2498 N N . ALA B 1 57 ? 2.717 9.445 -17.688 1 75.38 57 ALA B N 1
ATOM 2499 C CA . ALA B 1 57 ? 2.451 8.953 -16.344 1 75.38 57 ALA B CA 1
ATOM 2500 C C . ALA B 1 57 ? 3.672 8.242 -15.773 1 75.38 57 ALA B C 1
ATOM 2502 O O . ALA B 1 57 ? 4.355 7.5 -16.484 1 75.38 57 ALA B O 1
ATOM 2503 N N . LYS B 1 58 ? 3.889 8.547 -14.547 1 90 58 LYS B N 1
ATOM 2504 C CA . LYS B 1 58 ? 4.961 7.867 -13.828 1 90 58 LYS B CA 1
ATOM 2505 C C . LYS B 1 58 ? 4.691 6.367 -13.734 1 90 58 LYS B C 1
ATOM 2507 O O . LYS B 1 58 ? 3.541 5.949 -13.594 1 90 58 LYS B O 1
ATOM 2512 N N . GLN B 1 59 ? 5.73 5.641 -14.062 1 94.56 59 GLN B N 1
ATOM 2513 C CA . GLN B 1 59 ? 5.625 4.191 -13.953 1 94.56 59 GLN B CA 1
ATOM 2514 C C . GLN B 1 59 ? 6.43 3.672 -12.766 1 94.56 59 GLN B C 1
ATOM 2516 O O . GLN B 1 59 ? 7.59 4.051 -12.578 1 94.56 59 GLN B O 1
ATOM 2521 N N . ALA B 1 60 ? 5.754 2.906 -11.953 1 95.88 60 ALA B N 1
ATOM 2522 C CA . ALA B 1 60 ? 6.438 2.217 -10.867 1 95.88 60 ALA B CA 1
ATOM 2523 C C . ALA B 1 60 ? 6.742 0.769 -11.234 1 95.88 60 ALA B C 1
ATOM 2525 O O . ALA B 1 60 ? 5.875 0.058 -11.75 1 95.88 60 ALA B O 1
ATOM 2526 N N . ASN B 1 61 ? 7.988 0.367 -11.016 1 97.62 61 ASN B N 1
ATOM 2527 C CA . ASN B 1 61 ? 8.406 -1.006 -11.281 1 97.62 61 ASN B CA 1
ATOM 2528 C C . ASN B 1 61 ? 8.688 -1.768 -9.992 1 97.62 61 ASN B C 1
ATOM 2530 O O . ASN B 1 61 ? 9.469 -1.311 -9.156 1 97.62 61 ASN B O 1
ATOM 2534 N N . LEU B 1 62 ? 8.016 -2.855 -9.867 1 97.19 62 LEU B N 1
ATOM 2535 C CA . LEU B 1 62 ? 8.195 -3.725 -8.711 1 97.19 62 LEU B CA 1
ATOM 2536 C C . LEU B 1 62 ? 8.883 -5.027 -9.109 1 97.19 62 LEU B C 1
ATOM 2538 O O . LEU B 1 62 ? 8.727 -5.492 -10.242 1 97.19 62 LEU B O 1
ATOM 2542 N N . PHE B 1 63 ? 9.625 -5.555 -8.164 1 98.31 63 PHE B N 1
ATOM 2543 C CA . PHE B 1 63 ? 10.352 -6.793 -8.414 1 98.31 63 PHE B CA 1
ATOM 2544 C C . PHE B 1 63 ? 10.406 -7.652 -7.156 1 98.31 63 PHE B C 1
ATOM 2546 O O . PHE B 1 63 ? 10.539 -7.129 -6.047 1 98.31 63 PHE B O 1
ATOM 2553 N N . ALA B 1 64 ? 10.234 -8.961 -7.336 1 97.88 64 ALA B N 1
ATOM 2554 C CA . ALA B 1 64 ? 10.414 -9.93 -6.262 1 97.88 64 ALA B CA 1
ATOM 2555 C C . ALA B 1 64 ? 10.977 -11.242 -6.805 1 97.88 64 ALA B C 1
ATOM 2557 O O . ALA B 1 64 ? 10.766 -11.586 -7.973 1 97.88 64 ALA B O 1
ATOM 2558 N N . SER B 1 65 ? 11.719 -11.93 -5.98 1 98.62 65 SER B N 1
ATOM 2559 C CA . SER B 1 65 ? 12.273 -13.227 -6.371 1 98.62 65 SER B CA 1
ATOM 2560 C C . SER B 1 65 ? 12.438 -14.141 -5.168 1 98.62 65 SER B C 1
ATOM 2562 O O . SER B 1 65 ? 12.531 -13.68 -4.031 1 98.62 65 SER B O 1
ATOM 2564 N N . ARG B 1 66 ? 12.367 -15.445 -5.473 1 98.31 66 ARG B N 1
ATOM 2565 C CA . ARG B 1 66 ? 12.562 -16.438 -4.422 1 98.31 66 ARG B CA 1
ATOM 2566 C C . ARG B 1 66 ? 13.039 -17.766 -5.004 1 98.31 66 ARG B C 1
ATOM 2568 O O . ARG B 1 66 ? 12.469 -18.266 -5.977 1 98.31 66 ARG B O 1
ATOM 2575 N N . THR B 1 67 ? 14.094 -18.188 -4.457 1 98.38 67 THR B N 1
ATOM 2576 C CA . THR B 1 67 ? 14.57 -19.547 -4.738 1 98.38 67 THR B CA 1
ATOM 2577 C C . THR B 1 67 ? 14.289 -20.469 -3.562 1 98.38 67 THR B C 1
ATOM 2579 O O . THR B 1 67 ? 14.477 -20.094 -2.404 1 98.38 67 THR B O 1
ATOM 2582 N N . GLN B 1 68 ? 13.711 -21.656 -3.891 1 98.12 68 GLN B N 1
ATOM 2583 C CA . GLN B 1 68 ? 13.352 -22.609 -2.846 1 98.12 68 GLN B CA 1
ATOM 2584 C C . GLN B 1 68 ? 13.695 -24.031 -3.264 1 98.12 68 GLN B C 1
ATOM 2586 O O . GLN B 1 68 ? 13.5 -24.406 -4.422 1 98.12 68 GLN B O 1
ATOM 2591 N N . ARG B 1 69 ? 14.227 -24.75 -2.277 1 97.25 69 ARG B N 1
ATOM 2592 C CA . ARG B 1 69 ? 14.562 -26.156 -2.488 1 97.25 69 ARG B CA 1
ATOM 2593 C C . ARG B 1 69 ? 13.812 -27.047 -1.515 1 97.25 69 ARG B C 1
ATOM 2595 O O . ARG B 1 69 ? 13.594 -26.672 -0.359 1 97.25 69 ARG B O 1
ATOM 2602 N N . VAL B 1 70 ? 13.398 -28.156 -2.006 1 97.62 70 VAL B N 1
ATOM 2603 C CA . VAL B 1 70 ? 12.742 -29.141 -1.154 1 97.62 70 VAL B CA 1
ATOM 2604 C C . VAL B 1 70 ? 13.266 -30.531 -1.483 1 97.62 70 VAL B C 1
ATOM 2606 O O . VAL B 1 70 ? 13.711 -30.797 -2.605 1 97.62 70 VAL B O 1
ATOM 2609 N N . LYS B 1 71 ? 13.266 -31.406 -0.542 1 96.06 71 LYS B N 1
ATOM 2610 C CA . LYS B 1 71 ? 13.703 -32.781 -0.735 1 96.06 71 LYS B CA 1
ATOM 2611 C C . LYS B 1 71 ? 12.727 -33.562 -1.611 1 96.06 71 LYS B C 1
ATOM 2613 O O . LYS B 1 71 ? 11.508 -33.438 -1.46 1 96.06 71 LYS B O 1
ATOM 2618 N N . LEU B 1 72 ? 13.289 -34.312 -2.498 1 94.56 72 LEU B N 1
ATOM 2619 C CA . LEU B 1 72 ? 12.484 -35.219 -3.326 1 94.56 72 LEU B CA 1
ATOM 2620 C C . LEU B 1 72 ? 12.461 -36.594 -2.734 1 94.56 72 LEU B C 1
ATOM 2622 O O . LEU B 1 72 ? 13.492 -37.094 -2.268 1 94.56 72 LEU B O 1
ATOM 2626 N N . PRO B 1 73 ? 11.289 -37.156 -2.703 1 91 73 PRO B N 1
ATOM 2627 C CA . PRO B 1 73 ? 11.258 -38.562 -2.264 1 91 73 PRO B CA 1
ATOM 2628 C C . PRO B 1 73 ? 12.008 -39.5 -3.211 1 91 73 PRO B C 1
ATOM 2630 O O . PRO B 1 73 ? 12.023 -39.281 -4.422 1 91 73 PRO B O 1
ATOM 2633 N N . VAL B 1 74 ? 12.633 -40.562 -2.627 1 84.44 74 VAL B N 1
ATOM 2634 C CA . VAL B 1 74 ? 13.336 -41.562 -3.398 1 84.44 74 VAL B CA 1
ATOM 2635 C C . VAL B 1 74 ? 12.477 -42.812 -3.514 1 84.44 74 VAL B C 1
ATOM 2637 O O . VAL B 1 74 ? 11.961 -43.312 -2.512 1 84.44 74 VAL B O 1
ATOM 2640 N N . TYR B 1 75 ? 12.227 -43.156 -4.656 1 80.94 75 TYR B N 1
ATOM 2641 C CA . TYR B 1 75 ? 11.43 -44.375 -4.848 1 80.94 75 TYR B CA 1
ATOM 2642 C C . TYR B 1 75 ? 12.273 -45.5 -5.418 1 80.94 75 TYR B C 1
ATOM 2644 O O . TYR B 1 75 ? 13.164 -45.281 -6.242 1 80.94 75 TYR B O 1
ATOM 2652 N N . ASP B 1 76 ? 12.57 -46.656 -4.586 1 65 76 ASP B N 1
ATOM 2653 C CA . ASP B 1 76 ? 13.344 -47.844 -4.93 1 65 76 ASP B CA 1
ATOM 2654 C C . ASP B 1 76 ? 12.945 -48.375 -6.305 1 65 76 ASP B C 1
ATOM 2656 O O . ASP B 1 76 ? 11.766 -48.344 -6.668 1 65 76 ASP B O 1
ATOM 2660 N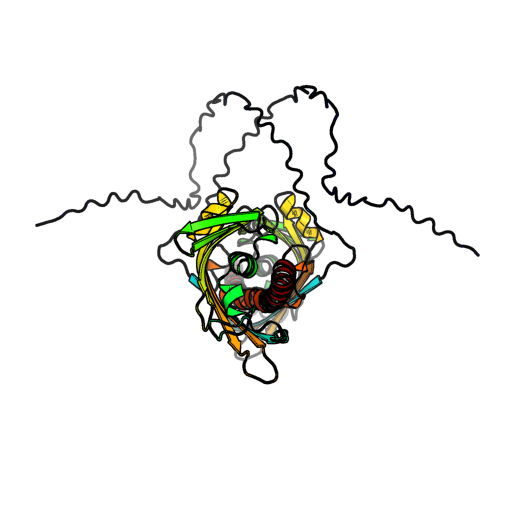 N . ASP B 1 77 ? 13.836 -48.25 -7.266 1 55.41 77 ASP B N 1
ATOM 2661 C CA . ASP B 1 77 ? 13.75 -48.812 -8.602 1 55.41 77 ASP B CA 1
ATOM 2662 C C . ASP B 1 77 ? 13.328 -50.281 -8.547 1 55.41 77 ASP B C 1
ATOM 2664 O O . ASP B 1 77 ? 13.93 -51.125 -9.211 1 55.41 77 ASP B O 1
ATOM 2668 N N . THR B 1 78 ? 12.805 -50.812 -7.531 1 49.69 78 THR B N 1
ATOM 2669 C CA . THR B 1 78 ? 12.672 -52.25 -7.691 1 49.69 78 THR B CA 1
ATOM 2670 C C . THR B 1 78 ? 12.016 -52.594 -9.031 1 49.69 78 THR B C 1
ATOM 2672 O O . THR B 1 78 ? 12.008 -53.75 -9.453 1 49.69 78 THR B O 1
ATOM 2675 N N . PHE B 1 79 ? 11.047 -51.844 -9.477 1 47.88 79 PHE B N 1
ATOM 2676 C CA . PHE B 1 79 ? 10.477 -52.312 -10.742 1 47.88 79 PHE B CA 1
ATOM 2677 C C . PHE B 1 79 ? 11.305 -51.812 -11.922 1 47.88 79 PHE B C 1
ATOM 2679 O O . PHE B 1 79 ? 11.133 -50.688 -12.375 1 47.88 79 PHE B O 1
ATOM 2686 N N . ARG B 1 80 ? 12.547 -52.094 -11.961 1 47 80 ARG B N 1
ATOM 2687 C CA . ARG B 1 80 ? 13.336 -51.969 -13.18 1 47 80 ARG B CA 1
ATOM 2688 C C . ARG B 1 80 ? 12.547 -52.469 -14.391 1 47 80 ARG B C 1
ATOM 2690 O O . ARG B 1 80 ? 12.258 -53.656 -14.531 1 47 80 ARG B O 1
ATOM 2697 N N . ASP B 1 81 ? 11.547 -51.781 -14.82 1 45.38 81 ASP B N 1
ATOM 2698 C CA . ASP B 1 81 ? 11.18 -52.281 -16.141 1 45.38 81 ASP B CA 1
ATOM 2699 C C . ASP B 1 81 ? 12.406 -52.5 -17.016 1 45.38 81 ASP B C 1
ATOM 2701 O O . ASP B 1 81 ? 13.359 -51.688 -16.969 1 45.38 81 ASP B O 1
ATOM 2705 N N . LYS B 1 82 ? 12.648 -53.688 -17.453 1 46.91 82 LYS B N 1
ATOM 2706 C CA . LYS B 1 82 ? 13.688 -54.219 -18.328 1 46.91 82 LYS B CA 1
ATOM 2707 C C . LYS B 1 82 ? 14.133 -53.219 -19.375 1 46.91 82 LYS B C 1
ATOM 2709 O O . LYS B 1 82 ? 15.211 -53.344 -19.953 1 46.91 82 LYS B O 1
ATOM 2714 N N . GLY B 1 83 ? 13.133 -52.531 -20.094 1 42 83 GLY B N 1
ATOM 2715 C CA . GLY B 1 83 ? 13.602 -52 -21.359 1 42 83 GLY B CA 1
ATOM 2716 C C . GLY B 1 83 ? 14.445 -50.75 -21.203 1 42 83 GLY B C 1
ATOM 2717 O O . GLY B 1 83 ? 15.664 -50.844 -21.047 1 42 83 GLY B O 1
ATOM 2718 N N . ASP B 1 84 ? 13.906 -49.469 -21.516 1 44.94 84 ASP B N 1
ATOM 2719 C CA . ASP B 1 84 ? 14.648 -48.312 -22.016 1 44.94 84 ASP B CA 1
ATOM 2720 C C . ASP B 1 84 ? 15.32 -47.562 -20.875 1 44.94 84 ASP B C 1
ATOM 2722 O O . ASP B 1 84 ? 15.836 -46.438 -21.078 1 44.94 84 ASP B O 1
ATOM 2726 N N . GLY B 1 85 ? 16.172 -48.125 -19.953 1 49.72 85 GLY B N 1
ATOM 2727 C CA . GLY B 1 85 ? 17.188 -47.656 -19.031 1 49.72 85 GLY B CA 1
ATOM 2728 C C . GLY B 1 85 ? 16.703 -46.531 -18.109 1 49.72 85 GLY B C 1
ATOM 2729 O O . GLY B 1 85 ? 17.469 -46 -17.328 1 49.72 85 GLY B O 1
ATOM 2730 N N . GLY B 1 86 ? 15.648 -45.781 -18.281 1 56.44 86 GLY B N 1
ATOM 2731 C CA . GLY B 1 86 ? 15.422 -44.625 -17.438 1 56.44 86 GLY B CA 1
ATOM 2732 C C . GLY B 1 86 ? 14.734 -44.969 -16.125 1 56.44 86 GLY B C 1
ATOM 2733 O O . GLY B 1 86 ? 14.203 -46.062 -15.969 1 56.44 86 GLY B O 1
ATOM 2734 N N . GLN B 1 87 ? 15.117 -44.375 -14.938 1 63.09 87 GLN B N 1
ATOM 2735 C CA . GLN B 1 87 ? 14.516 -44.562 -13.617 1 63.09 87 GLN B CA 1
ATOM 2736 C C . GLN B 1 87 ? 12.992 -44.469 -13.688 1 63.09 87 GLN B C 1
ATOM 2738 O O . GLN B 1 87 ? 12.438 -43.5 -14.203 1 63.09 87 GLN B O 1
ATOM 2743 N N . PRO B 1 88 ? 12.297 -45.625 -13.406 1 77.75 88 PRO B N 1
ATOM 2744 C CA . PRO B 1 88 ? 10.828 -45.594 -13.375 1 77.75 88 PRO B CA 1
ATOM 2745 C C . PRO B 1 88 ? 10.281 -44.469 -12.5 1 77.75 88 PRO B C 1
ATOM 2747 O O . PRO B 1 88 ? 10.891 -44.156 -11.477 1 77.75 88 PRO B O 1
ATOM 2750 N N . TYR B 1 89 ? 9.359 -43.656 -12.992 1 87.06 89 TYR B N 1
ATOM 2751 C CA . TYR B 1 89 ? 8.586 -42.625 -12.305 1 87.06 89 TYR B CA 1
ATOM 2752 C C . TYR B 1 89 ? 9.453 -41.438 -11.961 1 87.06 89 TYR B C 1
ATOM 2754 O O . TYR B 1 89 ? 9.383 -40.906 -10.852 1 87.06 89 TYR B O 1
ATOM 2762 N N . HIS B 1 90 ? 10.414 -41.188 -12.742 1 91.19 90 HIS B N 1
ATOM 2763 C CA . HIS B 1 90 ? 11.281 -40.031 -12.57 1 91.19 90 HIS B CA 1
ATOM 2764 C C . HIS B 1 90 ? 10.477 -38.75 -12.547 1 91.19 90 HIS B C 1
ATOM 2766 O O . HIS B 1 90 ? 9.461 -38.625 -13.227 1 91.19 90 HIS B O 1
ATOM 2772 N N . ILE B 1 91 ? 10.93 -37.688 -11.812 1 95.25 91 ILE B N 1
ATOM 2773 C CA . ILE B 1 91 ? 10.25 -36.406 -11.641 1 95.25 91 ILE B CA 1
ATOM 2774 C C . ILE B 1 91 ? 10.039 -35.75 -13.008 1 95.25 91 ILE B C 1
ATOM 2776 O O . ILE B 1 91 ? 9.023 -35.062 -13.234 1 95.25 91 ILE B O 1
ATOM 2780 N N . SER B 1 92 ? 11 -35.906 -13.922 1 95.06 92 SER B N 1
ATOM 2781 C CA . SER B 1 92 ? 10.875 -35.312 -15.258 1 95.06 92 SER B CA 1
ATOM 2782 C C . SER B 1 92 ? 9.672 -35.906 -16 1 95.06 92 SER B C 1
ATOM 2784 O O . SER B 1 92 ? 9.008 -35.188 -16.75 1 95.06 92 SER B O 1
ATOM 2786 N N . GLN B 1 93 ? 9.344 -37.156 -15.781 1 94.31 93 GLN B N 1
ATOM 2787 C CA . GLN B 1 93 ? 8.172 -37.781 -16.391 1 94.31 93 GLN B CA 1
ATOM 2788 C C . GLN B 1 93 ? 6.883 -37.188 -15.844 1 94.31 93 GLN B C 1
ATOM 2790 O O . GLN B 1 93 ? 5.949 -36.906 -16.594 1 94.31 93 GLN B O 1
ATOM 2795 N N . PHE B 1 94 ? 6.926 -37 -14.594 1 96.38 94 PHE B N 1
ATOM 2796 C CA . PHE B 1 94 ? 5.766 -36.375 -13.945 1 96.38 94 PHE B CA 1
ATOM 2797 C C . PHE B 1 94 ? 5.535 -34.969 -14.461 1 96.38 94 PHE B C 1
ATOM 2799 O O . PHE B 1 94 ? 4.414 -34.625 -14.828 1 96.38 94 PHE B O 1
ATOM 2806 N N . LEU B 1 95 ? 6.598 -34.156 -14.508 1 97.31 95 LEU B N 1
ATOM 2807 C CA . LEU B 1 95 ? 6.473 -32.75 -14.867 1 97.31 95 LEU B CA 1
ATOM 2808 C C . LEU B 1 95 ? 6.043 -32.594 -16.328 1 97.31 95 LEU B C 1
ATOM 2810 O O . LEU B 1 95 ? 5.531 -31.547 -16.719 1 97.31 95 LEU B O 1
ATOM 2814 N N . SER B 1 96 ? 6.266 -33.688 -17.109 1 95.62 96 SER B N 1
ATOM 2815 C CA . SER B 1 96 ? 5.84 -33.656 -18.5 1 95.62 96 SER B CA 1
ATOM 2816 C C . SER B 1 96 ? 4.453 -34.281 -18.656 1 95.62 96 SER B C 1
ATOM 2818 O O . SER B 1 96 ? 3.832 -34.156 -19.719 1 95.62 96 SER B O 1
ATOM 2820 N N . HIS B 1 97 ? 4.016 -35 -17.641 1 94.69 97 HIS B N 1
ATOM 2821 C CA . HIS B 1 97 ? 2.713 -35.656 -17.656 1 94.69 97 HIS B CA 1
ATOM 2822 C C . HIS B 1 97 ? 1.588 -34.656 -17.453 1 94.69 97 HIS B C 1
ATOM 2824 O O . HIS B 1 97 ? 1.769 -33.625 -16.766 1 94.69 97 HIS B O 1
ATOM 2830 N N . PRO B 1 98 ? 0.396 -34.906 -18.016 1 94.62 98 PRO B N 1
ATOM 2831 C CA . PRO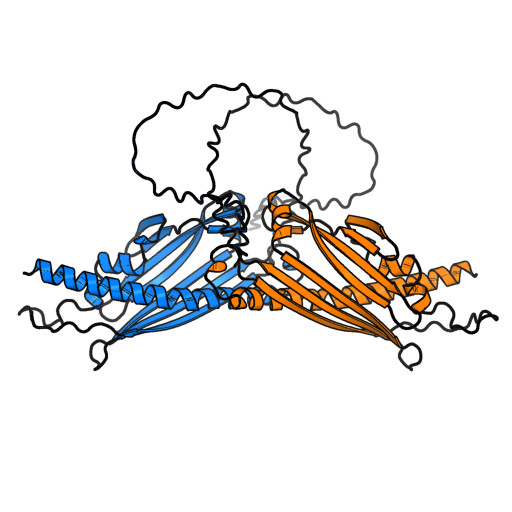 B 1 98 ? -0.741 -34 -17.812 1 94.62 98 PRO B CA 1
ATOM 2832 C C . PRO B 1 98 ? -1.019 -33.719 -16.328 1 94.62 98 PRO B C 1
ATOM 2834 O O . PRO B 1 98 ? -1.318 -32.594 -15.953 1 94.62 98 PRO B O 1
ATOM 2837 N N . SER B 1 99 ? -0.845 -34.719 -15.523 1 95.69 99 SER B N 1
ATOM 2838 C CA . SER B 1 99 ? -1.059 -34.531 -14.094 1 95.69 99 SER B CA 1
ATOM 2839 C C . SER B 1 99 ? -0.015 -33.594 -13.5 1 95.69 99 SER B C 1
ATOM 2841 O O . SER B 1 99 ? -0.311 -32.844 -12.57 1 95.69 99 SER B O 1
ATOM 2843 N N . GLY B 1 100 ? 1.209 -33.75 -13.961 1 97.25 100 GLY B N 1
ATOM 2844 C CA . GLY B 1 100 ? 2.264 -32.844 -13.516 1 97.25 100 GLY B CA 1
ATOM 2845 C C . GLY B 1 100 ? 2.025 -31.391 -13.906 1 97.25 100 GLY B C 1
ATOM 2846 O O . GLY B 1 100 ? 2.232 -30.484 -13.102 1 97.25 100 GLY B O 1
ATOM 2847 N N . ILE B 1 101 ? 1.558 -31.188 -15.148 1 96.69 101 ILE B N 1
ATOM 2848 C CA . ILE B 1 101 ? 1.241 -29.844 -15.641 1 96.69 101 ILE B CA 1
ATOM 2849 C C . ILE B 1 101 ? 0.142 -29.234 -14.781 1 96.69 101 ILE B C 1
ATOM 2851 O O . ILE B 1 101 ? 0.242 -28.062 -14.367 1 96.69 101 ILE B O 1
ATOM 2855 N N . GLN B 1 102 ? -0.86 -30 -14.516 1 96.62 102 GLN B N 1
ATOM 2856 C CA . GLN B 1 102 ? -1.948 -29.531 -13.664 1 96.62 102 GLN B CA 1
ATOM 2857 C C . GLN B 1 102 ? -1.444 -29.203 -12.266 1 96.62 102 GLN B C 1
ATOM 2859 O O . GLN B 1 102 ? -1.916 -28.25 -11.641 1 96.62 102 GLN B O 1
ATOM 2864 N N . ALA B 1 103 ? -0.515 -29.984 -11.742 1 97.56 103 ALA B N 1
ATOM 2865 C CA . ALA B 1 103 ? 0.068 -29.734 -10.43 1 97.56 103 ALA B CA 1
ATOM 2866 C C . ALA B 1 103 ? 0.876 -28.438 -10.422 1 97.56 103 ALA B C 1
ATOM 2868 O O . ALA B 1 103 ? 0.783 -27.641 -9.477 1 97.56 103 ALA B O 1
ATOM 2869 N N . ILE B 1 104 ? 1.68 -28.234 -11.477 1 97.88 104 ILE B N 1
ATOM 2870 C CA . ILE B 1 104 ? 2.5 -27.031 -11.617 1 97.88 104 ILE B CA 1
ATOM 2871 C C . ILE B 1 104 ? 1.608 -25.797 -11.617 1 97.88 104 ILE B C 1
ATOM 2873 O O . ILE B 1 104 ? 1.919 -24.797 -10.961 1 97.88 104 ILE B O 1
ATOM 2877 N N . LEU B 1 105 ? 0.459 -25.891 -12.328 1 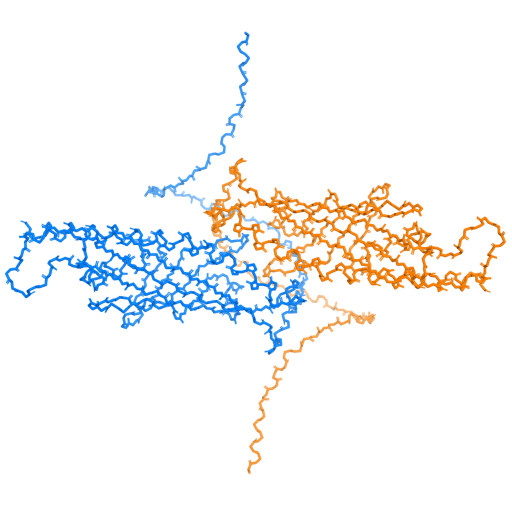97.25 105 LEU B N 1
ATOM 2878 C CA . LEU B 1 105 ? -0.462 -24.766 -12.469 1 97.25 105 LEU B CA 1
ATOM 2879 C C . LEU B 1 105 ? -1.386 -24.672 -11.258 1 97.25 105 LEU B C 1
ATOM 2881 O O . LEU B 1 105 ? -2.098 -23.672 -11.102 1 97.25 105 LEU B O 1
ATOM 2885 N N . ASN B 1 106 ? -1.356 -25.625 -10.438 1 95.94 106 ASN B N 1
ATOM 2886 C CA . ASN B 1 106 ? -2.234 -25.688 -9.273 1 95.94 106 ASN B CA 1
ATOM 2887 C C . ASN B 1 106 ? -3.699 -25.531 -9.672 1 95.94 106 ASN B C 1
ATOM 2889 O O . ASN B 1 106 ? -4.402 -24.672 -9.125 1 95.94 106 ASN B O 1
ATOM 2893 N N . THR B 1 107 ? -4.184 -26.312 -10.57 1 95.44 107 THR B N 1
ATOM 2894 C CA . THR B 1 107 ? -5.508 -26.172 -11.164 1 95.44 107 THR B CA 1
ATOM 2895 C C . THR B 1 107 ? -6.598 -26.344 -10.117 1 95.44 107 THR B C 1
ATOM 2897 O O . THR B 1 107 ? -7.691 -25.797 -10.25 1 95.44 107 THR B O 1
ATOM 2900 N N . ARG B 1 108 ? -6.391 -27.078 -9.047 1 92 108 ARG B N 1
ATOM 2901 C CA . ARG B 1 108 ? -7.379 -27.312 -8 1 92 108 ARG B CA 1
ATOM 2902 C C . ARG B 1 108 ? -7.77 -26.016 -7.309 1 92 108 ARG B C 1
ATOM 2904 O O . ARG B 1 108 ? -8.875 -25.891 -6.777 1 92 108 ARG B O 1
ATOM 2911 N N . ALA B 1 109 ? -6.902 -25.078 -7.363 1 91.06 109 ALA B N 1
ATOM 2912 C CA . ALA B 1 109 ? -7.141 -23.812 -6.664 1 91.06 109 ALA B CA 1
ATOM 2913 C C . ALA B 1 109 ? -7.676 -22.75 -7.621 1 91.06 109 ALA B C 1
ATOM 2915 O O . ALA B 1 109 ? -7.969 -21.625 -7.207 1 91.06 109 ALA B O 1
ATOM 2916 N N . LEU B 1 110 ? -7.809 -23.062 -8.844 1 94.81 110 LEU B N 1
ATOM 2917 C CA . LEU B 1 110 ? -8.227 -22.094 -9.852 1 94.81 110 LEU B CA 1
ATOM 2918 C C . LEU B 1 110 ? -9.742 -22.062 -9.984 1 94.81 110 LEU B C 1
ATOM 2920 O O . LEU B 1 110 ? -10.414 -23.062 -9.695 1 94.81 110 LEU B O 1
ATOM 2924 N N . GLU B 1 111 ? -10.234 -20.922 -10.297 1 94.88 111 GLU B N 1
ATOM 2925 C CA . GLU B 1 111 ? -11.641 -20.828 -10.68 1 94.88 111 GLU B CA 1
ATOM 2926 C C . GLU B 1 111 ? -11.898 -21.5 -12.023 1 94.88 111 GLU B C 1
ATOM 2928 O O . GLU B 1 111 ? -12.945 -22.109 -12.227 1 94.88 111 GLU B O 1
ATOM 2933 N N . ASN B 1 112 ? -11.047 -21.281 -12.922 1 95.12 112 ASN B N 1
ATOM 2934 C CA . ASN B 1 112 ? -11.133 -21.875 -14.258 1 95.12 112 ASN B CA 1
ATOM 2935 C C . ASN B 1 112 ? -9.75 -22.078 -14.867 1 95.12 112 ASN B C 1
ATOM 2937 O O . ASN B 1 112 ? -8.781 -21.453 -14.453 1 95.12 112 ASN B O 1
ATOM 2941 N N . PHE B 1 113 ? -9.719 -23.016 -15.844 1 93.19 113 PHE B N 1
ATOM 2942 C CA . PHE B 1 113 ? -8.477 -23.391 -16.516 1 93.19 113 PHE B CA 1
ATOM 2943 C C . PHE B 1 113 ? -8.75 -23.812 -17.953 1 93.19 113 PHE B C 1
ATOM 2945 O O . PHE B 1 113 ? -9.648 -24.625 -18.219 1 93.19 113 PHE B O 1
ATOM 2952 N N . GLU B 1 114 ? -8.039 -23.172 -18.859 1 95.75 114 GLU B N 1
ATOM 2953 C CA . GLU B 1 114 ? -8.266 -23.516 -20.25 1 95.75 114 GLU B CA 1
ATOM 2954 C C . GLU B 1 114 ? -6.953 -23.562 -21.031 1 95.75 114 GLU B C 1
ATOM 2956 O O . GLU B 1 114 ? -6.039 -22.781 -20.766 1 95.75 114 GLU B O 1
ATOM 2961 N N . LEU B 1 115 ? -6.832 -24.469 -21.953 1 95.19 115 LEU B N 1
ATOM 2962 C CA . LEU B 1 115 ? -5.703 -24.547 -22.875 1 95.19 115 LEU B CA 1
ATOM 2963 C C . LEU B 1 115 ? -5.824 -23.5 -23.984 1 95.19 115 LEU B C 1
ATOM 2965 O O . LEU B 1 115 ? -6.867 -23.406 -24.641 1 95.19 115 LEU B O 1
ATOM 2969 N N . LEU B 1 116 ? -4.852 -22.688 -24.125 1 95.44 116 LEU B N 1
ATOM 2970 C CA . LEU B 1 116 ? -4.863 -21.641 -25.141 1 95.44 116 LEU B CA 1
ATOM 2971 C C . LEU B 1 116 ? -4.195 -22.141 -26.422 1 95.44 116 LEU B C 1
ATOM 2973 O O . LEU B 1 116 ? -4.734 -21.938 -27.516 1 95.44 116 LEU B O 1
ATOM 2977 N N . ASP B 1 117 ? -3.027 -22.594 -26.391 1 89.5 117 ASP B N 1
ATOM 2978 C CA . ASP B 1 117 ? -2.176 -23.078 -27.469 1 89.5 117 ASP B CA 1
ATOM 2979 C C . ASP B 1 117 ? -1.209 -24.156 -26.953 1 89.5 117 ASP B C 1
ATOM 2981 O O . ASP B 1 117 ? -1.343 -24.625 -25.828 1 89.5 117 ASP B O 1
ATOM 2985 N N . THR B 1 118 ? -0.239 -24.453 -27.906 1 89.12 118 THR B N 1
ATOM 2986 C CA . THR B 1 118 ? 0.739 -25.453 -27.5 1 89.12 118 THR B CA 1
ATOM 2987 C C . THR B 1 118 ? 1.48 -25.016 -26.25 1 89.12 118 THR B C 1
ATOM 2989 O O . THR B 1 118 ? 2.197 -24.016 -26.25 1 89.12 118 THR B O 1
ATOM 2992 N N . ASN B 1 119 ? 1.27 -25.672 -25.141 1 92.94 119 ASN B N 1
ATOM 2993 C CA . ASN B 1 119 ? 1.914 -25.516 -23.844 1 92.94 119 ASN B CA 1
ATOM 2994 C C . ASN B 1 119 ? 1.516 -24.203 -23.172 1 92.94 119 ASN B C 1
ATOM 2996 O O . ASN B 1 119 ? 2.242 -23.688 -22.328 1 92.94 119 ASN B O 1
ATOM 3000 N N . ALA B 1 120 ? 0.432 -23.547 -23.656 1 97.56 120 ALA B N 1
ATOM 3001 C CA . ALA B 1 120 ? -0.04 -22.297 -23.078 1 97.56 120 ALA B CA 1
ATOM 3002 C C . ALA B 1 120 ? -1.419 -22.453 -22.453 1 97.56 120 ALA B C 1
ATOM 3004 O O . ALA B 1 120 ? -2.309 -23.078 -23.047 1 97.56 120 ALA B O 1
ATOM 3005 N N . TYR B 1 121 ? -1.554 -21.906 -21.281 1 98.12 121 TYR B N 1
ATOM 3006 C CA . TYR B 1 121 ? -2.77 -22.109 -20.5 1 98.12 121 TYR B CA 1
ATOM 3007 C C . TYR B 1 121 ? -3.262 -20.797 -19.906 1 98.12 121 TYR B C 1
ATOM 3009 O O . TYR B 1 121 ? -2.461 -19.969 -19.469 1 98.12 121 TYR B O 1
ATOM 3017 N N . ARG B 1 122 ? -4.559 -20.625 -19.906 1 98.38 122 ARG B N 1
ATOM 3018 C CA . ARG B 1 122 ? -5.184 -19.516 -19.188 1 98.38 122 ARG B CA 1
ATOM 3019 C C . ARG B 1 122 ? -5.75 -19.984 -17.859 1 98.38 122 ARG B C 1
ATOM 3021 O O . ARG B 1 122 ? -6.613 -20.875 -17.812 1 98.38 122 ARG B O 1
ATOM 3028 N N . CYS B 1 123 ? -5.242 -19.359 -16.828 1 98.06 123 CYS B N 1
ATOM 3029 C CA . CYS B 1 123 ? -5.641 -19.703 -15.469 1 98.06 123 CYS B CA 1
ATOM 3030 C C . CYS B 1 123 ? -6.383 -18.547 -14.805 1 98.06 123 CYS B C 1
ATOM 3032 O O . CYS B 1 123 ? -5.824 -17.469 -14.633 1 98.06 123 CYS B O 1
ATOM 3034 N N . THR B 1 124 ? -7.617 -18.766 -14.469 1 97.75 124 THR B N 1
ATOM 3035 C CA . THR B 1 124 ? -8.398 -17.766 -13.742 1 97.75 124 THR B CA 1
ATOM 3036 C C . THR B 1 124 ? -8.414 -18.078 -12.25 1 97.75 124 THR B C 1
ATOM 3038 O O . THR B 1 124 ? -8.859 -19.141 -11.828 1 97.75 124 THR B O 1
ATOM 3041 N N . LEU B 1 125 ? -7.902 -17.094 -11.492 1 95.62 125 LEU B N 1
ATOM 3042 C CA . LEU B 1 125 ? -7.863 -17.266 -10.047 1 95.62 125 LEU B CA 1
ATOM 3043 C C . LEU B 1 125 ? -9.203 -16.891 -9.414 1 95.62 125 LEU B C 1
ATOM 3045 O O . LEU B 1 125 ? -10 -16.188 -10.031 1 95.62 125 LEU B O 1
ATOM 3049 N N . PRO B 1 126 ? -9.445 -17.422 -8.219 1 91.06 126 PRO B N 1
ATOM 3050 C CA . PRO B 1 126 ? -10.648 -16.984 -7.504 1 91.06 126 PRO B CA 1
ATOM 3051 C C . PRO B 1 126 ? -10.688 -15.477 -7.297 1 91.06 126 PRO B C 1
ATOM 3053 O O . PRO B 1 126 ? -9.641 -14.828 -7.234 1 91.06 126 PRO B O 1
ATOM 3056 N N . LYS B 1 127 ? -11.844 -15.062 -7.129 1 90.31 127 LYS B N 1
ATOM 3057 C CA . LYS B 1 127 ? -12.086 -13.633 -6.961 1 90.31 127 LYS B CA 1
ATOM 3058 C C . LYS B 1 127 ? -11.422 -13.109 -5.688 1 90.31 127 LYS B C 1
ATOM 3060 O O . LYS B 1 127 ? -11.492 -13.758 -4.641 1 90.31 127 LYS B O 1
ATOM 3065 N N . LEU B 1 128 ? -10.781 -12.016 -5.895 1 85.69 128 LEU B N 1
ATOM 3066 C CA . LEU B 1 128 ? -10.242 -11.266 -4.766 1 85.69 128 LEU B CA 1
ATOM 3067 C C . LEU B 1 128 ? -11.125 -10.07 -4.438 1 85.69 128 LEU B C 1
ATOM 3069 O O . LEU B 1 128 ? -11.641 -9.406 -5.34 1 85.69 128 LEU B O 1
ATOM 3073 N N . ALA B 1 129 ? -11.383 -9.914 -3.174 1 77.81 129 ALA B N 1
ATOM 3074 C CA . ALA B 1 129 ? -12.211 -8.789 -2.754 1 77.81 129 ALA B CA 1
ATOM 3075 C C . ALA B 1 129 ? -11.422 -7.816 -1.884 1 77.81 129 ALA B C 1
ATOM 3077 O O . ALA B 1 129 ? -10.711 -8.234 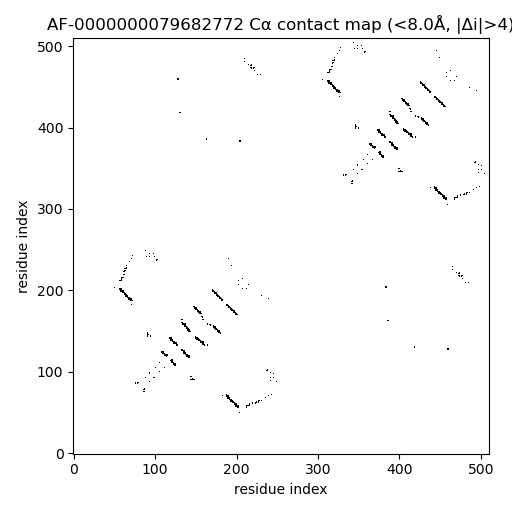-0.967 1 77.81 129 ALA B O 1
ATOM 3078 N N . LEU B 1 130 ? -11.391 -6.602 -2.238 1 74.44 130 LEU B N 1
ATOM 3079 C CA . LEU B 1 130 ? -10.828 -5.508 -1.453 1 74.44 130 LEU B CA 1
ATOM 3080 C C . LEU B 1 130 ? -11.805 -4.34 -1.369 1 74.44 130 LEU B C 1
ATOM 3082 O O . LEU B 1 130 ? -12.023 -3.635 -2.357 1 74.44 130 LEU B O 1
ATOM 3086 N N . PHE B 1 131 ? -12.32 -4.145 -0.195 1 70.19 131 PHE B N 1
ATOM 3087 C CA . PHE B 1 131 ? -13.383 -3.16 -0.008 1 70.19 131 PHE B CA 1
ATOM 3088 C C . PHE B 1 131 ? -14.609 -3.516 -0.841 1 70.19 131 PHE B C 1
ATOM 3090 O O . PHE B 1 131 ? -15.195 -4.582 -0.66 1 70.19 131 PHE B O 1
ATOM 3097 N N . ASN B 1 132 ? -14.914 -2.686 -1.805 1 66.38 132 ASN B N 1
ATOM 3098 C CA . ASN B 1 132 ? -16.125 -2.979 -2.574 1 66.38 132 ASN B CA 1
ATOM 3099 C C . ASN B 1 132 ? -15.781 -3.436 -3.99 1 66.38 132 ASN B C 1
ATOM 3101 O O . ASN B 1 132 ? -16.625 -3.393 -4.883 1 66.38 132 ASN B O 1
ATOM 3105 N N . PHE B 1 133 ? -14.578 -3.852 -4.055 1 74.81 133 PHE B N 1
ATOM 3106 C CA . PHE B 1 133 ? -14.148 -4.34 -5.355 1 74.81 133 PHE B CA 1
ATOM 3107 C C . PHE B 1 133 ? -13.977 -5.852 -5.34 1 74.81 133 PHE B C 1
ATOM 3109 O O . PHE B 1 133 ? -13.539 -6.422 -4.336 1 74.81 133 PHE B O 1
ATOM 3116 N N . GLU B 1 134 ? -14.398 -6.316 -6.43 1 84.31 134 GLU B N 1
ATOM 3117 C CA . GLU B 1 134 ? -14.125 -7.73 -6.672 1 84.31 134 GLU B CA 1
ATOM 3118 C C . GLU B 1 134 ? -13.461 -7.938 -8.031 1 84.31 134 GLU B C 1
ATOM 3120 O O . GLU B 1 134 ? -13.875 -7.348 -9.031 1 84.31 134 GLU B O 1
ATOM 3125 N N . ALA B 1 135 ? -12.383 -8.672 -7.988 1 89.88 135 ALA B N 1
ATOM 3126 C CA . ALA B 1 135 ? -11.656 -8.922 -9.234 1 89.88 135 ALA B CA 1
ATOM 3127 C C . ALA B 1 135 ? -11.078 -10.336 -9.258 1 89.88 135 ALA B C 1
ATOM 3129 O O . ALA B 1 135 ? -10.617 -10.844 -8.234 1 89.88 135 ALA B O 1
ATOM 3130 N N . SER B 1 136 ? -11.172 -10.914 -10.406 1 94.44 136 SER B N 1
ATOM 3131 C CA . SER B 1 136 ? -10.516 -12.203 -10.609 1 94.44 136 SER B CA 1
ATOM 3132 C C . SER B 1 136 ? -9.266 -12.062 -11.469 1 94.44 136 SER B C 1
ATOM 3134 O O . SER B 1 136 ? -9.336 -11.633 -12.617 1 94.44 136 SER B O 1
ATOM 3136 N N . PRO B 1 137 ? -8.156 -12.414 -10.969 1 95.69 137 PRO B N 1
ATOM 3137 C CA . PRO B 1 137 ? -6.961 -12.406 -11.812 1 95.69 137 PRO B CA 1
ATOM 3138 C C . PRO B 1 137 ? -6.988 -13.492 -12.883 1 95.69 137 PRO B C 1
ATOM 3140 O O . PRO B 1 137 ? -7.363 -14.633 -12.602 1 95.69 137 PRO B O 1
ATOM 3143 N N . VAL B 1 138 ? -6.66 -13.133 -14.008 1 98 138 VAL B N 1
ATOM 3144 C CA . VAL B 1 138 ? -6.531 -14.062 -15.125 1 98 138 VAL B CA 1
ATOM 3145 C C . VAL B 1 138 ? -5.078 -14.109 -15.594 1 98 138 VAL B C 1
ATOM 3147 O O . VAL B 1 138 ? -4.523 -13.094 -16.031 1 98 138 VAL B O 1
ATOM 3150 N N . LEU B 1 139 ? -4.516 -15.273 -15.547 1 98.38 139 LEU B N 1
ATOM 3151 C CA . LEU B 1 139 ? -3.111 -15.469 -15.883 1 98.38 139 LEU B CA 1
ATOM 3152 C C . LEU B 1 139 ? -2.969 -16.344 -17.125 1 98.38 139 LEU B C 1
ATOM 3154 O O . LEU B 1 139 ? -3.562 -17.422 -17.219 1 98.38 139 LEU B O 1
ATOM 3158 N N . ASP B 1 140 ? -2.195 -15.883 -18.094 1 98.31 140 ASP B N 1
ATOM 3159 C CA . ASP B 1 140 ? -1.769 -16.734 -19.203 1 98.31 140 ASP B CA 1
ATOM 3160 C C . ASP B 1 140 ? -0.341 -17.234 -18.984 1 98.31 140 ASP B C 1
ATOM 3162 O O . ASP B 1 140 ? 0.6 -16.438 -18.938 1 98.31 140 ASP B O 1
ATOM 3166 N N . LEU B 1 141 ? -0.243 -18.531 -18.906 1 98.44 141 LEU B N 1
ATOM 3167 C CA . LEU B 1 141 ? 1.021 -19.156 -18.547 1 98.44 141 LEU B CA 1
ATOM 3168 C C . LEU B 1 141 ? 1.475 -20.125 -19.625 1 98.44 141 LEU B C 1
ATOM 3170 O O . LEU B 1 141 ? 0.651 -20.828 -20.234 1 98.44 141 LEU B O 1
ATOM 3174 N N . ARG B 1 142 ? 2.771 -20.156 -19.875 1 98.12 142 ARG B N 1
ATOM 3175 C CA . ARG B 1 142 ? 3.398 -21.172 -20.734 1 98.12 142 ARG B CA 1
ATOM 3176 C C . ARG B 1 142 ? 4.227 -22.141 -19.906 1 98.12 142 ARG B C 1
ATOM 3178 O O . ARG B 1 142 ? 5.012 -21.734 -19.047 1 98.12 142 ARG B O 1
ATOM 3185 N N . VAL B 1 143 ? 3.961 -23.391 -20.062 1 98.06 143 VAL B N 1
ATOM 3186 C CA . VAL B 1 143 ? 4.688 -24.438 -19.359 1 98.06 143 VAL B CA 1
ATOM 3187 C C . VAL B 1 143 ? 5.551 -25.219 -20.328 1 98.06 143 VAL B C 1
ATOM 3189 O O . VAL B 1 143 ? 5.031 -25.828 -21.281 1 98.06 143 VAL B O 1
ATOM 3192 N N . ILE B 1 144 ? 6.902 -25.266 -20.094 1 97.62 144 ILE B N 1
ATOM 3193 C CA . ILE B 1 144 ? 7.836 -25.906 -21.016 1 97.62 144 ILE B CA 1
ATOM 3194 C C . ILE B 1 144 ? 8.656 -26.953 -20.266 1 97.62 144 ILE B C 1
ATOM 3196 O O . ILE B 1 144 ? 9.789 -26.672 -19.844 1 97.62 144 ILE B O 1
ATOM 3200 N N . PRO B 1 145 ? 8.109 -28.141 -20.156 1 97.12 145 PRO B N 1
ATOM 3201 C CA . PRO B 1 145 ? 8.883 -29.219 -19.531 1 97.12 145 PRO B CA 1
ATOM 3202 C C . PRO B 1 145 ? 9.945 -29.797 -20.453 1 97.12 145 PRO B C 1
ATOM 3204 O O . PRO B 1 145 ? 9.727 -29.906 -21.672 1 97.12 145 PRO B O 1
ATOM 3207 N N . THR B 1 146 ? 11.141 -30.047 -19.953 1 95.5 146 THR B N 1
ATOM 3208 C CA . THR B 1 146 ? 12.195 -30.797 -20.625 1 95.5 146 THR B CA 1
ATOM 3209 C C . THR B 1 146 ? 12.672 -31.953 -19.766 1 95.5 146 THR B C 1
ATOM 3211 O O . THR B 1 146 ? 12.102 -32.219 -18.719 1 95.5 146 THR B O 1
ATOM 3214 N N . LYS B 1 147 ? 13.656 -32.719 -20.297 1 93 147 LYS B N 1
ATOM 3215 C CA . LYS B 1 147 ? 14.219 -33.844 -19.531 1 93 147 LYS B CA 1
ATOM 3216 C C . LYS B 1 147 ? 15.078 -33.344 -18.375 1 93 147 LYS B C 1
ATOM 3218 O O . LYS B 1 147 ? 15.336 -34.062 -17.406 1 93 147 LYS B O 1
ATOM 3223 N N . GLU B 1 148 ? 15.492 -32.031 -18.391 1 94.25 148 GLU B N 1
ATOM 3224 C CA . GLU B 1 148 ? 16.453 -31.531 -17.406 1 94.25 148 GLU B CA 1
ATOM 3225 C C . GLU B 1 148 ? 15.82 -30.453 -16.516 1 94.25 148 GLU B C 1
ATOM 3227 O O . GLU B 1 148 ? 16.312 -30.188 -15.422 1 94.25 148 GLU B O 1
ATOM 3232 N N . ASP B 1 149 ? 14.82 -29.797 -17.016 1 97.81 149 ASP B N 1
ATOM 3233 C CA . ASP B 1 149 ? 14.18 -28.734 -16.266 1 97.81 149 ASP B CA 1
ATOM 3234 C C . ASP B 1 149 ? 12.766 -28.484 -16.766 1 97.81 149 ASP B C 1
ATOM 3236 O O . ASP B 1 149 ? 12.281 -29.188 -17.656 1 97.81 149 ASP B O 1
ATOM 3240 N N . CYS B 1 150 ? 12.016 -27.641 -16.062 1 98.5 150 CYS B N 1
ATOM 3241 C CA . CYS B 1 150 ? 10.711 -27.141 -16.469 1 98.5 150 CYS B CA 1
ATOM 3242 C C . CYS B 1 150 ? 10.617 -25.625 -16.25 1 98.5 150 CYS B C 1
ATOM 3244 O O . CYS B 1 150 ? 10.914 -25.141 -15.164 1 98.5 150 CYS B O 1
ATOM 3246 N N . ILE B 1 151 ? 10.242 -24.906 -17.281 1 98.56 151 ILE B N 1
ATOM 3247 C CA . ILE B 1 151 ? 10.117 -23.469 -17.188 1 98.56 151 ILE B CA 1
ATOM 3248 C C . ILE B 1 151 ? 8.648 -23.062 -17.297 1 98.56 151 ILE B C 1
ATOM 3250 O O . ILE B 1 151 ? 7.934 -23.516 -18.188 1 98.56 151 ILE B O 1
ATOM 3254 N N . VAL B 1 152 ? 8.219 -22.266 -16.375 1 98.62 152 VAL B N 1
ATOM 3255 C CA . VAL B 1 152 ? 6.887 -21.672 -16.406 1 98.62 152 VAL B CA 1
ATOM 3256 C C . VAL B 1 152 ? 6.992 -20.156 -16.594 1 98.62 152 VAL B C 1
ATOM 3258 O O . VAL B 1 152 ? 7.668 -19.484 -15.82 1 98.62 152 VAL B O 1
ATOM 3261 N N . GLU B 1 153 ? 6.301 -19.703 -17.578 1 98.38 153 GLU B N 1
ATOM 3262 C CA . GLU B 1 153 ? 6.367 -18.281 -17.891 1 98.38 153 GLU B CA 1
ATOM 3263 C C . GLU B 1 153 ? 4.984 -17.641 -17.859 1 98.38 153 GLU B C 1
ATOM 3265 O O . GLU B 1 153 ? 4.055 -18.125 -18.516 1 98.38 153 GLU B O 1
ATOM 3270 N N . LEU B 1 154 ? 4.836 -16.547 -17.078 1 98.56 154 LEU B N 1
ATOM 3271 C CA . LEU B 1 154 ? 3.67 -15.672 -17.141 1 98.56 154 LEU B CA 1
ATOM 3272 C C . LEU B 1 154 ? 3.861 -14.594 -18.203 1 98.56 154 LEU B C 1
ATOM 3274 O O . LEU B 1 154 ? 4.746 -13.742 -18.078 1 98.56 154 LEU B O 1
ATOM 3278 N N . PHE B 1 155 ? 2.98 -14.633 -19.188 1 95.62 155 PHE B N 1
ATOM 3279 C CA . PHE B 1 155 ? 3.223 -13.672 -20.25 1 95.62 155 PHE B CA 1
ATOM 3280 C C . PHE B 1 155 ? 2.043 -12.719 -20.406 1 95.62 155 PHE B C 1
ATOM 3282 O O . PHE B 1 155 ? 2.117 -11.742 -21.156 1 95.62 155 PHE B O 1
ATOM 3289 N N . SER B 1 156 ? 0.953 -12.938 -19.719 1 96.94 156 SER B N 1
ATOM 3290 C CA . SER B 1 156 ? -0.177 -12.016 -19.656 1 96.94 156 SER B CA 1
ATOM 3291 C C . SER B 1 156 ? -0.907 -12.141 -18.328 1 96.94 156 SER B C 1
ATOM 3293 O O . SER B 1 156 ? -1.081 -13.242 -17.797 1 96.94 156 SER B O 1
ATOM 3295 N N . CYS B 1 157 ? -1.254 -11 -17.797 1 97.75 157 CYS B N 1
ATOM 3296 C CA . CYS B 1 157 ? -2.023 -10.938 -16.562 1 97.75 157 CYS B CA 1
ATOM 3297 C C . CYS B 1 157 ? -3.064 -9.828 -16.609 1 97.75 157 CYS B C 1
ATOM 3299 O O . CYS B 1 157 ? -2.725 -8.664 -16.844 1 97.75 157 CYS B O 1
ATOM 3301 N N . LYS B 1 158 ? -4.297 -10.219 -16.344 1 97.06 158 LYS B N 1
ATOM 3302 C CA . LYS B 1 158 ? -5.402 -9.266 -16.359 1 97.06 158 LYS B CA 1
ATOM 3303 C C . LYS B 1 158 ? -6.375 -9.531 -15.211 1 97.06 158 LYS B C 1
ATOM 3305 O O . LYS B 1 158 ? -6.438 -10.648 -14.688 1 97.06 158 LYS B O 1
ATOM 3310 N N . PHE B 1 159 ? -7.082 -8.484 -14.859 1 94.62 159 PHE B N 1
ATOM 3311 C CA . PHE B 1 159 ? -8.156 -8.633 -13.883 1 94.62 159 PHE B CA 1
ATOM 3312 C C . PHE B 1 159 ? -9.516 -8.641 -14.578 1 94.62 159 PHE B C 1
ATOM 3314 O O . PHE B 1 159 ? -9.797 -7.785 -15.414 1 94.62 159 PHE B O 1
ATOM 3321 N N . LYS B 1 160 ? -10.242 -9.656 -14.242 1 96.19 160 LYS B N 1
ATOM 3322 C CA . LYS B 1 160 ? -11.633 -9.719 -14.672 1 96.19 160 LYS B CA 1
ATOM 3323 C C . LYS B 1 160 ? -12.578 -9.25 -13.57 1 96.19 160 LYS B C 1
ATOM 3325 O O . LYS B 1 160 ? -12.414 -9.625 -12.406 1 96.19 160 LYS B O 1
ATOM 3330 N N . GLY B 1 161 ? -13.523 -8.383 -13.867 1 93 161 GLY B N 1
ATOM 3331 C CA . GLY B 1 161 ? -14.477 -7.84 -12.914 1 93 161 GLY B CA 1
ATOM 3332 C C . GLY B 1 161 ? -15.367 -6.766 -13.5 1 93 161 GLY B C 1
ATOM 3333 O O . GLY B 1 161 ? -15.797 -6.871 -14.656 1 93 161 GLY B O 1
ATOM 3334 N N . SER B 1 162 ? -15.773 -5.797 -12.594 1 89 162 SER B N 1
ATOM 3335 C CA . SER B 1 162 ? -16.562 -4.66 -13.062 1 89 162 SER B CA 1
ATOM 3336 C C . SER B 1 162 ? -15.797 -3.846 -14.094 1 89 162 SER B C 1
ATOM 3338 O O . SER B 1 162 ? -14.602 -4.051 -14.289 1 89 162 SER B O 1
ATOM 3340 N N . GLU B 1 163 ? -16.484 -2.949 -14.68 1 88.81 163 GLU B N 1
ATOM 3341 C CA . GLU B 1 163 ? -15.867 -2.086 -15.68 1 88.81 163 GLU B CA 1
ATOM 3342 C C . GLU B 1 163 ? -14.695 -1.303 -15.086 1 88.81 163 GLU B C 1
ATOM 3344 O O . GLU B 1 163 ? -13.641 -1.175 -15.711 1 88.81 163 GLU B O 1
ATOM 3349 N N . VAL B 1 164 ? -14.922 -0.866 -13.969 1 82.94 164 VAL B N 1
ATOM 3350 C CA . VAL B 1 164 ? -13.898 -0.078 -13.297 1 82.94 164 VAL B CA 1
ATOM 3351 C C . VAL B 1 164 ? -12.664 -0.939 -13.055 1 82.94 164 VAL B C 1
ATOM 3353 O O . VAL B 1 164 ? -11.531 -0.464 -13.195 1 82.94 164 VAL B O 1
ATOM 3356 N N . VAL B 1 165 ? -12.844 -2.111 -12.742 1 87.12 165 VAL B N 1
ATOM 3357 C CA . VAL B 1 165 ? -11.75 -3.047 -12.5 1 87.12 165 VAL B CA 1
ATOM 3358 C C . VAL B 1 165 ? -11.031 -3.342 -13.812 1 87.12 165 VAL B C 1
ATOM 3360 O O . VAL B 1 165 ? -9.797 -3.293 -13.875 1 87.12 165 VAL B O 1
ATOM 3363 N N . GLU B 1 166 ? -11.727 -3.582 -14.781 1 92.06 166 GLU B N 1
ATOM 3364 C CA . GLU B 1 166 ? -11.141 -3.99 -16.047 1 92.06 166 GLU B CA 1
ATOM 3365 C C . GLU B 1 166 ? -10.383 -2.836 -16.703 1 92.06 166 GLU B C 1
ATOM 3367 O O . GLU B 1 166 ? -9.414 -3.055 -17.438 1 92.06 166 GLU B O 1
ATOM 3372 N N . ARG B 1 167 ? -10.797 -1.664 -16.438 1 88.19 167 ARG B N 1
ATOM 3373 C CA . ARG B 1 167 ? -10.078 -0.504 -16.953 1 88.19 167 ARG B CA 1
ATOM 3374 C C . ARG B 1 167 ? -8.672 -0.427 -16.359 1 88.19 167 ARG B C 1
ATOM 3376 O O . ARG B 1 167 ? -7.758 0.11 -16.984 1 88.19 167 ARG B O 1
ATOM 3383 N N . GLN B 1 168 ? -8.516 -1 -15.242 1 88.38 168 GLN B N 1
ATOM 3384 C CA . GLN B 1 168 ? -7.199 -0.979 -14.609 1 88.38 168 GLN B CA 1
ATOM 3385 C C . GLN B 1 168 ? -6.188 -1.794 -15.414 1 88.38 168 GLN B C 1
ATOM 3387 O O . GLN B 1 168 ? -4.98 -1.589 -15.289 1 88.38 168 GLN B O 1
ATOM 3392 N N . ASN B 1 169 ? -6.656 -2.658 -16.156 1 94.12 169 ASN B N 1
ATOM 3393 C CA . ASN B 1 169 ? -5.773 -3.521 -16.922 1 94.12 169 ASN B CA 1
ATOM 3394 C C . ASN B 1 169 ? -4.895 -2.715 -17.875 1 94.12 169 ASN B C 1
ATOM 3396 O O . ASN B 1 169 ? -3.834 -3.184 -18.297 1 94.12 169 ASN B O 1
ATOM 3400 N N . ASP B 1 170 ? -5.301 -1.554 -18.188 1 92.56 170 ASP B N 1
ATOM 3401 C CA . ASP B 1 170 ? -4.531 -0.696 -19.094 1 92.56 170 ASP B CA 1
ATOM 3402 C C . ASP B 1 170 ? -3.395 -0.003 -18.344 1 92.56 170 ASP B C 1
ATOM 3404 O O . ASP B 1 170 ? -2.527 0.617 -18.953 1 92.56 170 ASP B O 1
ATOM 3408 N N . HIS B 1 171 ? -3.387 -0.198 -17.031 1 91.25 171 HIS B N 1
ATOM 3409 C CA . HIS B 1 171 ? -2.469 0.61 -16.234 1 91.25 171 HIS B CA 1
ATOM 3410 C C . HIS B 1 171 ? -1.47 -0.266 -15.484 1 91.25 171 HIS B C 1
ATOM 3412 O O . HIS B 1 171 ? -0.757 0.214 -14.602 1 91.25 171 HIS B O 1
ATOM 3418 N N . PHE B 1 172 ? -1.463 -1.499 -15.852 1 94.06 172 PHE B N 1
ATOM 3419 C CA . PHE B 1 172 ? -0.431 -2.322 -15.234 1 94.06 172 PHE B CA 1
ATOM 3420 C C . PHE B 1 172 ? -0.105 -3.529 -16.109 1 94.06 172 PHE B C 1
ATOM 3422 O O . PHE B 1 172 ? -0.86 -3.861 -17.016 1 94.06 172 PHE B O 1
ATOM 3429 N N . SER B 1 173 ? 1.041 -4.168 -15.789 1 96.44 173 SER B N 1
ATOM 3430 C CA . SER B 1 173 ? 1.451 -5.43 -16.391 1 96.44 173 SER B CA 1
ATOM 3431 C C . SER B 1 173 ? 2.328 -6.242 -15.445 1 96.44 173 SER B C 1
ATOM 3433 O O . SER B 1 173 ? 2.922 -5.688 -14.516 1 96.44 173 SER B O 1
ATOM 3435 N N . ALA B 1 174 ? 2.297 -7.52 -15.711 1 97.62 174 ALA B N 1
ATOM 3436 C CA . ALA B 1 174 ? 3.102 -8.422 -14.898 1 97.62 174 ALA B CA 1
ATOM 3437 C C . ALA B 1 174 ? 3.76 -9.5 -15.758 1 97.62 174 ALA B C 1
ATOM 3439 O O . ALA B 1 174 ? 3.16 -9.992 -16.719 1 97.62 174 ALA B O 1
ATOM 3440 N N . THR B 1 175 ? 4.992 -9.828 -15.43 1 98.06 175 THR B N 1
ATOM 3441 C CA . THR B 1 175 ? 5.703 -10.961 -16.016 1 98.06 175 THR B CA 1
ATOM 3442 C C . THR B 1 175 ? 6.367 -11.805 -14.922 1 98.06 175 THR B C 1
ATOM 3444 O O . THR B 1 175 ? 6.719 -11.289 -13.859 1 98.06 175 THR B O 1
ATOM 3447 N N . MET B 1 176 ? 6.5 -13.055 -15.203 1 98.62 176 MET B N 1
ATOM 3448 C CA . MET B 1 176 ? 7.117 -13.953 -14.234 1 98.62 176 MET B CA 1
ATOM 3449 C C . MET B 1 176 ? 7.781 -15.133 -14.93 1 98.62 176 MET B C 1
ATOM 3451 O O . MET B 1 176 ? 7.277 -15.625 -15.945 1 98.62 176 MET B O 1
ATOM 3455 N N . ILE B 1 177 ? 8.914 -15.562 -14.352 1 98.75 177 ILE B N 1
ATOM 3456 C CA . ILE B 1 177 ? 9.562 -16.812 -14.758 1 98.75 177 ILE B CA 1
ATOM 3457 C C . ILE B 1 177 ? 9.781 -17.703 -13.531 1 98.75 177 ILE B C 1
ATOM 3459 O O . ILE B 1 177 ? 10.305 -17.25 -12.516 1 98.75 177 ILE B O 1
ATOM 3463 N N . ASN B 1 178 ? 9.297 -18.828 -13.594 1 98.69 178 ASN B N 1
ATOM 3464 C CA . ASN B 1 178 ? 9.578 -19.891 -12.625 1 98.69 178 ASN B CA 1
ATOM 3465 C C . ASN B 1 178 ? 10.414 -21 -13.242 1 98.69 178 ASN B C 1
ATOM 3467 O O . ASN B 1 178 ? 9.938 -21.734 -14.109 1 98.69 178 ASN B O 1
ATOM 3471 N N . HIS B 1 179 ? 11.625 -21.109 -12.836 1 98.88 179 HIS B N 1
ATOM 3472 C CA . HIS B 1 179 ? 12.531 -22.156 -13.312 1 98.88 179 HIS B CA 1
ATOM 3473 C C . HIS B 1 179 ? 12.609 -23.312 -12.328 1 98.88 179 HIS B C 1
ATOM 3475 O O . HIS B 1 179 ? 13.164 -23.172 -11.234 1 98.88 179 HIS B O 1
ATOM 3481 N N . ILE B 1 180 ? 12.109 -24.453 -12.703 1 98.62 180 ILE B N 1
ATOM 3482 C CA . ILE B 1 180 ? 12.078 -25.656 -11.867 1 98.62 180 ILE B CA 1
ATOM 3483 C C . ILE B 1 180 ? 13.203 -26.594 -12.289 1 98.62 180 ILE B C 1
ATOM 3485 O O . ILE B 1 180 ? 13.297 -26.984 -13.453 1 98.62 180 ILE B O 1
ATOM 3489 N N . THR B 1 181 ? 14.031 -26.922 -11.383 1 98.19 181 THR B N 1
ATOM 3490 C CA . THR B 1 181 ? 15.133 -27.859 -11.609 1 98.19 181 THR B CA 1
ATOM 3491 C C . THR B 1 181 ? 15.164 -28.922 -10.516 1 98.19 181 THR B C 1
ATOM 3493 O O . THR B 1 181 ? 14.484 -28.812 -9.5 1 98.19 181 THR B O 1
ATOM 3496 N N . TRP B 1 182 ? 15.836 -30.047 -10.797 1 97.12 182 TRP B N 1
ATOM 3497 C CA . TRP B 1 182 ? 15.969 -31.125 -9.836 1 97.12 182 TRP B CA 1
ATOM 3498 C C . TRP B 1 182 ? 17.328 -31.828 -9.969 1 97.12 182 TRP B C 1
ATOM 3500 O O . TRP B 1 182 ? 18 -31.656 -10.984 1 97.12 182 TRP B O 1
ATOM 3510 N N . ASP B 1 183 ? 17.766 -32.406 -8.922 1 94.19 183 ASP B N 1
ATOM 3511 C CA . ASP B 1 183 ? 18.906 -33.312 -8.922 1 94.19 183 ASP B CA 1
ATOM 3512 C C . ASP B 1 183 ? 18.578 -34.625 -8.211 1 94.19 183 ASP B C 1
ATOM 3514 O O . ASP B 1 183 ? 18.438 -34.656 -6.988 1 94.19 183 ASP B O 1
ATOM 3518 N N . THR B 1 184 ? 18.469 -35.688 -8.992 1 89.62 184 THR B N 1
ATOM 3519 C CA . THR B 1 184 ? 18.062 -36.969 -8.438 1 89.62 184 THR B CA 1
ATOM 3520 C C . THR B 1 184 ? 19.281 -37.875 -8.234 1 89.62 184 THR B C 1
ATOM 3522 O O . THR B 1 184 ? 19.156 -39 -7.73 1 89.62 184 THR B O 1
ATOM 3525 N N . ASN B 1 185 ? 20.438 -37.5 -8.633 1 85.38 185 ASN B N 1
ATOM 3526 C CA . ASN B 1 185 ? 21.625 -38.375 -8.609 1 85.38 185 ASN B CA 1
ATOM 3527 C C . ASN B 1 185 ? 22.453 -38.125 -7.348 1 85.38 185 ASN B C 1
ATOM 3529 O O . ASN B 1 185 ? 23.5 -38.75 -7.172 1 85.38 185 ASN B O 1
ATOM 3533 N N . MET B 1 186 ? 21.984 -37.344 -6.559 1 83.81 186 MET B N 1
ATOM 3534 C CA . MET B 1 186 ? 22.719 -37.031 -5.328 1 83.81 186 MET B CA 1
ATOM 3535 C C . MET B 1 186 ? 22.172 -37.875 -4.168 1 83.81 186 MET B C 1
ATOM 3537 O O . MET B 1 186 ? 21.125 -38.5 -4.293 1 83.81 186 MET B O 1
ATOM 3541 N N . SER B 1 187 ? 22.875 -37.938 -3.139 1 85.69 187 SER B N 1
ATOM 3542 C CA . SER B 1 187 ? 22.484 -38.688 -1.941 1 85.69 187 SER B CA 1
ATOM 3543 C C . SER B 1 187 ? 21.141 -38.188 -1.409 1 85.69 187 SER B C 1
ATOM 3545 O O . SER B 1 187 ? 20.312 -39 -0.983 1 85.69 187 SER B O 1
ATOM 3547 N N . GLU B 1 188 ? 20.953 -36.875 -1.513 1 91 188 GLU B N 1
ATOM 3548 C CA . GLU B 1 188 ? 19.672 -36.312 -1.12 1 91 188 GLU B CA 1
ATOM 3549 C C . GLU B 1 188 ? 19.031 -35.562 -2.285 1 91 188 GLU B C 1
ATOM 3551 O O . GLU B 1 188 ? 19.234 -34.344 -2.453 1 91 188 GLU B O 1
ATOM 3556 N N . PRO B 1 189 ? 18.25 -36.344 -3.025 1 92.94 189 PRO B N 1
ATOM 3557 C CA . PRO B 1 189 ? 17.609 -35.719 -4.184 1 92.94 189 PRO B CA 1
ATOM 3558 C C . PRO B 1 189 ? 16.75 -34.531 -3.799 1 92.94 189 PRO B C 1
ATOM 3560 O O . PRO B 1 189 ? 16.156 -34.5 -2.713 1 92.94 189 PRO B O 1
ATOM 3563 N N . PHE B 1 190 ? 16.688 -33.531 -4.699 1 96.62 190 PHE B N 1
ATOM 3564 C CA . PHE B 1 190 ? 15.898 -32.344 -4.359 1 96.62 190 PHE B CA 1
ATOM 3565 C C . PHE B 1 190 ? 15.234 -31.766 -5.598 1 96.62 190 PHE B C 1
ATOM 3567 O O . PHE B 1 190 ? 15.625 -32.094 -6.723 1 96.62 190 PHE B O 1
ATOM 3574 N N . LEU B 1 191 ? 14.172 -31.078 -5.391 1 97.62 191 LEU B N 1
ATOM 3575 C CA . LEU B 1 191 ? 13.5 -30.203 -6.34 1 97.62 191 LEU B CA 1
ATOM 3576 C C . LEU B 1 191 ? 13.703 -28.734 -5.969 1 97.62 191 LEU B C 1
ATOM 3578 O O . LEU B 1 191 ? 13.633 -28.375 -4.789 1 97.62 191 LEU B O 1
ATOM 3582 N N . GLU B 1 192 ? 14.07 -27.922 -6.992 1 98.06 192 GLU B N 1
ATOM 3583 C CA . GLU B 1 192 ? 14.344 -26.516 -6.742 1 98.06 192 GLU B CA 1
ATOM 3584 C C . GLU B 1 192 ? 13.547 -25.625 -7.688 1 98.06 192 GLU B C 1
ATOM 3586 O O . GLU B 1 192 ? 13.406 -25.922 -8.875 1 98.06 192 GLU B O 1
ATOM 3591 N N . VAL B 1 193 ? 13.023 -24.547 -7.164 1 98.62 193 VAL B N 1
ATOM 3592 C CA . VAL B 1 193 ? 12.352 -23.562 -7.992 1 98.62 193 VAL B CA 1
ATOM 3593 C C . VAL B 1 193 ? 13.031 -22.203 -7.832 1 98.62 193 VAL B C 1
ATOM 3595 O O . VAL B 1 193 ? 13.5 -21.859 -6.742 1 98.62 193 VAL B O 1
ATOM 3598 N N . ASP B 1 194 ? 13.148 -21.484 -8.852 1 98.75 194 ASP B N 1
ATOM 3599 C CA . ASP B 1 194 ? 13.625 -20.109 -8.906 1 98.75 194 ASP B CA 1
ATOM 3600 C C . ASP B 1 194 ? 12.602 -19.188 -9.578 1 98.75 194 ASP B C 1
ATOM 3602 O O . ASP B 1 194 ? 12.484 -19.172 -10.805 1 98.75 194 ASP B O 1
ATOM 3606 N N . VAL B 1 195 ? 11.953 -18.422 -8.742 1 98.75 195 VAL B N 1
ATOM 3607 C CA . VAL B 1 195 ? 10.859 -17.594 -9.234 1 98.75 195 VAL B CA 1
ATOM 3608 C C . VAL B 1 195 ? 11.305 -16.141 -9.281 1 98.75 195 VAL B C 1
ATOM 3610 O O . VAL B 1 195 ? 11.875 -15.617 -8.32 1 98.75 195 VAL B O 1
ATOM 3613 N N . LYS B 1 196 ? 11.086 -15.477 -10.359 1 98.75 196 LYS B N 1
ATOM 3614 C CA . LYS B 1 196 ? 11.297 -14.047 -10.547 1 98.75 196 LYS B CA 1
ATOM 3615 C C . LYS B 1 196 ? 10.039 -13.367 -11.07 1 98.75 196 LYS B C 1
ATOM 3617 O O . LYS B 1 196 ? 9.531 -13.727 -12.133 1 98.75 196 LYS B O 1
ATOM 3622 N N . LEU B 1 197 ? 9.578 -12.398 -10.367 1 98.56 197 LEU B N 1
ATOM 3623 C CA . LEU B 1 197 ? 8.344 -11.695 -10.688 1 98.56 197 LEU B CA 1
ATOM 3624 C C . LEU B 1 197 ? 8.609 -10.211 -10.906 1 98.56 197 LEU B C 1
ATOM 3626 O O . LEU B 1 197 ? 9.297 -9.57 -10.109 1 98.56 197 LEU B O 1
ATOM 3630 N N . ASN B 1 198 ? 8.109 -9.68 -12 1 98.38 198 ASN B N 1
ATOM 3631 C CA . ASN B 1 198 ? 8.18 -8.258 -12.32 1 98.38 198 ASN B CA 1
ATOM 3632 C C . ASN B 1 198 ? 6.793 -7.664 -12.531 1 98.38 198 ASN B C 1
ATOM 3634 O O . ASN B 1 198 ? 5.957 -8.25 -13.219 1 98.38 198 ASN B O 1
ATOM 3638 N N . LEU B 1 199 ? 6.57 -6.527 -11.922 1 97.56 199 LEU B N 1
ATOM 3639 C CA . LEU B 1 199 ? 5.312 -5.801 -12.094 1 97.56 199 LEU B CA 1
ATOM 3640 C C . LEU B 1 199 ? 5.574 -4.352 -12.484 1 97.56 199 LEU B C 1
ATOM 3642 O O . LEU B 1 199 ? 6.48 -3.711 -11.945 1 97.56 199 LEU B O 1
ATOM 3646 N N . CYS B 1 200 ? 4.812 -3.906 -13.43 1 97.06 200 CYS B N 1
ATOM 3647 C CA . CYS B 1 200 ? 4.832 -2.502 -13.82 1 97.06 200 CYS B CA 1
ATOM 3648 C C . CYS B 1 200 ? 3.482 -1.845 -13.562 1 97.06 200 CYS B C 1
ATOM 3650 O O . CYS B 1 200 ? 2.451 -2.332 -14.031 1 97.06 200 CYS B O 1
ATOM 3652 N N . LEU B 1 201 ? 3.506 -0.696 -12.836 1 95.44 201 LEU B N 1
ATOM 3653 C CA . LEU B 1 201 ? 2.283 0.009 -12.469 1 95.44 201 LEU B CA 1
ATOM 3654 C C . LEU B 1 201 ? 2.34 1.466 -12.922 1 95.44 201 LEU B C 1
ATOM 3656 O O . LEU B 1 201 ? 3.336 2.154 -12.68 1 95.44 201 LEU B O 1
ATOM 3660 N N . GLU B 1 202 ? 1.31 1.806 -13.539 1 93.38 202 GLU B N 1
ATOM 3661 C CA . GLU B 1 202 ? 1.162 3.232 -13.812 1 93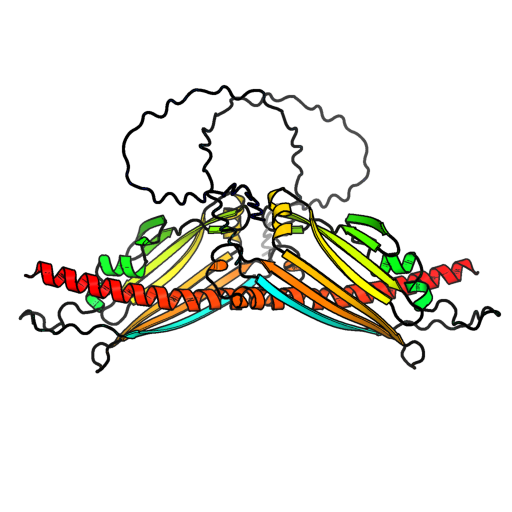.38 202 GLU B CA 1
ATOM 3662 C C . GLU B 1 202 ? 0.583 3.969 -12.609 1 93.38 202 GLU B C 1
ATOM 3664 O O . GLU B 1 202 ? -0.391 3.512 -12.008 1 93.38 202 GLU B O 1
ATOM 3669 N N . ILE B 1 203 ? 1.228 5.016 -12.266 1 89.81 203 ILE B N 1
ATOM 3670 C CA . ILE B 1 203 ? 0.75 5.844 -11.164 1 89.81 203 ILE B CA 1
ATOM 3671 C C . ILE B 1 203 ? -0.081 7.004 -11.711 1 89.81 203 ILE B C 1
ATOM 3673 O O . ILE B 1 203 ? 0.452 7.906 -12.359 1 89.81 203 ILE B O 1
ATOM 3677 N N . TYR B 1 204 ? -1.339 7.004 -11.312 1 83 204 TYR B N 1
ATOM 3678 C CA . TYR B 1 204 ? -2.168 8.023 -11.945 1 83 204 TYR B CA 1
ATOM 3679 C C . TYR B 1 204 ? -3.209 8.562 -10.977 1 83 204 TYR B C 1
ATOM 3681 O O . TYR B 1 204 ? -4.117 9.297 -11.367 1 83 204 TYR B O 1
ATOM 3689 N N . THR B 1 205 ? -3.045 8.125 -9.758 1 78.69 205 THR B N 1
ATOM 3690 C CA . THR B 1 205 ? -4.008 8.57 -8.758 1 78.69 205 THR B CA 1
ATOM 3691 C C . THR B 1 205 ? -3.328 9.453 -7.719 1 78.69 205 THR B C 1
ATOM 3693 O O . THR B 1 205 ? -2.186 9.203 -7.332 1 78.69 205 THR B O 1
ATOM 3696 N N . ARG B 1 206 ? -4.047 10.461 -7.305 1 79.44 206 ARG B N 1
ATOM 3697 C CA . ARG B 1 206 ? -3.596 11.234 -6.152 1 79.44 206 ARG B CA 1
ATOM 3698 C C . ARG B 1 206 ? -3.781 10.461 -4.859 1 79.44 206 ARG B C 1
ATOM 3700 O O . ARG B 1 206 ? -4.738 9.695 -4.719 1 79.44 206 ARG B O 1
ATOM 3707 N N . PRO B 1 207 ? -2.971 10.594 -3.861 1 78.31 207 PRO B N 1
ATOM 3708 C CA . PRO B 1 207 ? -1.854 11.547 -3.838 1 78.31 207 PRO B CA 1
ATOM 3709 C C . PRO B 1 207 ? -0.581 10.969 -4.457 1 78.31 207 PRO B C 1
ATOM 3711 O O . PRO B 1 207 ? 0.472 11.617 -4.418 1 78.31 207 PRO B O 1
ATOM 3714 N N . PHE B 1 208 ? -0.608 9.812 -5.074 1 85.44 208 PHE B N 1
ATOM 3715 C CA . PHE B 1 208 ? 0.597 9.086 -5.461 1 85.44 208 PHE B CA 1
ATOM 3716 C C . PHE B 1 208 ? 1.295 9.773 -6.625 1 85.44 208 PHE B C 1
ATOM 3718 O O . PHE B 1 208 ? 2.514 9.672 -6.773 1 85.44 208 PHE B O 1
ATOM 3725 N N . ILE B 1 209 ? 0.508 10.516 -7.355 1 85.38 209 ILE B N 1
ATOM 3726 C CA . ILE B 1 209 ? 1.106 11.203 -8.492 1 85.38 209 ILE B CA 1
ATOM 3727 C C . ILE B 1 209 ? 2.049 12.297 -8 1 85.38 209 ILE B C 1
ATOM 3729 O O . ILE B 1 209 ? 2.92 12.758 -8.742 1 85.38 209 ILE B O 1
ATOM 3733 N N . LEU B 1 210 ? 1.77 12.75 -6.801 1 82.88 210 LEU B N 1
ATOM 3734 C CA . LEU B 1 210 ? 2.553 13.859 -6.258 1 82.88 210 LEU B CA 1
ATOM 3735 C C . LEU B 1 210 ? 3.828 13.344 -5.598 1 82.88 210 LEU B C 1
ATOM 3737 O O . LEU B 1 210 ? 4.703 14.133 -5.23 1 82.88 210 LEU B O 1
ATOM 3741 N N . LEU B 1 211 ? 3.992 12.055 -5.461 1 87.81 211 LEU B N 1
ATOM 3742 C CA . LEU B 1 211 ? 5.129 11.43 -4.785 1 87.81 211 LEU B CA 1
ATOM 3743 C C . LEU B 1 211 ? 6.098 10.828 -5.797 1 87.81 211 LEU B C 1
ATOM 3745 O O . LEU B 1 211 ? 5.719 10.547 -6.938 1 87.81 211 LEU B O 1
ATOM 3749 N N . PRO B 1 212 ? 7.387 10.727 -5.391 1 90.44 212 PRO B N 1
ATOM 3750 C CA . PRO B 1 212 ? 8.289 9.969 -6.262 1 90.44 212 PRO B CA 1
ATOM 3751 C C . PRO B 1 212 ? 7.844 8.523 -6.457 1 90.44 212 PRO B C 1
ATOM 3753 O O . PRO B 1 212 ? 7.117 7.98 -5.625 1 90.44 212 PRO B O 1
ATOM 3756 N N . THR B 1 213 ? 8.242 7.93 -7.52 1 92.81 213 THR B N 1
ATOM 3757 C CA . THR B 1 213 ? 7.844 6.559 -7.816 1 92.81 213 THR B CA 1
ATOM 3758 C C . THR B 1 213 ? 8.289 5.613 -6.703 1 92.81 213 THR B C 1
ATOM 3760 O O . THR B 1 213 ? 7.641 4.598 -6.445 1 92.81 213 THR B O 1
ATOM 3763 N N . SER B 1 214 ? 9.359 6 -6.078 1 91.75 214 SER B N 1
ATOM 3764 C CA . SER B 1 214 ? 9.898 5.164 -5.016 1 91.75 214 SER B CA 1
ATOM 3765 C C . SER B 1 214 ? 8.898 5 -3.877 1 91.75 214 SER B C 1
ATOM 3767 O O . SER B 1 214 ? 8.93 3.998 -3.156 1 91.75 214 SER B O 1
ATOM 3769 N N . ALA B 1 215 ? 8.055 5.938 -3.752 1 89.88 215 ALA B N 1
ATOM 3770 C CA . ALA B 1 215 ? 7.039 5.875 -2.705 1 89.88 215 ALA B CA 1
ATOM 3771 C C . ALA B 1 215 ? 6.012 4.781 -2.998 1 89.88 215 ALA B C 1
ATOM 3773 O O . ALA B 1 215 ? 5.301 4.332 -2.096 1 89.88 215 ALA B O 1
ATOM 3774 N N . VAL B 1 216 ? 5.949 4.371 -4.199 1 90.19 216 VAL B N 1
ATOM 3775 C CA . VAL B 1 216 ? 5.078 3.262 -4.586 1 90.19 216 VAL B CA 1
ATOM 3776 C C . VAL B 1 216 ? 5.898 1.98 -4.711 1 90.19 216 VAL B C 1
ATOM 3778 O O . VAL B 1 216 ? 5.48 0.92 -4.238 1 90.19 216 VAL B O 1
ATOM 3781 N N . GLU B 1 217 ? 7.059 2.131 -5.234 1 95 217 GLU B N 1
ATOM 3782 C CA . GLU B 1 217 ? 7.914 0.972 -5.473 1 95 217 GLU B CA 1
ATOM 3783 C C . GLU B 1 217 ? 8.375 0.345 -4.16 1 95 217 GLU B C 1
ATOM 3785 O O . GLU B 1 217 ? 8.367 -0.879 -4.016 1 95 217 GLU B O 1
ATOM 3790 N N . GLY B 1 218 ? 8.75 1.195 -3.266 1 93.12 218 GLY B N 1
ATOM 3791 C CA . GLY B 1 218 ? 9.203 0.685 -1.983 1 93.12 218 GLY B CA 1
ATOM 3792 C C . GLY B 1 218 ? 8.195 -0.213 -1.301 1 93.12 218 GLY B C 1
ATOM 3793 O O . GLY B 1 218 ? 8.43 -1.413 -1.141 1 93.12 218 GLY B O 1
ATOM 3794 N N . PRO B 1 219 ? 7.023 0.357 -0.933 1 91.12 219 PRO B N 1
ATOM 3795 C CA . PRO B 1 219 ? 5.969 -0.446 -0.307 1 91.12 219 PRO B CA 1
ATOM 3796 C C . PRO B 1 219 ? 5.543 -1.633 -1.169 1 91.12 219 PRO B C 1
ATOM 3798 O O . PRO B 1 219 ? 5.301 -2.725 -0.646 1 91.12 219 PRO B O 1
ATOM 3801 N N . GLY B 1 220 ? 5.406 -1.433 -2.416 1 93.62 220 GLY B N 1
ATOM 3802 C CA . GLY B 1 220 ? 5.023 -2.508 -3.318 1 93.62 220 GLY B CA 1
ATOM 3803 C C . GLY B 1 220 ? 5.992 -3.672 -3.307 1 93.62 220 GLY B C 1
ATOM 3804 O O . GLY B 1 220 ? 5.578 -4.832 -3.25 1 93.62 220 GLY B O 1
ATOM 3805 N N . ASN B 1 221 ? 7.285 -3.373 -3.369 1 95.62 221 ASN B N 1
ATOM 3806 C CA . ASN B 1 221 ? 8.312 -4.41 -3.354 1 95.62 221 ASN B CA 1
ATOM 3807 C C . ASN B 1 221 ? 8.25 -5.242 -2.078 1 95.62 221 ASN B C 1
ATOM 3809 O O . ASN B 1 221 ? 8.367 -6.469 -2.125 1 95.62 221 ASN B O 1
ATOM 3813 N N . ILE B 1 222 ? 8.055 -4.574 -1.002 1 93 222 ILE B N 1
ATOM 3814 C CA . ILE B 1 222 ? 7.957 -5.281 0.272 1 93 222 ILE B CA 1
ATOM 3815 C C . ILE B 1 222 ? 6.75 -6.215 0.254 1 93 222 ILE B C 1
ATOM 3817 O O . ILE B 1 222 ? 6.844 -7.367 0.687 1 93 222 ILE B O 1
ATOM 3821 N N . MET B 1 223 ? 5.688 -5.73 -0.244 1 91.56 223 MET B N 1
ATOM 3822 C CA . MET B 1 223 ? 4.445 -6.496 -0.25 1 91.56 223 MET B CA 1
ATOM 3823 C C . MET B 1 223 ? 4.57 -7.73 -1.141 1 91.56 223 MET B C 1
ATOM 3825 O O . MET B 1 223 ? 4.25 -8.844 -0.717 1 91.56 223 MET B O 1
ATOM 3829 N N . ILE B 1 224 ? 5.027 -7.59 -2.354 1 95.38 224 ILE B N 1
ATOM 3830 C CA . ILE B 1 224 ? 5.062 -8.711 -3.281 1 95.38 224 ILE B CA 1
ATOM 3831 C C . ILE B 1 224 ? 6.129 -9.719 -2.838 1 95.38 224 ILE B C 1
ATOM 3833 O O . ILE B 1 224 ? 5.969 -10.922 -3.025 1 95.38 224 ILE B O 1
ATOM 3837 N N . GLN B 1 225 ? 7.188 -9.219 -2.271 1 96.31 225 GLN B N 1
ATOM 3838 C CA . GLN B 1 225 ? 8.195 -10.125 -1.733 1 96.31 225 GLN B CA 1
ATOM 3839 C C . GLN B 1 225 ? 7.613 -10.992 -0.617 1 96.31 225 GLN B C 1
ATOM 3841 O O . GLN B 1 225 ? 7.883 -12.188 -0.552 1 96.31 225 GLN B O 1
ATOM 3846 N N . ALA B 1 226 ? 6.828 -10.328 0.207 1 92.62 226 ALA B N 1
ATOM 3847 C CA . ALA B 1 226 ? 6.195 -11.078 1.289 1 92.62 226 ALA B CA 1
ATOM 3848 C C . ALA B 1 226 ? 5.273 -12.164 0.738 1 92.62 226 ALA B C 1
ATOM 3850 O O . ALA B 1 226 ? 5.219 -13.273 1.277 1 92.62 226 ALA B O 1
ATOM 3851 N N . LEU B 1 227 ? 4.594 -11.875 -0.254 1 92.25 227 LEU B N 1
ATOM 3852 C CA . LEU B 1 227 ? 3.699 -12.844 -0.883 1 92.25 227 LEU B CA 1
ATOM 3853 C C . LEU B 1 227 ? 4.488 -14.008 -1.466 1 92.25 227 LEU B C 1
ATOM 3855 O O . LEU B 1 227 ? 4.145 -15.172 -1.239 1 92.25 227 LEU B O 1
ATOM 3859 N N . LEU B 1 228 ? 5.574 -13.688 -2.172 1 96.5 228 LEU B N 1
ATOM 3860 C CA . LEU B 1 228 ? 6.387 -14.742 -2.768 1 96.5 228 LEU B CA 1
ATOM 3861 C C . LEU B 1 228 ? 7.012 -15.617 -1.688 1 96.5 228 LEU B C 1
ATOM 3863 O O . LEU B 1 228 ? 7.094 -16.844 -1.847 1 96.5 228 LEU B O 1
ATOM 3867 N N . ASP B 1 229 ? 7.406 -14.984 -0.639 1 95.12 229 ASP B N 1
ATOM 3868 C CA . ASP B 1 229 ? 8.039 -15.711 0.455 1 95.12 229 ASP B CA 1
ATOM 3869 C C . ASP B 1 229 ? 7.07 -16.719 1.071 1 95.12 229 ASP B C 1
ATOM 3871 O O . ASP B 1 229 ? 7.488 -17.766 1.585 1 95.12 229 ASP B O 1
ATOM 3875 N N . ARG B 1 230 ? 5.867 -16.422 0.983 1 91.94 230 ARG B N 1
ATOM 3876 C CA . ARG B 1 230 ? 4.863 -17.297 1.581 1 91.94 230 ARG B CA 1
ATOM 3877 C C . ARG B 1 230 ? 4.352 -18.312 0.568 1 91.94 230 ARG B C 1
ATOM 3879 O O . ARG B 1 230 ? 4.246 -19.5 0.875 1 91.94 230 ARG B O 1
ATOM 3886 N N . LEU B 1 231 ? 4.121 -17.891 -0.602 1 93.06 231 LEU B N 1
ATOM 3887 C CA . LEU B 1 231 ? 3.398 -18.703 -1.574 1 93.06 231 LEU B CA 1
ATOM 3888 C C . LEU B 1 231 ? 4.332 -19.719 -2.238 1 93.06 231 LEU B C 1
ATOM 3890 O O . LEU B 1 231 ? 3.928 -20.844 -2.521 1 93.06 231 LEU B O 1
ATOM 3894 N N . VAL B 1 232 ? 5.562 -19.375 -2.496 1 96.81 232 VAL B N 1
ATOM 3895 C CA . VAL B 1 232 ? 6.473 -20.234 -3.262 1 96.81 232 VAL B CA 1
ATOM 3896 C C . VAL B 1 232 ? 6.73 -21.531 -2.5 1 96.81 232 VAL B C 1
ATOM 3898 O O . VAL B 1 232 ? 6.586 -22.625 -3.053 1 96.81 232 VAL B O 1
ATOM 3901 N N . PRO B 1 233 ? 7.105 -21.453 -1.197 1 96.44 233 PRO B N 1
ATOM 3902 C CA . PRO B 1 233 ? 7.305 -22.703 -0.473 1 96.44 233 PRO B CA 1
ATOM 3903 C C . PRO B 1 233 ? 6.051 -23.578 -0.448 1 96.44 233 PRO B C 1
ATOM 3905 O O . PRO B 1 233 ? 6.145 -24.812 -0.559 1 96.44 233 PRO B O 1
ATOM 3908 N N . LEU B 1 234 ? 4.902 -23 -0.298 1 94.25 234 LEU B N 1
ATOM 3909 C CA . LEU B 1 234 ? 3.646 -23.734 -0.248 1 94.25 234 LEU B CA 1
ATOM 3910 C C . LEU B 1 234 ? 3.383 -24.453 -1.568 1 94.25 234 LEU B C 1
ATOM 3912 O O . LEU B 1 234 ? 2.994 -25.625 -1.577 1 94.25 234 LEU B O 1
ATOM 3916 N N . LEU B 1 235 ? 3.58 -23.734 -2.613 1 95.62 235 LEU B N 1
ATOM 3917 C CA . LEU B 1 235 ? 3.326 -24.312 -3.93 1 95.62 235 LEU B CA 1
ATOM 3918 C C . LEU B 1 235 ? 4.309 -25.438 -4.23 1 95.62 235 LEU B C 1
ATOM 3920 O O . LEU B 1 235 ? 3.936 -26.453 -4.836 1 95.62 235 LEU B O 1
ATOM 3924 N N . LEU B 1 236 ? 5.578 -25.266 -3.832 1 97.81 236 LEU B N 1
ATOM 3925 C CA . LEU B 1 236 ? 6.594 -26.297 -4.055 1 97.81 236 LEU B CA 1
ATOM 3926 C C . LEU B 1 236 ? 6.293 -27.547 -3.244 1 97.81 236 LEU B C 1
ATOM 3928 O O . LEU B 1 236 ? 6.441 -28.672 -3.742 1 97.81 236 LEU B O 1
ATOM 3932 N N . GLN B 1 237 ? 5.898 -27.359 -2.043 1 97 237 GLN B N 1
ATOM 3933 C CA . GLN B 1 237 ? 5.523 -28.5 -1.204 1 97 237 GLN B CA 1
ATOM 3934 C C . GLN B 1 237 ? 4.34 -29.25 -1.802 1 97 237 GLN B C 1
ATOM 3936 O O . GLN B 1 237 ? 4.324 -30.484 -1.805 1 97 237 GLN B O 1
ATOM 3941 N N . GLN B 1 238 ? 3.412 -28.516 -2.23 1 96.62 238 GLN B N 1
ATOM 3942 C CA . GLN B 1 238 ? 2.254 -29.125 -2.871 1 96.62 238 GLN B CA 1
ATOM 3943 C C . GLN B 1 238 ? 2.666 -29.906 -4.117 1 96.62 238 GLN B C 1
ATOM 3945 O O . GLN B 1 238 ? 2.123 -30.984 -4.391 1 96.62 238 GLN B O 1
ATOM 3950 N N . LEU B 1 239 ? 3.564 -29.391 -4.867 1 97.88 239 LEU B N 1
ATOM 3951 C CA . LEU B 1 239 ? 4.043 -30.047 -6.082 1 97.88 239 LEU B CA 1
ATOM 3952 C C . LEU B 1 239 ? 4.688 -31.391 -5.754 1 97.88 239 LEU B C 1
ATOM 3954 O O . LEU B 1 239 ? 4.441 -32.375 -6.441 1 97.88 239 LEU B O 1
ATOM 3958 N N . VAL B 1 240 ? 5.484 -31.391 -4.734 1 97.56 240 VAL B N 1
ATOM 3959 C CA . VAL B 1 240 ? 6.156 -32.625 -4.32 1 97.56 240 VAL B CA 1
ATOM 3960 C C . VAL B 1 240 ? 5.125 -33.656 -3.855 1 97.56 240 VAL B C 1
ATOM 3962 O O . VAL B 1 240 ? 5.254 -34.844 -4.137 1 97.56 240 VAL B O 1
ATOM 3965 N N . GLN B 1 241 ? 4.164 -33.188 -3.148 1 97.31 241 GLN B N 1
ATOM 3966 C CA . GLN B 1 241 ? 3.092 -34.094 -2.711 1 97.31 241 GLN B CA 1
ATOM 3967 C C . GLN B 1 241 ? 2.34 -34.688 -3.902 1 97.31 241 GLN B C 1
ATOM 3969 O O . GLN B 1 241 ? 2.018 -35.875 -3.916 1 97.31 241 GLN B O 1
ATOM 3974 N N . ASP B 1 242 ? 2.043 -33.875 -4.832 1 97.44 242 ASP B N 1
ATOM 3975 C CA . ASP B 1 242 ? 1.374 -34.344 -6.043 1 97.44 242 ASP B CA 1
ATOM 3976 C C . ASP B 1 242 ? 2.232 -35.344 -6.785 1 97.44 242 ASP B C 1
ATOM 3978 O O . ASP B 1 242 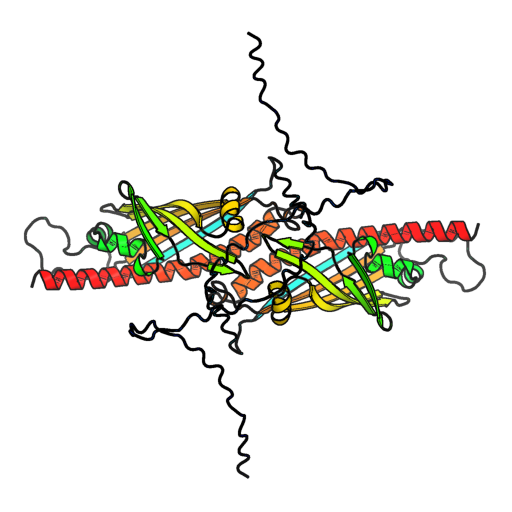? 1.712 -36.312 -7.34 1 97.44 242 ASP B O 1
ATOM 3982 N N . TYR B 1 243 ? 3.516 -35.125 -6.84 1 97.06 243 TYR B N 1
ATOM 3983 C CA . TYR B 1 243 ? 4.445 -36.062 -7.441 1 97.06 243 TYR B CA 1
ATOM 3984 C C . TYR B 1 243 ? 4.375 -37.438 -6.742 1 97.06 243 TYR B C 1
ATOM 3986 O O . TYR B 1 243 ? 4.281 -38.469 -7.398 1 97.06 243 TYR B O 1
ATOM 3994 N N . SER B 1 244 ? 4.363 -37.406 -5.402 1 95.94 244 SER B N 1
ATOM 3995 C CA . SER B 1 244 ? 4.281 -38.625 -4.617 1 95.94 244 SER B CA 1
ATOM 3996 C C . SER B 1 244 ? 2.986 -39.406 -4.902 1 95.94 244 SER B C 1
ATOM 3998 O O . SER B 1 244 ? 2.996 -40.625 -5.055 1 95.94 244 SER B O 1
ATOM 4000 N N . ASN B 1 245 ? 1.949 -38.656 -4.973 1 95.88 245 ASN B N 1
ATOM 4001 C CA . ASN B 1 245 ? 0.658 -39.25 -5.277 1 95.88 245 ASN B CA 1
ATOM 4002 C C . ASN B 1 245 ? 0.648 -39.875 -6.668 1 95.88 245 ASN B C 1
ATOM 4004 O O . ASN B 1 245 ? 0.077 -40.969 -6.867 1 95.88 245 ASN B O 1
ATOM 4008 N N . TRP B 1 246 ? 1.171 -39.219 -7.547 1 95.62 246 TRP B N 1
ATOM 4009 C CA . TRP B 1 246 ? 1.253 -39.719 -8.922 1 95.62 246 TRP B CA 1
ATOM 4010 C C . TRP B 1 246 ? 2.047 -41 -8.984 1 95.62 246 TRP B C 1
ATOM 4012 O O . TRP B 1 246 ? 1.65 -41.938 -9.68 1 95.62 246 TRP B O 1
ATOM 4022 N N . VAL B 1 247 ? 3.174 -41.094 -8.32 1 93.12 247 VAL B N 1
ATOM 4023 C CA . VAL B 1 247 ? 4.004 -42.281 -8.305 1 93.12 247 VAL B CA 1
ATOM 4024 C C . VAL B 1 247 ? 3.211 -43.469 -7.723 1 93.12 247 VAL B C 1
ATOM 4026 O O . VAL B 1 247 ? 3.24 -44.562 -8.266 1 93.12 247 VAL B O 1
ATOM 4029 N N . GLN B 1 248 ? 2.566 -43.188 -6.656 1 92.19 248 GLN B N 1
ATOM 4030 C CA . GLN B 1 248 ? 1.779 -44.219 -6.012 1 92.19 248 GLN B CA 1
ATOM 4031 C C . GLN B 1 248 ? 0.694 -44.75 -6.949 1 92.19 248 GLN B C 1
ATOM 4033 O O . GLN B 1 248 ? 0.446 -45.969 -7.004 1 92.19 248 GLN B O 1
ATOM 4038 N N . LEU B 1 249 ? 0.07 -43.875 -7.602 1 91 249 LEU B N 1
ATOM 4039 C CA . LEU B 1 249 ? -0.973 -44.25 -8.539 1 91 249 LEU B CA 1
ATOM 4040 C C . LEU B 1 249 ? -0.391 -45.094 -9.688 1 91 249 LEU B C 1
ATOM 4042 O O . LEU B 1 249 ? -1.011 -46.031 -10.141 1 91 249 LEU B O 1
ATOM 4046 N N . GLN B 1 250 ? 0.775 -44.688 -10.195 1 88 250 GLN B N 1
ATOM 4047 C CA . GLN B 1 250 ? 1.419 -45.406 -11.289 1 88 250 GLN B CA 1
ATOM 4048 C C . GLN B 1 250 ? 1.801 -46.844 -10.859 1 88 250 GLN B C 1
ATOM 4050 O O . GLN B 1 250 ? 1.697 -47.781 -11.656 1 88 250 GLN B O 1
ATOM 4055 N N . LYS B 1 251 ? 2.256 -47 -9.656 1 85.44 251 LYS B N 1
ATOM 4056 C CA . LYS B 1 251 ? 2.631 -48.312 -9.125 1 85.44 251 LYS B CA 1
ATOM 4057 C C . LYS B 1 251 ? 1.416 -49.219 -9.008 1 85.44 251 LYS B C 1
ATOM 4059 O O . LYS B 1 251 ? 1.523 -50.438 -9.203 1 85.44 251 LYS B O 1
ATOM 4064 N N . GLN B 1 252 ? 0.36 -48.719 -8.711 1 85.75 252 GLN B N 1
ATOM 4065 C CA . GLN B 1 252 ? -0.86 -49.5 -8.57 1 85.75 252 GLN B CA 1
ATOM 4066 C C . GLN B 1 252 ? -1.362 -49.969 -9.93 1 85.75 252 GLN B C 1
ATOM 4068 O O . GLN B 1 252 ? -1.986 -51.031 -10.031 1 85.75 252 GLN B O 1
ATOM 4073 N N . LEU B 1 253 ? -1.174 -49.156 -10.883 1 80.06 253 LEU B N 1
ATOM 4074 C CA . LEU B 1 253 ? -1.627 -49.531 -12.219 1 80.06 253 LEU B CA 1
ATOM 4075 C C . LEU B 1 253 ? -0.778 -50.656 -12.789 1 80.06 253 LEU B C 1
ATOM 4077 O O . LEU B 1 253 ? -1.245 -51.438 -13.633 1 80.06 253 LEU B O 1
ATOM 4081 N N . ILE B 1 254 ? 0.409 -50.812 -12.461 1 70.5 254 ILE B N 1
ATOM 4082 C CA . ILE B 1 254 ? 1.276 -51.875 -12.953 1 70.5 254 ILE B CA 1
ATOM 4083 C C . ILE B 1 254 ? 1.047 -53.125 -12.141 1 70.5 254 ILE B C 1
ATOM 4085 O O . ILE B 1 254 ? 1.111 -54.25 -12.672 1 70.5 254 ILE B O 1
ATOM 4089 N N . ASN B 1 255 ? 0.617 -53.094 -10.961 1 60.38 255 ASN B N 1
ATOM 4090 C CA . ASN B 1 255 ? 0.3 -54.281 -10.203 1 60.38 255 ASN B CA 1
ATOM 4091 C C . ASN B 1 255 ? -1.126 -54.781 -10.469 1 60.38 255 ASN B C 1
ATOM 4093 O O . ASN B 1 255 ? -1.395 -55.969 -10.484 1 60.38 255 ASN B O 1
#

Sequence (510 aa):
MKIVATASNNGWRWSFLFPHLSSSSRFILRKATLPLPIKLRLHPFKANNNIVASSNAKQANLFASRTQRVKLPVYDDTFRDKGDGGQPYHISQFLSHPSGIQAILNTRALENFELLDTNAYRCTLPKLALFNFEASPVLDLRVIPTKEDCIVELFSCKFKGSEVVERQNDHFSATMINHITWDTNMSEPFLEVDVKLNLCLEIYTRPFILLPTSAVEGPGNIMIQALLDRLVPLLLQQLVQDYSNWVQLQKQLINMKIVATASNNGWRWSFLFPHLSSSSRFILRKATLPLPIKLRLHPFKANNNIVASSNAKQANLFASRTQRVKLPVYDDTFRDKGDGGQPYHISQFLSHPSGIQAILNTRALENFELLDTNAYRCTLPKLALFNFEASPVLDLRVIPTKEDCIVELFSCKFKGSEVVERQNDHFSATMINHITWDTNMSEPFLEVDVKLNLCLEIYTRPFILLPTSAVEGPGNIMIQALLDRLVPLLLQQLVQDYSNWVQLQKQLIN

pLDDT: mean 75.76, std 29.71, range [17.55, 98.88]

Solvent-accessible surface area (backbone atoms only — not comparable to full-atom values): 29726 Å² total; per-residue (Å²): 133,84,77,76,76,75,73,81,71,83,67,82,75,76,74,73,74,66,86,67,84,79,81,81,86,82,78,77,77,73,78,76,78,75,80,78,80,75,74,69,77,65,65,75,72,74,70,77,71,73,61,73,79,54,97,75,56,50,66,28,65,31,58,34,70,50,74,50,75,44,78,44,87,82,74,83,61,78,65,62,70,81,71,87,83,63,70,70,80,38,68,46,57,40,50,63,30,72,68,28,45,40,44,75,67,41,54,89,69,35,67,42,78,44,80,73,53,95,52,24,33,38,39,26,39,55,72,43,54,58,90,93,40,55,34,22,44,34,36,34,35,33,55,51,58,45,89,71,37,33,40,36,35,37,75,40,55,42,46,46,56,49,70,74,51,38,56,47,44,80,40,41,45,45,39,34,42,35,44,36,39,63,44,77,87,47,96,72,21,32,39,33,40,40,36,41,39,40,37,40,36,55,44,64,43,68,73,56,59,80,44,61,52,59,50,53,24,52,22,46,26,48,36,51,33,48,47,46,69,54,46,49,61,54,52,51,52,49,39,52,50,50,50,53,52,49,48,54,52,54,54,56,71,75,102,133,85,77,73,76,76,71,81,70,84,64,81,75,77,74,74,72,67,83,64,84,77,85,79,85,83,79,77,78,75,81,77,79,75,79,79,82,75,77,69,79,63,67,74,72,75,71,78,72,73,60,70,78,54,97,74,55,49,66,28,65,32,58,34,71,51,74,48,74,44,79,44,88,83,74,82,62,78,66,63,70,82,69,92,79,67,70,70,81,38,70,47,56,40,50,63,30,74,68,29,46,41,46,75,66,42,54,89,69,35,66,42,76,44,79,72,53,94,54,25,33,38,39,26,39,54,70,44,55,59,92,94,39,55,34,21,45,34,36,34,35,35,54,50,58,43,88,72,36,34,40,37,35,38,74,41,53,41,45,46,56,52,71,74,50,38,58,47,46,80,39,43,46,47,40,35,41,35,43,35,38,62,44,78,88,48,96,72,21,32,39,33,39,40,36,40,39,39,37,39,37,54,45,58,43,68,72,56,58,81,44,62,51,59,49,51,23,50,21,47,24,48,36,51,33,50,48,49,68,54,47,51,60,53,53,51,52,50,38,53,51,49,51,53,52,50,46,54,53,55,55,56,71,73,103

Radius of gyration: 31.93 Å; Cα contacts (8 Å, |Δi|>4): 747; chains: 2; bounding box: 67×108×94 Å

Foldseek 3Di:
DCPPPVVPCPDPDPCPPPPDPDDDDDPDPPPPPDDDCPPPCVVPPPPPPPLVPPPDFDKAKAKAKDKDKDFFDDDPQPVPPPPDPDRPLDVLVLCPDPLNVCLLVVQVQFPDKDDDDDQKIKTWGDWDDDDHDIWIKIWIWGWDGDSFWIKIKTDFIAIDGDPVRRVQSVFKTKIKIKIWGWDPPDPTTMIMIMMMMMMMGGDRDPPVSVDPSCVVRVVRNVVVNVVCVPVVVVSVVSSSVSSVVVSVVVVVVVD/DPPPVPVPCPPPPPCPPPPDPDDDDDPPPPPPPDDDDPPPPPVPPPPCPPLVPPPPFDKAKAKAKDKDKDFFDDDPQPVPPPPDPDRPLDVLVLCPDPLNVCLLVVQVQFPDKDDDDDQKIKTWGDWDDDDHDIWIKIWIWGWDGDSFWIKIKTDFIAIDGDPVRRVQSVFKTKIKIKIWGWDPPDPTTMIMIMMMMMMMGGDRDPPVSVDPSCVVRVVRNVVVNVVCVPVVVVSVVSSSVSSVVVSVVVVVVVD